Protein AF-0000000087107889 (afdb_homodimer)

Secondary structure (DSSP, 8-state):
-HHHHHHHHHHHHHHHHHHHHHHHHHHHHHHHHHHHHHHH-----HHHHTTTHHHHTTTTHHHHHHHHHHT-TTTTTTTTS---EEEEESSS--HHHHHHHHHHHHHSTTEEE---TT--HHHHHHHHHHHT--EEEEEEEETTEEEEEEEEETTT--EEEEEEEEEE-GGG-TTPPPSPPP-PPPEEEEES--SHHHHHHHHHHHTTSPPPPTTS----EEEEEEE-TTS-EEEEEEEEEEEETTEEEEEE-S-EEEEEEEEEEES-TT-S-SEEEEE--TT--SS------/-HHHHHHHHHHHHHHHHHHHHHHHHHHHHHHHHHHHHHHH-----HHHHTTTHHHHTTTTHHHHHHHHHHT-TTTTTTTTS---EEEEESSS--HHHHHHHHHHHHHSTTEEE---TT--HHHHHHHHHHHT--EEEEEEEETTEEEEEEEEETTT--EEEEEEEEEE-GGG-TTPPPSPPP-PPPEEEEES--SHHHHHHHHHHHTTSPPPPTTS----EEEEEEE-TTS-EEEEEEEEEEEETTEEEEEE-S-EEEEEEEEEEES-TT-SSSEEEEE--TT--SS------

Radius of gyration: 27.64 Å; Cα contacts (8 Å, |Δi|>4): 1043; chains: 2; bounding box: 68×90×68 Å

Nearest PDB structures (foldseek):
  5o9e-assembly1_A  TM=9.671E-01  e=3.730E-30  Thermochaetoides thermophila DSM 1495
  6rxt-assembly1_CK  TM=7.604E-01  e=1.252E-35  Thermochaetoides thermophila
  7mqa-assembly1_SM  TM=7.914E-01  e=1.351E-30  Homo sapiens
  7mq9-assembly1_SM  TM=7.353E-01  e=1.308E-29  Homo sapiens
  8fkv-assembly1_NS  TM=7.075E-01  e=6.669E-24  Homo sapiens

Solvent-accessible surface area (backbone atoms only — not comparable to full-atom values): 31562 Å² total; per-residue (Å²): 111,70,67,32,53,52,47,49,49,50,39,50,52,48,34,50,52,49,42,51,50,46,54,48,46,52,49,45,48,50,46,48,52,50,48,48,22,67,72,67,66,47,80,64,59,63,77,71,64,62,42,65,64,55,56,66,63,46,54,71,70,39,37,53,55,46,45,57,48,36,62,35,80,57,58,77,43,59,89,74,50,69,38,33,34,39,35,35,49,44,69,87,63,41,73,55,40,51,50,42,50,52,33,50,33,58,65,25,60,57,39,34,69,47,82,41,71,81,52,48,57,59,52,50,53,51,50,33,54,59,66,66,38,37,32,40,37,40,36,33,62,56,95,64,36,61,37,32,42,35,41,18,31,50,86,47,26,47,21,37,34,26,43,44,41,77,76,32,40,42,89,68,40,90,75,31,69,79,78,90,72,80,58,61,67,49,48,77,43,78,42,67,54,76,35,73,56,16,42,52,52,48,53,59,58,53,55,60,41,53,81,81,53,88,81,49,71,87,59,48,32,38,37,37,41,34,49,46,94,86,52,30,33,39,35,42,26,33,38,50,44,77,77,48,98,89,36,72,46,77,40,44,39,36,36,35,33,34,35,31,77,44,36,31,27,52,18,32,79,63,49,86,68,34,51,74,75,43,67,63,70,81,78,72,72,84,69,76,86,72,82,63,53,109,70,66,35,51,51,48,51,49,50,39,51,52,48,34,49,50,48,42,50,50,46,54,47,46,51,50,45,49,51,46,48,51,50,49,47,22,66,71,67,68,48,80,66,59,61,78,70,65,62,44,64,64,58,56,64,64,45,53,70,69,37,37,54,55,46,46,56,48,34,62,35,80,59,58,75,43,58,87,73,50,70,38,33,33,40,35,36,50,45,68,87,62,41,73,56,42,52,51,41,52,51,32,50,32,59,64,24,59,56,40,35,69,49,83,41,72,82,52,46,58,58,53,49,54,52,52,33,55,58,68,65,38,38,33,41,38,42,37,33,60,57,94,64,35,61,37,32,41,34,42,19,31,51,86,47,25,47,23,38,35,26,41,43,40,76,76,32,40,42,87,67,41,90,75,30,68,79,78,90,71,80,59,62,68,48,48,76,43,77,42,66,52,76,34,72,57,16,42,53,52,46,52,61,59,54,56,61,41,53,81,81,54,91,82,49,72,87,60,50,32,37,36,36,41,33,51,45,94,86,52,28,32,38,35,42,27,32,38,49,44,76,77,46,98,89,37,74,46,76,38,48,40,36,37,34,34,34,35,30,76,43,35,30,27,52,17,34,79,64,48,86,67,34,51,73,77,43,66,62,69,81,77,68,70,88,65,75,86,71,80,63,53

Foldseek 3Di:
DVVQVVLVVVLVVVLQVLLVVVVVVVVVVLVVLVVVCVVVVPDRPPVNVPCPVVVPVCPPPVCVVVVVVSSPLQNSCAPPHAAEEEEEEPPPAAPLQVLLSVQVCLVALRYDYDYCPPDDLVNVLVVCVVVVHQKYWYWYDDPNHTFKIWIFGDDFGKIWIKTKDPWAGLVNDPQADDDDDDSDFAAEAEEDQDDPVSVVVVSRVVRSGHDDDPPDDDAQKYWYWYQDPLRKTWIWIWGWDDPDPPDIDIHTHDDTIIIHIAFIFRGGPNDPPHHTPGGHDPPPPDDDSDNPD/DVVQVVLVVVLQVVLQVLLVVVVVVVVVVLVVLVVVCVVVVPDRPPVNVPCPVVVPVCPDPVCVVVVVVSSDLQNSCAPPHAAEEEEEEPAPAAPLQVLLSVQVCLVALRYDYDYCPPDDLVNVLVVCVVVVHQKYWYWYDDPNHTFKIWIFGDDFGKIWIKTKDPWAGLVNDPQADDDDDDSDFAAEAEEDQDDPVSVVVVSRVVRSGHDDDPPDDDAQKYWYWYQDPLRKTWIWIWGWDDPDPPDIDIHTHDDTIIIDIAFIFRGGPNDPPHHTPGGHDPPPPDDDSDNPD

Organism: NCBI:txid702518

pLDDT: mean 81.32, std 19.95, range [33.06, 98.88]

InterPro domains:
  IPR007109 Brix domain [PF04427] (90-260)
  IPR007109 Brix domain [PS50833] (83-270)
  IPR007109 Brix domain [SM00879] (86-264)
  IPR044281 U3 snoRNP protein/Ribosome production factor 1 [PTHR22734] (3-291)

Structure (mmCIF, N/CA/C/O backbone):
data_AF-0000000087107889-model_v1
#
loop_
_entity.id
_entity.type
_entity.pdbx_description
1 polymer 'U3 small nucleolar ribonucleoprotein protein IMP4'
#
loop_
_atom_site.group_PDB
_atom_site.id
_atom_site.type_symbol
_atom_site.label_atom_id
_atom_site.label_alt_id
_atom_site.label_comp_id
_atom_site.label_asym_id
_atom_site.label_entity_id
_atom_site.label_seq_id
_atom_site.pdbx_PDB_ins_code
_atom_site.Cartn_x
_atom_site.Cartn_y
_atom_site.Cartn_z
_atom_site.occupancy
_atom_site.B_iso_or_equiv
_atom_site.auth_seq_id
_atom_site.auth_comp_id
_atom_site.auth_asym_id
_atom_site.auth_atom_id
_atom_site.pdbx_PDB_model_num
ATOM 1 N N . MET A 1 1 ? -4.512 22.203 -20.953 1 56.12 1 MET A N 1
ATOM 2 C CA . MET A 1 1 ? -5.941 22.469 -20.828 1 56.12 1 MET A CA 1
ATOM 3 C C . MET A 1 1 ? -6.75 21.188 -20.938 1 56.12 1 MET A C 1
ATOM 5 O O . MET A 1 1 ? -7.625 20.922 -20.125 1 56.12 1 MET A O 1
ATOM 9 N N . LEU A 1 2 ? -6.359 20.344 -21.953 1 59.75 2 LEU A N 1
ATOM 10 C CA . LEU A 1 2 ? -7.078 19.094 -22.188 1 59.75 2 LEU A CA 1
ATOM 11 C C . LEU A 1 2 ? -6.875 18.125 -21.047 1 59.75 2 LEU A C 1
ATOM 13 O O . LEU A 1 2 ? -7.82 17.453 -20.625 1 59.75 2 LEU A O 1
ATOM 17 N N . GLN A 1 3 ? -5.699 18.141 -20.453 1 63.72 3 GLN A N 1
ATOM 18 C CA . GLN A 1 3 ? -5.391 17.219 -19.375 1 63.72 3 GLN A CA 1
ATOM 19 C C . GLN A 1 3 ? -6.133 17.594 -18.094 1 63.72 3 GLN A C 1
ATOM 21 O O . GLN A 1 3 ? -6.66 16.734 -17.391 1 63.72 3 GLN A O 1
ATOM 26 N N . ALA A 1 4 ? -6.367 18.891 -17.906 1 65.31 4 ALA A N 1
ATOM 27 C CA . ALA A 1 4 ? -7.059 19.406 -16.734 1 65.31 4 ALA A CA 1
ATOM 28 C C . ALA A 1 4 ? -8.547 19.062 -16.781 1 65.31 4 ALA A C 1
ATOM 30 O O . ALA A 1 4 ? -9.141 18.719 -15.758 1 65.31 4 ALA A O 1
ATOM 31 N N . ARG A 1 5 ? -9.07 19.141 -17.984 1 63.25 5 ARG A N 1
ATOM 32 C CA . ARG A 1 5 ? -10.484 18.812 -18.141 1 63.25 5 ARG A CA 1
ATOM 33 C C . ARG A 1 5 ? -10.742 17.328 -17.906 1 63.25 5 ARG A C 1
ATOM 35 O O . ARG A 1 5 ? -11.75 16.953 -17.297 1 63.25 5 ARG A O 1
ATOM 42 N N . LYS A 1 6 ? -9.812 16.562 -18.359 1 65.44 6 LYS A N 1
ATOM 43 C CA . LYS A 1 6 ? -9.945 15.117 -18.156 1 65.44 6 LYS A CA 1
ATOM 44 C C . LYS A 1 6 ? -9.867 14.758 -16.672 1 65.44 6 LYS A C 1
ATOM 46 O O . LYS A 1 6 ? -10.68 13.977 -16.172 1 65.44 6 LYS A O 1
ATOM 51 N N . GLN A 1 7 ? -9.023 15.43 -16 1 67.5 7 GLN A N 1
ATOM 52 C CA . GLN A 1 7 ? -8.836 15.18 -14.578 1 67.5 7 GLN A CA 1
ATOM 53 C C . GLN A 1 7 ? -10.062 15.625 -13.781 1 67.5 7 GLN A C 1
ATOM 55 O O . GLN A 1 7 ? -10.484 14.93 -12.852 1 67.5 7 GLN A O 1
ATOM 60 N N . SER A 1 8 ? -10.586 16.734 -14.195 1 71.44 8 SER A N 1
ATOM 61 C CA . SER A 1 8 ? -11.781 17.25 -13.539 1 71.44 8 SER A CA 1
ATOM 62 C C . SER A 1 8 ? -12.961 16.297 -13.727 1 71.44 8 SER A C 1
ATOM 64 O O . SER A 1 8 ? -13.75 16.094 -12.805 1 71.44 8 SER A O 1
ATOM 66 N N . ARG A 1 9 ? -13.016 15.812 -14.953 1 66.62 9 ARG A N 1
ATOM 67 C CA . ARG A 1 9 ? -14.094 14.867 -15.234 1 66.62 9 ARG A CA 1
ATOM 68 C C . ARG A 1 9 ? -13.906 13.578 -14.445 1 66.62 9 ARG A C 1
ATOM 70 O O . ARG A 1 9 ? -14.859 13.055 -13.867 1 66.62 9 ARG A O 1
ATOM 77 N N . GLN A 1 10 ? -12.711 13.125 -14.367 1 71.5 10 GLN A N 1
ATOM 78 C CA . GLN A 1 10 ? -12.422 11.898 -13.633 1 71.5 10 GLN A CA 1
ATOM 79 C C . GLN A 1 10 ? -12.695 12.07 -12.141 1 71.5 10 GLN A C 1
ATOM 81 O O . GLN A 1 10 ? -13.25 11.18 -11.5 1 71.5 10 GLN A O 1
ATOM 86 N N . ARG A 1 11 ? -12.352 13.18 -11.75 1 72.69 11 ARG A N 1
ATOM 87 C CA . ARG A 1 11 ? -12.594 13.477 -10.344 1 72.69 11 ARG A CA 1
ATOM 88 C C . ARG A 1 11 ? -14.086 13.539 -10.047 1 72.69 11 ARG A C 1
ATOM 90 O O . ARG A 1 11 ? -14.555 12.961 -9.062 1 72.69 11 ARG A O 1
ATOM 97 N N . ARG A 1 12 ? -14.828 14.148 -10.867 1 69.44 12 ARG A N 1
ATOM 98 C CA . ARG A 1 12 ? -16.266 14.273 -10.672 1 69.44 12 ARG A CA 1
ATOM 99 C C . ARG A 1 12 ? -16.953 12.914 -10.75 1 69.44 12 ARG A C 1
ATOM 101 O O . ARG A 1 12 ? -17.828 12.609 -9.93 1 69.44 12 ARG A O 1
ATOM 108 N N . ASP A 1 13 ? -16.5 12.188 -11.766 1 69.94 13 ASP A N 1
ATOM 109 C CA . ASP A 1 13 ? -17.047 10.844 -11.922 1 69.94 13 ASP A CA 1
ATOM 110 C C . ASP A 1 13 ? -16.734 9.977 -10.703 1 69.94 13 ASP A C 1
ATOM 112 O O . ASP A 1 13 ? -17.594 9.234 -10.234 1 69.94 13 ASP A O 1
ATOM 116 N N . TYR A 1 14 ? -15.609 10.078 -10.289 1 73.25 14 TYR A N 1
ATOM 117 C CA . TYR A 1 14 ? -15.203 9.305 -9.117 1 73.25 14 TYR A CA 1
ATOM 118 C C . TYR A 1 14 ? -16.016 9.711 -7.891 1 73.25 14 TYR A C 1
ATOM 120 O O . TYR A 1 14 ? -16.516 8.852 -7.164 1 73.25 14 TYR A O 1
ATOM 128 N N . LEU A 1 15 ? -16.125 10.969 -7.668 1 69 15 LEU A N 1
ATOM 129 C CA . LEU A 1 15 ? -16.859 11.477 -6.512 1 69 15 LEU A CA 1
ATOM 130 C C . LEU A 1 15 ? -18.328 11.062 -6.574 1 69 15 LEU A C 1
ATOM 132 O O . LEU A 1 15 ? -18.922 10.703 -5.555 1 69 15 LEU A O 1
ATOM 136 N N . HIS A 1 16 ? -18.797 11.086 -7.773 1 64.38 16 HIS A N 1
ATOM 137 C CA . HIS A 1 16 ? -20.188 10.68 -7.973 1 64.38 16 HIS A CA 1
ATOM 138 C C . HIS A 1 16 ? -20.375 9.195 -7.672 1 64.38 16 HIS A C 1
ATOM 140 O O . HIS A 1 16 ? -21.312 8.812 -6.969 1 64.38 16 HIS A O 1
ATOM 146 N N . ARG A 1 17 ? -19.5 8.414 -8.203 1 66.44 17 ARG A N 1
ATOM 147 C CA . ARG A 1 17 ? -19.562 6.973 -7.977 1 66.44 17 ARG A CA 1
ATOM 148 C C . ARG A 1 17 ? -19.406 6.648 -6.496 1 66.44 17 ARG A C 1
ATOM 150 O O . ARG A 1 17 ? -20.125 5.789 -5.969 1 66.44 17 ARG A O 1
ATOM 157 N N . ARG A 1 18 ? -18.578 7.281 -5.977 1 63.97 18 ARG A N 1
ATOM 158 C CA . ARG A 1 18 ? -18.328 7.055 -4.559 1 63.97 18 ARG A CA 1
ATOM 159 C C . ARG A 1 18 ? -19.531 7.477 -3.715 1 63.97 18 ARG A C 1
ATOM 161 O O . ARG A 1 18 ? -19.875 6.797 -2.746 1 63.97 18 ARG A O 1
ATOM 168 N N . ALA A 1 19 ? -20.109 8.555 -4.078 1 62.03 19 ALA A N 1
ATOM 169 C CA . ALA A 1 19 ? -21.312 9.016 -3.402 1 62.03 19 ALA A CA 1
ATOM 170 C C . ALA A 1 19 ? -22.422 7.984 -3.506 1 62.03 19 ALA A C 1
ATOM 172 O O . ALA A 1 19 ? -23.125 7.719 -2.529 1 62.03 19 ALA A O 1
ATOM 173 N N . LEU A 1 20 ? -22.484 7.398 -4.574 1 59.91 20 LEU A N 1
ATOM 174 C CA . LEU A 1 20 ? -23.5 6.379 -4.812 1 59.91 20 LEU A CA 1
ATOM 175 C C . LEU A 1 20 ? -23.234 5.137 -3.969 1 59.91 20 LEU A C 1
ATOM 177 O O . LEU A 1 20 ? -24.156 4.555 -3.398 1 59.91 20 LEU A O 1
ATOM 181 N N . THR A 1 21 ? -22.062 4.785 -3.896 1 60.62 21 THR A N 1
ATOM 182 C CA . THR A 1 21 ? -21.672 3.617 -3.119 1 60.62 21 THR A CA 1
ATOM 183 C C . THR A 1 21 ? -21.953 3.832 -1.636 1 60.62 21 THR A C 1
ATOM 185 O O . THR A 1 21 ? -22.422 2.922 -0.948 1 60.62 21 THR A O 1
ATOM 188 N N . LEU A 1 22 ? -21.703 4.961 -1.187 1 57.56 22 LEU A N 1
ATOM 189 C CA . LEU A 1 22 ? -21.953 5.309 0.208 1 57.56 22 LEU A CA 1
ATOM 190 C C . LEU A 1 22 ? -23.438 5.309 0.51 1 57.56 22 LEU A C 1
ATOM 192 O O . LEU A 1 22 ? -23.859 4.863 1.58 1 57.56 22 LEU A O 1
ATOM 196 N N . GLN A 1 23 ? -24.078 5.867 -0.401 1 54.66 23 GLN A N 1
ATOM 197 C CA . GLN A 1 23 ? -25.531 5.824 -0.256 1 54.66 23 GLN A CA 1
ATOM 198 C C . GLN A 1 23 ? -26.031 4.383 -0.169 1 54.66 23 GLN A C 1
ATOM 200 O O . GLN A 1 23 ? -26.891 4.07 0.661 1 54.66 23 GLN A O 1
ATOM 205 N N . GLU A 1 24 ? -25.359 3.625 -0.882 1 56.09 24 GLU A N 1
ATOM 206 C CA . GLU A 1 24 ? -25.734 2.211 -0.869 1 56.09 24 GLU A CA 1
ATOM 207 C C . GLU A 1 24 ? -25.281 1.539 0.427 1 56.09 24 GLU A C 1
ATOM 209 O O . GLU A 1 24 ? -26.031 0.74 1.004 1 56.09 24 GLU A O 1
ATOM 214 N N . SER A 1 25 ? -24.141 1.87 0.823 1 58.12 25 SER A N 1
ATOM 215 C CA . SER A 1 25 ? -23.609 1.316 2.068 1 58.12 25 SER A CA 1
ATOM 216 C C . SER A 1 25 ? -24.422 1.806 3.27 1 58.12 25 SER A C 1
ATOM 218 O O . SER A 1 25 ? -24.688 1.04 4.195 1 58.12 25 SER A O 1
ATOM 220 N N . ALA A 1 26 ? -24.703 3.084 3.297 1 54.88 26 ALA A N 1
ATOM 221 C CA . ALA A 1 26 ? -25.547 3.633 4.352 1 54.88 26 ALA A CA 1
ATOM 222 C C . ALA A 1 26 ? -26.922 2.947 4.371 1 54.88 26 ALA A C 1
ATOM 224 O O . ALA A 1 26 ? -27.453 2.641 5.441 1 54.88 26 ALA A O 1
ATOM 225 N N . VAL A 1 27 ? -27.375 2.697 3.293 1 51.19 27 VAL A N 1
ATOM 226 C CA . VAL A 1 27 ? -28.641 1.964 3.176 1 51.19 27 VAL A CA 1
ATOM 227 C C . VAL A 1 27 ? -28.438 0.524 3.646 1 51.19 27 VAL A C 1
ATOM 229 O O . VAL A 1 27 ? -29.266 -0.015 4.379 1 51.19 27 VAL A O 1
ATOM 232 N N . ALA A 1 28 ? -27.328 0.058 3.262 1 53 28 ALA A N 1
ATOM 233 C CA . ALA A 1 28 ? -27.031 -1.307 3.682 1 53 28 ALA A CA 1
ATOM 234 C C . ALA A 1 28 ? -26.797 -1.379 5.191 1 53 28 ALA A C 1
ATOM 236 O O . ALA A 1 28 ? -27.266 -2.307 5.852 1 53 28 ALA A O 1
ATOM 237 N N . ASP A 1 29 ? -26.062 -0.523 5.711 1 55.09 29 ASP A N 1
ATOM 238 C CA . ASP A 1 29 ? -25.844 -0.441 7.152 1 55.09 29 ASP A CA 1
ATOM 239 C C . ASP A 1 29 ? -27.172 -0.215 7.891 1 55.09 29 ASP A C 1
ATOM 241 O O . ASP A 1 29 ? -27.406 -0.82 8.938 1 55.09 29 ASP A O 1
ATOM 245 N N . ARG A 1 30 ? -27.906 0.684 7.391 1 50.16 30 ARG A N 1
ATOM 246 C CA . ARG A 1 30 ? -29.234 0.89 7.953 1 50.16 30 ARG A CA 1
ATOM 247 C C . ARG A 1 30 ? -30.062 -0.39 7.887 1 50.16 30 ARG A C 1
ATOM 249 O O . ARG A 1 30 ? -30.75 -0.736 8.844 1 50.16 30 ARG A O 1
ATOM 256 N N . ARG A 1 31 ? -29.875 -0.956 6.809 1 48.09 31 ARG A N 1
ATOM 257 C CA . ARG A 1 31 ? -30.562 -2.23 6.66 1 48.09 31 ARG A CA 1
ATOM 258 C C . ARG A 1 31 ? -30.031 -3.268 7.637 1 48.09 31 ARG A C 1
ATOM 260 O O . ARG A 1 31 ? -30.797 -4.02 8.242 1 48.09 31 ARG A O 1
ATOM 267 N N . ALA A 1 32 ? -28.797 -3.297 7.766 1 54.5 32 ALA A N 1
ATOM 268 C CA . ALA A 1 32 ? -28.156 -4.223 8.695 1 54.5 32 ALA A CA 1
ATOM 269 C C . ALA A 1 32 ? -28.531 -3.904 10.141 1 54.5 32 ALA A C 1
ATOM 271 O O . ALA A 1 32 ? -28.828 -4.809 10.922 1 54.5 32 ALA A O 1
ATOM 272 N N . ARG A 1 33 ? -28.547 -2.658 10.414 1 55.5 33 ARG A N 1
ATOM 273 C CA . ARG A 1 33 ? -28.953 -2.256 11.758 1 55.5 33 ARG A CA 1
ATOM 274 C C . ARG A 1 33 ? -30.438 -2.555 11.992 1 55.5 33 ARG A C 1
ATOM 276 O O . ARG A 1 33 ? -30.812 -2.979 13.086 1 55.5 33 ARG A O 1
ATOM 283 N N . LEU A 1 34 ? -31.188 -2.379 10.977 1 49.78 34 LEU A N 1
ATOM 284 C CA . LEU A 1 34 ? -32.594 -2.727 11.039 1 49.78 34 LEU A CA 1
ATOM 285 C C . LEU A 1 34 ? -32.781 -4.227 11.234 1 49.78 34 LEU A C 1
ATOM 287 O O . LEU A 1 34 ? -33.625 -4.656 12.047 1 49.78 34 LEU A O 1
ATOM 291 N N . ARG A 1 35 ? -32.062 -4.934 10.562 1 51.81 35 ARG A N 1
ATOM 292 C CA . ARG A 1 35 ? -32.094 -6.387 10.703 1 51.81 35 ARG A CA 1
ATOM 293 C C . ARG A 1 35 ? -31.641 -6.816 12.094 1 51.81 35 ARG A C 1
ATOM 295 O O . ARG A 1 35 ? -32.25 -7.691 12.711 1 51.81 35 ARG A O 1
ATOM 302 N N . GLU A 1 36 ? -30.609 -6.266 12.484 1 55.06 36 GLU A N 1
ATOM 303 C CA . GLU A 1 36 ? -30.109 -6.562 13.82 1 55.06 36 GLU A CA 1
ATOM 304 C C . GLU A 1 36 ? -31.141 -6.219 14.891 1 55.06 36 GLU A C 1
ATOM 306 O O . GLU A 1 36 ? -31.328 -6.977 15.844 1 55.06 36 GLU A O 1
ATOM 311 N N . SER A 1 37 ? -31.797 -5.121 14.703 1 51.56 37 SER A N 1
ATOM 312 C CA . SER A 1 37 ? -32.844 -4.734 15.625 1 51.56 37 SER A CA 1
ATOM 313 C C . SER A 1 37 ? -34 -5.73 15.578 1 51.56 37 SER A C 1
ATOM 315 O O . SER A 1 37 ? -34.562 -6.102 16.625 1 51.56 37 SER A O 1
ATOM 317 N N . LEU A 1 38 ? -34.344 -6.148 14.469 1 51.47 38 LEU A N 1
ATOM 318 C CA . LEU A 1 38 ? -35.438 -7.113 14.297 1 51.47 38 LEU A CA 1
ATOM 319 C C . LEU A 1 38 ? -35.062 -8.461 14.898 1 51.47 38 LEU A C 1
ATOM 321 O O . LEU A 1 38 ? -35.906 -9.133 15.5 1 51.47 38 LEU A O 1
ATOM 325 N N . ALA A 1 39 ? -33.812 -8.703 14.781 1 52.22 39 ALA A N 1
ATOM 326 C CA . ALA A 1 39 ? -33.344 -9.992 15.281 1 52.22 39 ALA A CA 1
ATOM 327 C C . ALA A 1 39 ? -33.156 -9.961 16.797 1 52.22 39 ALA A C 1
ATOM 329 O O . ALA A 1 39 ? -33.406 -10.961 17.484 1 52.22 39 ALA A O 1
ATOM 330 N N . THR A 1 40 ? -32.781 -8.852 17.266 1 55.78 40 THR A N 1
ATOM 331 C CA . THR A 1 40 ? -32.5 -8.75 18.703 1 55.78 40 THR A CA 1
ATOM 332 C C . THR A 1 40 ? -33.719 -8.25 19.453 1 55.78 40 THR A C 1
ATOM 334 O O . THR A 1 40 ? -33.781 -8.367 20.688 1 55.78 40 THR A O 1
ATOM 337 N N . GLY A 1 41 ? -34.75 -7.832 18.781 1 52.59 41 GLY A N 1
ATOM 338 C CA . GLY A 1 41 ? -35.969 -7.312 19.391 1 52.59 41 GLY A CA 1
ATOM 339 C C . GLY A 1 41 ? -35.781 -5.945 20.016 1 52.59 41 GLY A C 1
ATOM 340 O O . GLY A 1 41 ? -36.688 -5.461 20.719 1 52.59 41 GLY A O 1
ATOM 341 N N . LYS A 1 42 ? -34.625 -5.438 20.062 1 55.34 42 LYS A N 1
ATOM 342 C CA . LYS A 1 42 ? -34.375 -4.129 20.656 1 55.34 42 LYS A CA 1
ATOM 343 C C . LYS A 1 42 ? -34.875 -3.008 19.75 1 55.34 42 LYS A C 1
ATOM 345 O O . LYS A 1 42 ? -34.812 -3.143 18.516 1 55.34 42 LYS A O 1
ATOM 350 N N . PRO A 1 43 ? -35.625 -2.055 20.281 1 52.06 43 PRO A N 1
ATOM 351 C CA . PRO A 1 43 ? -36.156 -0.962 19.469 1 52.06 43 PRO A CA 1
ATOM 352 C C . PRO A 1 43 ? -35.062 -0.248 18.656 1 52.06 43 PRO A C 1
ATOM 354 O O . PRO A 1 43 ? -33.906 -0.227 19.062 1 52.06 43 PRO A O 1
ATOM 357 N N . LEU A 1 44 ? -35.25 -0.01 17.406 1 51.91 44 LEU A N 1
ATOM 358 C CA . LEU A 1 44 ? -34.375 0.802 16.562 1 51.91 44 LEU A CA 1
ATOM 359 C C . LEU A 1 44 ? -33.969 2.086 17.281 1 51.91 44 LEU A C 1
ATOM 361 O O . LEU A 1 44 ? -34.812 2.713 17.953 1 51.91 44 LEU A O 1
ATOM 365 N N . PRO A 1 45 ? -32.781 2.43 17.406 1 51.97 45 PRO A N 1
ATOM 366 C CA . PRO A 1 45 ? -32.5 3.736 18 1 51.97 45 PRO A CA 1
ATOM 367 C C . PRO A 1 45 ? -33.375 4.848 17.453 1 51.97 45 PRO A C 1
ATOM 369 O O . PRO A 1 45 ? -33.812 4.785 16.312 1 51.97 45 PRO A O 1
ATOM 372 N N . VAL A 1 46 ? -33.844 5.777 18.203 1 50.22 46 VAL A N 1
ATOM 373 C CA . VAL A 1 46 ? -34.812 6.844 17.984 1 50.22 46 VAL A CA 1
ATOM 374 C C . VAL A 1 46 ? -34.469 7.598 16.703 1 50.22 46 VAL A C 1
ATOM 376 O O . VAL A 1 46 ? -35.344 8.008 15.953 1 50.22 46 VAL A O 1
ATOM 379 N N . ASP A 1 47 ? -33.188 7.773 16.469 1 48.44 47 ASP A N 1
ATOM 380 C CA . ASP A 1 47 ? -32.812 8.547 15.297 1 48.44 47 ASP A CA 1
ATOM 381 C C . ASP A 1 47 ? -33.25 7.852 14.016 1 48.44 47 ASP A C 1
ATOM 383 O O . ASP A 1 47 ? -33.531 8.508 13.008 1 48.44 47 ASP A O 1
ATOM 387 N N . ILE A 1 48 ? -33.25 6.578 14.016 1 46.88 48 ILE A N 1
ATOM 388 C CA . ILE A 1 48 ? -33.719 5.848 12.836 1 46.88 48 ILE A CA 1
ATOM 389 C C . ILE A 1 48 ? -35.25 5.766 12.836 1 46.88 48 ILE A C 1
ATOM 391 O O . ILE A 1 48 ? -35.875 5.754 11.773 1 46.88 48 ILE A O 1
ATOM 395 N N . ALA A 1 49 ? -35.906 5.762 13.93 1 43.22 49 ALA A N 1
ATOM 396 C CA . ALA A 1 49 ? -37.344 5.617 14.062 1 43.22 49 ALA A CA 1
ATOM 397 C C . ALA A 1 49 ? -38.062 6.895 13.633 1 43.22 49 ALA A C 1
ATOM 399 O O . ALA A 1 49 ? -39.125 6.84 13.016 1 43.22 49 ALA A O 1
ATOM 400 N N . ASN A 1 50 ? -37.625 8.055 14.078 1 39.59 50 ASN A N 1
ATOM 401 C CA . ASN A 1 50 ? -38.281 9.328 13.773 1 39.59 50 ASN A CA 1
ATOM 402 C C . ASN A 1 50 ? -37.969 9.797 12.359 1 39.59 50 ASN A C 1
ATOM 404 O O . ASN A 1 50 ? -38.344 10.898 11.961 1 39.59 50 ASN A O 1
ATOM 408 N N . ASN A 1 51 ? -37.281 9.086 11.562 1 38.91 51 ASN A N 1
ATOM 409 C CA . ASN A 1 51 ? -36.906 9.57 10.242 1 38.91 51 ASN A CA 1
ATOM 410 C C . ASN A 1 51 ? -38.125 9.609 9.305 1 38.91 51 ASN A C 1
ATOM 412 O O . ASN A 1 51 ? -37.969 9.375 8.102 1 38.91 51 ASN A O 1
ATOM 416 N N . ALA A 1 52 ? -39.25 9.523 9.664 1 36.19 52 ALA A N 1
ATOM 417 C CA . ALA A 1 52 ? -40.344 9.859 8.758 1 36.19 52 ALA A CA 1
ATOM 418 C C . ALA A 1 52 ? -40.188 11.273 8.219 1 36.19 52 ALA A C 1
ATOM 420 O O . ALA A 1 52 ? -40.469 11.531 7.039 1 36.19 52 ALA A O 1
ATOM 421 N N . ARG A 1 53 ? -40.031 12.328 9.047 1 34.16 53 ARG A N 1
ATOM 422 C CA . ARG A 1 53 ? -39.844 13.719 8.625 1 34.16 53 ARG A CA 1
ATOM 423 C C . ARG A 1 53 ? -38.5 13.898 7.934 1 34.16 53 ARG A C 1
ATOM 425 O O . ARG A 1 53 ? -38.281 14.906 7.266 1 34.16 53 ARG A O 1
ATOM 432 N N . LEU A 1 54 ? -37.469 13.133 8.188 1 34.09 54 LEU A N 1
ATOM 433 C CA . LEU A 1 54 ? -36.25 13.211 7.402 1 34.09 54 LEU A CA 1
ATOM 434 C C . LEU A 1 54 ? -36.469 12.766 5.965 1 34.09 54 LEU A C 1
ATOM 436 O O . LEU A 1 54 ? -35.656 13.047 5.078 1 34.09 54 LEU A O 1
ATOM 440 N N . ARG A 1 55 ? -37.562 12.141 5.633 1 33.09 55 ARG A N 1
ATOM 441 C CA . ARG A 1 55 ? -37.906 11.805 4.254 1 33.09 55 ARG A CA 1
ATOM 442 C C . ARG A 1 55 ? -38.312 13.055 3.486 1 33.09 55 ARG A C 1
ATOM 444 O O . ARG A 1 55 ? -38.031 13.18 2.293 1 33.09 55 ARG A O 1
ATOM 451 N N . LYS A 1 56 ? -39.219 13.906 3.994 1 36 56 LYS A N 1
ATOM 452 C CA . LYS A 1 56 ? -39.719 15.055 3.234 1 36 56 LYS A CA 1
ATOM 453 C C . LYS A 1 56 ? -38.625 16.078 3.012 1 36 56 LYS A C 1
ATOM 455 O O . LYS A 1 56 ? -38.5 16.672 1.934 1 36 56 LYS A O 1
ATOM 460 N N . ASP A 1 57 ? -38.031 16.719 4.043 1 33.72 57 ASP A N 1
ATOM 461 C CA . ASP A 1 57 ? -37.062 17.781 3.92 1 33.72 57 ASP A CA 1
ATOM 462 C C . ASP A 1 57 ? -35.75 17.266 3.35 1 33.72 57 ASP A C 1
ATOM 464 O O . ASP A 1 57 ? -34.781 18.031 3.145 1 33.72 57 ASP A O 1
ATOM 468 N N . PHE A 1 58 ? -35.406 16.109 3.377 1 33.72 58 PHE A N 1
ATOM 469 C CA . PHE A 1 58 ? -34.219 15.578 2.705 1 33.72 58 PHE A CA 1
ATOM 470 C C . PHE A 1 58 ? -34.375 15.664 1.191 1 33.72 58 PHE A C 1
ATOM 472 O O . PHE A 1 58 ? -33.406 15.391 0.449 1 33.72 58 PHE A O 1
ATOM 479 N N . SER A 1 59 ? -35.594 15.867 0.709 1 35.91 59 SER A N 1
ATOM 480 C CA . SER A 1 59 ? -35.719 15.797 -0.741 1 35.91 59 SER A CA 1
ATOM 481 C C . SER A 1 59 ? -35 16.953 -1.423 1 35.91 59 SER A C 1
ATOM 483 O O . SER A 1 59 ? -34.344 16.766 -2.455 1 35.91 59 SER A O 1
ATOM 485 N N . TYR A 1 60 ? -35.562 18.266 -1.35 1 34.53 60 TYR A N 1
ATOM 486 C CA . TYR A 1 60 ? -35.156 19.375 -2.209 1 34.53 60 TYR A CA 1
ATOM 487 C C . TYR A 1 60 ? -33.844 19.969 -1.756 1 34.53 60 TYR A C 1
ATOM 489 O O . TYR A 1 60 ? -32.969 20.266 -2.58 1 34.53 60 TYR A O 1
ATOM 497 N N . ASP A 1 61 ? -33.688 20.703 -0.601 1 35.41 61 ASP A N 1
ATOM 498 C CA . ASP A 1 61 ? -32.531 21.453 -0.081 1 35.41 61 ASP A CA 1
ATOM 499 C C . ASP A 1 61 ? -31.422 20.516 0.357 1 35.41 61 ASP A C 1
ATOM 501 O O . ASP A 1 61 ? -30.25 20.906 0.364 1 35.41 61 ASP A O 1
ATOM 505 N N . GLU A 1 62 ? -31.625 19.375 0.906 1 38.53 62 GLU A N 1
ATOM 506 C CA . GLU A 1 62 ? -30.656 18.328 1.247 1 38.53 62 GLU A CA 1
ATOM 507 C C . GLU A 1 62 ? -30 17.766 -0.005 1 38.53 62 GLU A C 1
ATOM 509 O O . GLU A 1 62 ? -28.906 17.188 0.069 1 38.53 62 GLU A O 1
ATOM 514 N N . SER A 1 63 ? -30.609 17.938 -1.028 1 40.59 63 SER A N 1
ATOM 515 C CA . SER A 1 63 ? -30.031 17.5 -2.295 1 40.59 63 SER A CA 1
ATOM 516 C C . SER A 1 63 ? -28.797 18.328 -2.66 1 40.59 63 SER A C 1
ATOM 518 O O . SER A 1 63 ? -27.797 17.797 -3.115 1 40.59 63 SER A O 1
ATOM 520 N N . ALA A 1 64 ? -29.047 19.672 -2.66 1 39.88 64 ALA A N 1
ATOM 521 C CA . ALA A 1 64 ? -27.906 20.5 -3.031 1 39.88 64 ALA A CA 1
ATOM 522 C C . ALA A 1 64 ? -26.766 20.359 -2.016 1 39.88 64 ALA A C 1
ATOM 524 O O . ALA A 1 64 ? -25.594 20.25 -2.391 1 39.88 64 ALA A O 1
ATOM 525 N N . GLU A 1 65 ? -27.094 20.578 -0.704 1 39.91 65 GLU A N 1
ATOM 526 C CA . GLU A 1 65 ? -26.078 20.359 0.314 1 39.91 65 GLU A CA 1
ATOM 527 C C . GLU A 1 65 ? -25.578 18.922 0.296 1 39.91 65 GLU A C 1
ATOM 529 O O . GLU A 1 65 ? -24.391 18.672 0.517 1 39.91 65 GLU A O 1
ATOM 534 N N . ALA A 1 66 ? -26.484 18.031 0.102 1 44.22 66 ALA A N 1
ATOM 535 C CA . ALA A 1 66 ? -26.109 16.641 -0.067 1 44.22 66 ALA A CA 1
ATOM 536 C C . ALA A 1 66 ? -25.281 16.438 -1.335 1 44.22 66 ALA A C 1
ATOM 538 O O . ALA A 1 66 ? -24.312 15.672 -1.336 1 44.22 66 ALA A O 1
ATOM 539 N N . LEU A 1 67 ? -25.734 17.188 -2.344 1 42.94 67 LEU A N 1
ATOM 540 C CA . LEU A 1 67 ? -24.938 17.156 -3.566 1 42.94 67 LEU A CA 1
ATOM 541 C C . LEU A 1 67 ? -23.594 17.844 -3.361 1 42.94 67 LEU A C 1
ATOM 543 O O . LEU A 1 67 ? -22.578 17.406 -3.912 1 42.94 67 LEU A O 1
ATOM 547 N N . GLN A 1 68 ? -23.641 19.125 -2.777 1 46.69 68 GLN A N 1
ATOM 548 C CA . GLN A 1 68 ? -22.359 19.766 -2.494 1 46.69 68 GLN A CA 1
ATOM 549 C C . GLN A 1 68 ? -21.469 18.875 -1.627 1 46.69 68 GLN A C 1
ATOM 551 O O . GLN A 1 68 ? -20.25 18.844 -1.81 1 46.69 68 GLN A O 1
ATOM 556 N N . SER A 1 69 ? -22.109 18.281 -0.639 1 49.94 69 SER A N 1
ATOM 557 C CA . SER A 1 69 ? -21.406 17.312 0.218 1 49.94 69 SER A CA 1
ATOM 558 C C . SER A 1 69 ? -20.953 16.094 -0.575 1 49.94 69 SER A C 1
ATOM 560 O O . SER A 1 69 ? -19.891 15.539 -0.3 1 49.94 69 SER A O 1
ATOM 562 N N . LEU A 1 70 ? -21.734 15.844 -1.57 1 49.22 70 LEU A N 1
ATOM 563 C CA . LEU A 1 70 ? -21.391 14.711 -2.428 1 49.22 70 LEU A CA 1
ATOM 564 C C . LEU A 1 70 ? -20.078 14.961 -3.152 1 49.22 70 LEU A C 1
ATOM 566 O O . LEU A 1 70 ? -19.344 14.016 -3.475 1 49.22 70 LEU A O 1
ATOM 570 N N . ASP A 1 71 ? -19.766 16.266 -3.178 1 54.5 71 ASP A N 1
ATOM 571 C CA . ASP A 1 71 ? -18.531 16.578 -3.906 1 54.5 71 ASP A CA 1
ATOM 572 C C . ASP A 1 71 ? -17.328 16.609 -2.965 1 54.5 71 ASP A C 1
ATOM 574 O O . ASP A 1 71 ? -16.219 16.906 -3.387 1 54.5 71 ASP A O 1
ATOM 578 N N . ASP A 1 72 ? -17.719 16.25 -1.785 1 70.69 72 ASP A N 1
ATOM 579 C CA . ASP A 1 72 ? -16.625 16.328 -0.826 1 70.69 72 ASP A CA 1
ATOM 580 C C . ASP A 1 72 ? -15.766 15.07 -0.87 1 70.69 72 ASP A C 1
ATOM 582 O O . ASP A 1 72 ? -16.219 13.984 -0.496 1 70.69 72 ASP A O 1
ATOM 586 N N . GLU A 1 73 ? -14.531 15.188 -1.377 1 82.88 73 GLU A N 1
ATOM 587 C CA . GLU A 1 73 ? -13.562 14.102 -1.53 1 82.88 73 GLU A CA 1
ATOM 588 C C . GLU A 1 73 ? -13.266 13.438 -0.191 1 82.88 73 GLU A C 1
ATOM 590 O O . GLU A 1 73 ? -12.75 12.312 -0.151 1 82.88 73 GLU A O 1
ATOM 595 N N . TYR A 1 74 ? -13.68 14.07 0.929 1 85.06 74 TYR A N 1
ATOM 596 C CA . TYR A 1 74 ? -13.312 13.539 2.236 1 85.06 74 TYR A CA 1
ATOM 597 C C . TYR A 1 74 ? -14.508 12.875 2.912 1 85.06 74 TYR A C 1
ATOM 599 O O . TYR A 1 74 ? -14.352 12.117 3.871 1 85.06 74 TYR A O 1
ATOM 607 N N . GLU A 1 75 ? -15.703 13.125 2.516 1 71 75 GLU A N 1
ATOM 608 C CA . GLU A 1 75 ? -16.922 12.602 3.137 1 71 75 GLU A CA 1
ATOM 609 C C . GLU A 1 75 ? -17 11.086 3.002 1 71 75 GLU A C 1
ATOM 611 O O . GLU A 1 75 ? -17.469 10.398 3.914 1 71 75 GLU A O 1
ATOM 616 N N . THR A 1 76 ? -16.484 10.609 1.914 1 60.66 76 THR A N 1
ATOM 617 C CA . THR A 1 76 ? -16.594 9.18 1.651 1 60.66 76 THR A CA 1
ATOM 618 C C . THR A 1 76 ? -15.742 8.383 2.631 1 60.66 76 THR A C 1
ATOM 620 O O . THR A 1 76 ? -16.047 7.223 2.924 1 60.66 76 THR A O 1
ATOM 623 N N . LEU A 1 77 ? -14.758 8.922 3.137 1 62.84 77 LEU A N 1
ATOM 624 C CA . LEU A 1 77 ? -13.812 8.195 3.979 1 62.84 77 LEU A CA 1
ATOM 625 C C . LEU A 1 77 ? -14.125 8.414 5.457 1 62.84 77 LEU A C 1
ATOM 627 O O . LEU A 1 77 ? -13.703 7.621 6.305 1 62.84 77 LEU A O 1
ATOM 631 N N . SER A 1 78 ? -14.984 9.375 5.625 1 60.31 78 SER A N 1
ATOM 632 C CA . SER A 1 78 ? -15.148 9.789 7.016 1 60.31 78 SER A CA 1
ATOM 633 C C . SER A 1 78 ? -15.984 8.781 7.797 1 60.31 78 SER A C 1
ATOM 635 O O . SER A 1 78 ? -17.094 8.438 7.391 1 60.31 78 SER A O 1
ATOM 637 N N . GLY A 1 79 ? -15.328 8.25 8.789 1 62.88 79 GLY A N 1
ATOM 638 C CA . GLY A 1 79 ? -15.992 7.355 9.719 1 62.88 79 GLY A CA 1
ATOM 639 C C . GLY A 1 79 ? -16.016 5.914 9.25 1 62.88 79 GLY A C 1
ATOM 640 O O . GLY A 1 79 ? -16.344 5.008 10.023 1 62.88 79 GLY A O 1
ATOM 641 N N . LEU A 1 80 ? -15.758 5.645 7.957 1 67.38 80 LEU A N 1
ATOM 642 C CA . LEU A 1 80 ? -15.844 4.289 7.43 1 67.38 80 LEU A CA 1
ATOM 643 C C . LEU A 1 80 ? -14.492 3.582 7.52 1 67.38 80 LEU A C 1
ATOM 645 O O . LEU A 1 80 ? -14.43 2.389 7.816 1 67.38 80 LEU A O 1
ATOM 649 N N . GLN A 1 81 ? -13.484 4.324 7.25 1 80.31 81 GLN A N 1
ATOM 650 C CA . GLN A 1 81 ? -12.133 3.766 7.289 1 80.31 81 GLN A CA 1
ATOM 651 C C . GLN A 1 81 ? -11.125 4.801 7.773 1 80.31 81 GLN A C 1
ATOM 653 O O . GLN A 1 81 ? -11.258 5.988 7.477 1 80.31 81 GLN A O 1
ATOM 658 N N . ASP A 1 82 ? -10.211 4.297 8.539 1 90.75 82 ASP A N 1
ATOM 659 C CA . ASP A 1 82 ? -9.125 5.172 8.969 1 90.75 82 ASP A CA 1
ATOM 660 C C . ASP A 1 82 ? -8.289 5.633 7.777 1 90.75 82 ASP A C 1
ATOM 662 O O . ASP A 1 82 ? -8.094 4.879 6.82 1 90.75 82 ASP A O 1
ATOM 666 N N . PRO A 1 83 ? -7.883 6.883 7.848 1 95.19 83 PRO A N 1
ATOM 667 C CA . PRO A 1 83 ? -6.98 7.332 6.785 1 95.19 83 PRO A CA 1
ATOM 668 C C . PRO A 1 83 ? -5.672 6.543 6.746 1 95.19 83 PRO A C 1
ATOM 670 O O . PRO A 1 83 ? -5.141 6.168 7.793 1 95.19 83 PRO A O 1
ATOM 673 N N . ARG A 1 84 ? -5.25 6.207 5.617 1 96.25 84 ARG A N 1
ATOM 674 C CA . ARG A 1 84 ? -3.945 5.602 5.379 1 96.25 84 ARG A CA 1
ATOM 675 C C . ARG A 1 84 ? -3 6.586 4.699 1 96.25 84 ARG A C 1
ATOM 677 O O . ARG A 1 84 ? -3.094 6.816 3.49 1 96.25 84 ARG A O 1
ATOM 684 N N . VAL A 1 85 ? -2.09 7.062 5.527 1 97.94 85 VAL A N 1
ATOM 685 C CA . VAL A 1 85 ? -1.274 8.188 5.086 1 97.94 85 VAL A CA 1
ATOM 686 C C . VAL A 1 85 ? 0.166 7.73 4.867 1 97.94 85 VAL A C 1
ATOM 688 O O . VAL A 1 85 ? 0.738 7.035 5.711 1 97.94 85 VAL A O 1
ATOM 691 N N . LEU A 1 86 ? 0.688 8.055 3.727 1 98.56 86 LEU A N 1
ATOM 692 C CA . LEU A 1 86 ? 2.1 7.828 3.441 1 98.56 86 LEU A CA 1
ATOM 693 C C . LEU A 1 86 ? 2.898 9.117 3.564 1 98.56 86 LEU A C 1
ATOM 695 O O . LEU A 1 86 ? 2.559 10.125 2.936 1 98.56 86 LEU A O 1
ATOM 699 N N . ILE A 1 87 ? 3.92 9.094 4.344 1 98.81 87 ILE A N 1
ATOM 700 C CA . ILE A 1 87 ? 4.816 10.234 4.492 1 98.81 87 ILE A CA 1
ATOM 701 C C . ILE A 1 87 ? 6.148 9.938 3.814 1 98.81 87 ILE A C 1
ATOM 703 O O . ILE A 1 87 ? 6.734 8.875 4.02 1 98.81 87 ILE A O 1
ATOM 707 N N . THR A 1 88 ? 6.602 10.852 2.984 1 98.44 88 THR A N 1
ATOM 708 C CA . THR A 1 88 ? 7.914 10.719 2.363 1 98.44 88 THR A CA 1
ATOM 709 C C . THR A 1 88 ? 8.586 12.078 2.205 1 98.44 88 THR A C 1
ATOM 711 O O . THR A 1 88 ? 8.031 13.102 2.619 1 98.44 88 THR A O 1
ATOM 714 N N . THR A 1 89 ? 9.82 12.117 1.713 1 98.56 89 THR A N 1
ATOM 715 C CA . THR A 1 89 ? 10.633 13.328 1.627 1 98.56 89 THR A CA 1
ATOM 716 C C . THR A 1 89 ? 11.062 13.594 0.187 1 98.56 89 THR A C 1
ATOM 718 O O . THR A 1 89 ? 10.781 12.789 -0.707 1 98.56 89 THR A O 1
ATOM 721 N N . SER A 1 90 ? 11.648 14.773 0.021 1 97.12 90 SER A N 1
ATOM 722 C CA . SER A 1 90 ? 12.438 14.977 -1.188 1 97.12 90 SER A CA 1
ATOM 723 C C . SER A 1 90 ? 13.586 13.977 -1.275 1 97.12 90 SER A C 1
ATOM 725 O O . SER A 1 90 ? 13.898 13.289 -0.298 1 97.12 90 SER A O 1
ATOM 727 N N . ARG A 1 91 ? 14.094 13.82 -2.457 1 95.06 91 ARG A N 1
ATOM 728 C CA . ARG A 1 91 ? 15.203 12.891 -2.633 1 95.06 91 ARG A CA 1
ATOM 729 C C . ARG A 1 91 ? 16.438 13.352 -1.862 1 95.06 91 ARG A C 1
ATOM 731 O O . ARG A 1 91 ? 16.656 14.555 -1.683 1 95.06 91 ARG A O 1
ATOM 738 N N . SER A 1 92 ? 17.25 12.406 -1.412 1 96 92 SER A N 1
ATOM 739 C CA . SER A 1 92 ? 18.484 12.648 -0.681 1 96 92 SER A CA 1
ATOM 740 C C . SER A 1 92 ? 18.25 13.578 0.507 1 96 92 SER A C 1
ATOM 742 O O . SER A 1 92 ? 18.906 14.617 0.624 1 96 92 SER A O 1
ATOM 744 N N . PRO A 1 93 ? 17.422 13.234 1.366 1 97.88 93 PRO A N 1
ATOM 745 C CA . PRO A 1 93 ? 17.078 14.102 2.496 1 97.88 93 PRO A CA 1
ATOM 746 C C . PRO A 1 93 ? 18.219 14.25 3.492 1 97.88 93 PRO A C 1
ATOM 748 O O . PRO A 1 93 ? 18.984 13.312 3.701 1 97.88 93 PRO A O 1
ATOM 751 N N . SER A 1 94 ? 18.312 15.422 4.09 1 97.88 94 SER A N 1
ATOM 752 C CA . SER A 1 94 ? 19.188 15.609 5.238 1 97.88 94 SER A CA 1
ATOM 753 C C . SER A 1 94 ? 18.703 14.812 6.445 1 97.88 94 SER A C 1
ATOM 755 O O . SER A 1 94 ? 17.562 14.328 6.457 1 97.88 94 SER A O 1
ATOM 757 N N . SER A 1 95 ? 19.578 14.656 7.434 1 97.19 95 SER A N 1
ATOM 758 C CA . SER A 1 95 ? 19.188 14.016 8.688 1 97.19 95 SER A CA 1
ATOM 759 C C . SER A 1 95 ? 18.031 14.75 9.352 1 97.19 95 SER A C 1
ATOM 761 O O . SER A 1 95 ? 17.156 14.125 9.945 1 97.19 95 SER A O 1
ATOM 763 N N . ARG A 1 96 ? 18.016 15.992 9.18 1 97.31 96 ARG A N 1
ATOM 764 C CA . ARG A 1 96 ? 16.984 16.797 9.797 1 97.31 96 ARG A CA 1
ATOM 765 C C . ARG A 1 96 ? 15.625 16.562 9.133 1 97.31 96 ARG A C 1
ATOM 767 O O . ARG A 1 96 ? 14.617 16.422 9.82 1 97.31 96 ARG A O 1
ATOM 774 N N . LEU A 1 97 ? 15.664 16.5 7.859 1 98.44 97 LEU A N 1
ATOM 775 C CA . LEU A 1 97 ? 14.422 16.219 7.148 1 98.44 97 LEU A CA 1
ATOM 776 C C . LEU A 1 97 ? 13.898 14.828 7.477 1 98.44 97 LEU A C 1
ATOM 778 O O . LEU A 1 97 ? 12.695 14.633 7.641 1 98.44 97 LEU A O 1
ATOM 782 N N . GLN A 1 98 ? 14.797 13.883 7.578 1 97.81 98 GLN A N 1
ATOM 783 C CA . GLN A 1 98 ? 14.414 12.531 7.965 1 97.81 98 GLN A CA 1
ATOM 784 C C . GLN A 1 98 ? 13.805 12.508 9.359 1 97.81 98 GLN A C 1
ATOM 786 O O . GLN A 1 98 ? 12.773 11.867 9.586 1 97.81 98 GLN A O 1
ATOM 791 N N . GLY A 1 99 ? 14.445 13.203 10.266 1 96.88 99 GLY A N 1
ATOM 792 C CA . GLY A 1 99 ? 13.914 13.312 11.617 1 96.88 99 GLY A CA 1
ATOM 793 C C . GLY A 1 99 ? 12.539 13.945 11.664 1 96.88 99 GLY A C 1
ATOM 794 O O . GLY A 1 99 ? 11.656 13.461 12.383 1 96.88 99 GLY A O 1
ATOM 795 N N . PHE A 1 100 ? 12.398 14.977 10.906 1 98.25 100 PHE A N 1
ATOM 796 C CA . PHE A 1 100 ? 11.117 15.664 10.852 1 98.25 100 PHE A CA 1
ATOM 797 C C . PHE A 1 100 ? 10.023 14.742 10.312 1 98.25 100 PHE A C 1
ATOM 799 O O . PHE A 1 100 ? 8.906 14.727 10.828 1 98.25 100 PHE A O 1
ATOM 806 N N . SER A 1 101 ? 10.297 13.961 9.266 1 98.38 101 SER A N 1
ATOM 807 C CA . SER A 1 101 ? 9.328 13.016 8.719 1 98.38 101 SER A CA 1
ATOM 808 C C . SER A 1 101 ? 8.914 11.977 9.758 1 98.38 101 SER A C 1
ATOM 810 O O . SER A 1 101 ? 7.746 11.594 9.828 1 98.38 101 SER A O 1
ATOM 812 N N . LYS A 1 102 ? 9.797 11.562 10.57 1 96.31 102 LYS A N 1
ATOM 813 C CA . LYS A 1 102 ? 9.492 10.609 11.641 1 96.31 102 LYS A CA 1
ATOM 814 C C . LYS A 1 102 ? 8.609 11.25 12.703 1 96.31 102 LYS A C 1
ATOM 816 O O . LYS A 1 102 ? 7.719 10.602 13.258 1 96.31 102 LYS A O 1
ATOM 821 N N . ASP A 1 103 ? 8.875 12.484 13.008 1 96.75 103 ASP A N 1
ATOM 822 C CA . ASP A 1 103 ? 8.039 13.211 13.961 1 96.75 103 ASP A CA 1
ATOM 823 C C . ASP A 1 103 ? 6.617 13.375 13.438 1 96.75 103 ASP A C 1
ATOM 825 O O . ASP A 1 103 ? 5.652 13.297 14.203 1 96.75 103 ASP A O 1
ATOM 829 N N . LEU A 1 104 ? 6.523 13.602 12.156 1 98.19 104 LEU A N 1
ATOM 830 C CA . LEU A 1 104 ? 5.203 13.711 11.547 1 98.19 104 LEU A CA 1
ATOM 831 C C . LEU A 1 104 ? 4.445 12.391 11.664 1 98.19 104 LEU A C 1
ATOM 833 O O . LEU A 1 104 ? 3.229 12.383 11.883 1 98.19 104 LEU A O 1
ATOM 837 N N . ARG A 1 105 ? 5.16 11.336 11.484 1 97.5 105 ARG A N 1
ATOM 838 C CA . ARG A 1 105 ? 4.543 10.023 11.648 1 97.5 105 ARG A CA 1
ATOM 839 C C . ARG A 1 105 ? 4.02 9.836 13.07 1 97.5 105 ARG A C 1
ATOM 841 O O . ARG A 1 105 ? 2.961 9.234 13.266 1 97.5 105 ARG A O 1
ATOM 848 N N . LEU A 1 106 ? 4.742 10.32 14.062 1 95.06 106 LEU A N 1
ATOM 849 C CA . LEU A 1 106 ? 4.285 10.234 15.445 1 95.06 106 LEU A CA 1
ATOM 850 C C . LEU A 1 106 ? 3.029 11.078 15.656 1 95.06 106 LEU A C 1
ATOM 852 O O . LEU A 1 106 ? 2.152 10.711 16.438 1 95.06 106 LEU A O 1
ATOM 856 N N . LEU A 1 107 ? 3.031 12.102 14.93 1 96.56 107 LEU A N 1
ATOM 857 C CA . LEU A 1 107 ? 1.89 13.008 14.992 1 96.56 107 LEU A CA 1
ATOM 858 C C . LEU A 1 107 ? 0.635 12.344 14.43 1 96.56 107 LEU A C 1
ATOM 860 O O . LEU A 1 107 ? -0.45 12.484 15 1 96.56 107 LEU A O 1
ATOM 864 N N . MET A 1 108 ? 0.747 11.609 13.367 1 97.25 108 MET A N 1
ATOM 865 C CA . MET A 1 108 ? -0.347 10.938 12.664 1 97.25 108 MET A CA 1
ATOM 866 C C . MET A 1 108 ? -0.34 9.445 12.945 1 97.25 108 MET A C 1
ATOM 868 O O . MET A 1 108 ? 0.384 8.688 12.289 1 97.25 108 MET A O 1
ATOM 872 N N . PRO A 1 109 ? -1.253 8.992 13.727 1 94.81 109 PRO A N 1
ATOM 873 C CA . PRO A 1 109 ? -1.135 7.637 14.258 1 94.81 109 PRO A CA 1
ATOM 874 C C . PRO A 1 109 ? -1.308 6.562 13.188 1 94.81 109 PRO A C 1
ATOM 876 O O . PRO A 1 109 ? -0.874 5.426 13.375 1 94.81 109 PRO A O 1
ATOM 879 N N . THR A 1 110 ? -1.902 6.852 12.047 1 95.62 110 THR A N 1
ATOM 880 C CA . THR A 1 110 ? -2.166 5.832 11.039 1 95.62 110 THR A CA 1
ATOM 881 C C . THR A 1 110 ? -1.237 6.004 9.844 1 95.62 110 THR A C 1
ATOM 883 O O . THR A 1 110 ? -1.441 5.383 8.797 1 95.62 110 THR A O 1
ATOM 886 N N . ALA A 1 111 ? -0.223 6.828 10.023 1 97.88 111 ALA A N 1
ATOM 887 C CA . ALA A 1 111 ? 0.692 7.113 8.922 1 97.88 111 ALA A CA 1
ATOM 888 C C . ALA A 1 111 ? 1.869 6.141 8.922 1 97.88 111 ALA A C 1
ATOM 890 O O . ALA A 1 111 ? 2.154 5.5 9.938 1 97.88 111 ALA A O 1
ATOM 891 N N . THR A 1 112 ? 2.412 6.012 7.781 1 97.25 112 THR A N 1
ATOM 892 C CA . THR A 1 112 ? 3.674 5.301 7.613 1 97.25 112 THR A CA 1
ATOM 893 C C . THR A 1 112 ? 4.684 6.16 6.859 1 97.25 112 THR A C 1
ATOM 895 O O . THR A 1 112 ? 4.312 6.934 5.973 1 97.25 112 THR A O 1
ATOM 898 N N . VAL A 1 113 ? 5.949 6 7.273 1 97.69 113 VAL A N 1
ATOM 899 C CA . VAL A 1 113 ? 7.02 6.738 6.613 1 97.69 113 VAL A CA 1
ATOM 900 C C . VAL A 1 113 ? 7.781 5.812 5.668 1 97.69 113 VAL A C 1
ATOM 902 O O . VAL A 1 113 ? 8.062 4.66 6.012 1 97.69 113 VAL A O 1
ATOM 905 N N . ILE A 1 114 ? 8.023 6.285 4.504 1 97.25 114 ILE A N 1
ATOM 906 C CA . ILE A 1 114 ? 8.891 5.523 3.605 1 97.25 114 ILE A CA 1
ATOM 907 C C . ILE A 1 114 ? 10.039 6.402 3.131 1 97.25 114 ILE A C 1
ATOM 909 O O . ILE A 1 114 ? 9.867 7.609 2.926 1 97.25 114 ILE A O 1
ATOM 913 N N . ASN A 1 115 ? 11.172 5.75 3.051 1 95.88 115 ASN A N 1
ATOM 914 C CA . ASN A 1 115 ? 12.273 6.43 2.369 1 95.88 115 ASN A CA 1
ATOM 915 C C . ASN A 1 115 ? 11.977 6.613 0.882 1 95.88 115 ASN A C 1
ATOM 917 O O . ASN A 1 115 ? 11.555 5.672 0.207 1 95.88 115 ASN A O 1
ATOM 921 N N . ARG A 1 116 ? 12.266 7.707 0.413 1 96.31 116 ARG A N 1
ATOM 922 C CA . ARG A 1 116 ? 11.945 8.062 -0.967 1 96.31 116 ARG A CA 1
ATOM 923 C C . ARG A 1 116 ? 12.742 7.211 -1.948 1 96.31 116 ARG A C 1
ATOM 925 O O . ARG A 1 116 ? 12.227 6.801 -2.99 1 96.31 116 ARG A O 1
ATOM 932 N N . GLY A 1 117 ? 13.914 7.016 -1.71 1 94.44 117 GLY A N 1
ATOM 933 C CA . GLY A 1 117 ? 14.758 6.266 -2.629 1 94.44 117 GLY A CA 1
ATOM 934 C C . GLY A 1 117 ? 14.789 6.855 -4.027 1 94.44 117 GLY A C 1
ATOM 935 O O . GLY A 1 117 ? 15.023 8.055 -4.195 1 94.44 117 GLY A O 1
ATOM 936 N N . THR A 1 118 ? 14.602 5.996 -5.035 1 96 118 THR A N 1
ATOM 937 C CA . THR A 1 118 ? 14.68 6.441 -6.422 1 96 118 THR A CA 1
ATOM 938 C C . THR A 1 118 ? 13.289 6.688 -6.988 1 96 118 THR A C 1
ATOM 940 O O . THR A 1 118 ? 13.133 6.969 -8.18 1 96 118 THR A O 1
ATOM 943 N N . MET A 1 119 ? 12.312 6.598 -6.184 1 97 119 MET A N 1
ATOM 944 C CA . MET A 1 119 ? 10.938 6.699 -6.664 1 97 119 MET A CA 1
ATOM 945 C C . MET A 1 119 ? 10.609 8.125 -7.078 1 97 119 MET A C 1
ATOM 947 O O . MET A 1 119 ? 10.93 9.078 -6.363 1 97 119 MET A O 1
ATOM 951 N N . THR A 1 120 ? 9.992 8.281 -8.234 1 97.44 120 THR A N 1
ATOM 952 C CA . THR A 1 120 ? 9.43 9.562 -8.656 1 97.44 120 THR A CA 1
ATOM 953 C C . THR A 1 120 ? 8.094 9.812 -7.965 1 97.44 120 THR A C 1
ATOM 955 O O . THR A 1 120 ? 7.523 8.914 -7.352 1 97.44 120 THR A O 1
ATOM 958 N N . LEU A 1 121 ? 7.605 11.039 -8.039 1 97.06 121 LEU A N 1
ATOM 959 C CA . LEU A 1 121 ? 6.277 11.336 -7.512 1 97.06 121 LEU A CA 1
ATOM 960 C C . LEU A 1 121 ? 5.211 10.531 -8.25 1 97.06 121 LEU A C 1
ATOM 962 O O . LEU A 1 121 ? 4.203 10.133 -7.656 1 97.06 121 LEU A O 1
ATOM 966 N N . GLN A 1 122 ? 5.434 10.297 -9.523 1 96.94 122 GLN A N 1
ATOM 967 C CA . GLN A 1 122 ? 4.527 9.461 -10.312 1 96.94 122 GLN A CA 1
ATOM 968 C C . GLN A 1 122 ? 4.477 8.039 -9.758 1 96.94 122 GLN A C 1
ATOM 970 O O . GLN A 1 122 ? 3.398 7.453 -9.633 1 96.94 122 GLN A O 1
ATOM 975 N N . ASP A 1 123 ? 5.656 7.492 -9.438 1 96.69 123 ASP A N 1
ATOM 976 C CA . ASP A 1 123 ? 5.738 6.164 -8.836 1 96.69 123 ASP A CA 1
ATOM 977 C C . ASP A 1 123 ? 4.973 6.105 -7.52 1 96.69 123 ASP A C 1
ATOM 979 O O . ASP A 1 123 ? 4.199 5.176 -7.281 1 96.69 123 ASP A O 1
ATOM 983 N N . LEU A 1 124 ? 5.152 7.121 -6.715 1 97.25 124 LEU A N 1
ATOM 984 C CA . LEU A 1 124 ? 4.547 7.168 -5.391 1 97.25 124 LEU A CA 1
ATOM 985 C C . LEU A 1 124 ? 3.023 7.199 -5.492 1 97.25 124 LEU A C 1
ATOM 987 O O . LEU A 1 124 ? 2.336 6.465 -4.777 1 97.25 124 LEU A O 1
ATOM 991 N N . VAL A 1 125 ? 2.504 8.023 -6.387 1 97.56 125 VAL A N 1
ATOM 992 C CA . VAL A 1 125 ? 1.059 8.148 -6.543 1 97.56 125 VAL A CA 1
ATOM 993 C C . VAL A 1 125 ? 0.491 6.848 -7.109 1 97.56 125 VAL A C 1
ATOM 995 O O . VAL A 1 125 ? -0.566 6.383 -6.676 1 97.56 125 VAL A O 1
ATOM 998 N N . ARG A 1 126 ? 1.196 6.25 -7.992 1 95.81 126 ARG A N 1
ATOM 999 C CA . ARG A 1 126 ? 0.773 4.984 -8.586 1 95.81 126 ARG A CA 1
ATOM 1000 C C . ARG A 1 126 ? 0.668 3.891 -7.531 1 95.81 126 ARG A C 1
ATOM 1002 O O . ARG A 1 126 ? -0.346 3.195 -7.453 1 95.81 126 ARG A O 1
ATOM 1009 N N . VAL A 1 127 ? 1.697 3.766 -6.75 1 96.38 127 VAL A N 1
ATOM 1010 C CA . VAL A 1 127 ? 1.722 2.725 -5.727 1 96.38 127 VAL A CA 1
ATOM 1011 C C . VAL A 1 127 ? 0.67 3.021 -4.66 1 96.38 127 VAL A C 1
ATOM 1013 O O . VAL A 1 127 ? -0.005 2.109 -4.176 1 96.38 127 VAL A O 1
ATOM 1016 N N . ALA A 1 128 ? 0.549 4.273 -4.309 1 97.44 128 ALA A N 1
ATOM 1017 C CA . ALA A 1 128 ? -0.433 4.668 -3.301 1 97.44 128 ALA A CA 1
ATOM 1018 C C . ALA A 1 128 ? -1.847 4.297 -3.738 1 97.44 128 ALA A C 1
ATOM 1020 O O . ALA A 1 128 ? -2.615 3.729 -2.961 1 97.44 128 ALA A O 1
ATOM 1021 N N . ASN A 1 129 ? -2.172 4.59 -4.98 1 95.62 129 ASN A N 1
ATOM 1022 C CA . ASN A 1 129 ? -3.488 4.242 -5.512 1 95.62 129 ASN A CA 1
ATOM 1023 C C . ASN A 1 129 ? -3.701 2.732 -5.539 1 95.62 129 ASN A C 1
ATOM 1025 O O . ASN A 1 129 ? -4.762 2.244 -5.148 1 95.62 129 ASN A O 1
ATOM 1029 N N . ALA A 1 130 ? -2.689 2.049 -5.887 1 94.38 130 ALA A N 1
ATOM 1030 C CA . ALA A 1 130 ? -2.803 0.601 -6.031 1 94.38 130 ALA A CA 1
ATOM 1031 C C . ALA A 1 130 ? -2.961 -0.074 -4.672 1 94.38 130 ALA A C 1
ATOM 1033 O O . ALA A 1 130 ? -3.566 -1.143 -4.566 1 94.38 130 ALA A O 1
ATOM 1034 N N . THR A 1 131 ? -2.432 0.542 -3.666 1 94.19 131 THR A N 1
ATOM 1035 C CA . THR A 1 131 ? -2.414 -0.109 -2.359 1 94.19 131 THR A CA 1
ATOM 1036 C C . THR A 1 131 ? -3.469 0.5 -1.439 1 94.19 131 THR A C 1
ATOM 1038 O O . THR A 1 131 ? -3.518 0.183 -0.249 1 94.19 131 THR A O 1
ATOM 1041 N N . GLY A 1 132 ? -4.215 1.412 -1.894 1 92.69 132 GLY A N 1
ATOM 1042 C CA . GLY A 1 132 ? -5.375 1.911 -1.167 1 92.69 132 GLY A CA 1
ATOM 1043 C C . GLY A 1 132 ? -5.023 2.986 -0.154 1 92.69 132 GLY A C 1
ATOM 1044 O O . GLY A 1 132 ? -5.727 3.158 0.844 1 92.69 132 GLY A O 1
ATOM 1045 N N . LEU A 1 133 ? -3.955 3.697 -0.344 1 96.25 133 LEU A N 1
ATOM 1046 C CA . LEU A 1 133 ? -3.631 4.844 0.501 1 96.25 133 LEU A CA 1
ATOM 1047 C C . LEU A 1 133 ? -4.578 6.004 0.226 1 96.25 133 LEU A C 1
ATOM 1049 O O . LEU A 1 133 ? -5.043 6.18 -0.903 1 96.25 133 LEU A O 1
ATOM 1053 N N . THR A 1 134 ? -4.844 6.777 1.285 1 96 134 THR A N 1
ATOM 1054 C CA . THR A 1 134 ? -5.801 7.871 1.139 1 96 134 THR A CA 1
ATOM 1055 C C . THR A 1 134 ? -5.074 9.188 0.887 1 96 134 THR A C 1
ATOM 1057 O O . THR A 1 134 ? -5.617 10.094 0.243 1 96 134 THR A O 1
ATOM 1060 N N . ASP A 1 135 ? -3.846 9.25 1.443 1 97.88 135 ASP A N 1
ATOM 1061 C CA . ASP A 1 135 ? -3.121 10.516 1.338 1 97.88 135 ASP A CA 1
ATOM 1062 C C . ASP A 1 135 ? -1.615 10.281 1.239 1 97.88 135 ASP A C 1
ATOM 1064 O O . ASP A 1 135 ? -1.1 9.297 1.774 1 97.88 135 ASP A O 1
ATOM 1068 N N . ILE A 1 136 ? -0.947 11.195 0.545 1 98.56 136 ILE A N 1
ATOM 1069 C CA . ILE A 1 136 ? 0.508 11.297 0.573 1 98.56 136 ILE A CA 1
ATOM 1070 C C . ILE A 1 136 ? 0.915 12.641 1.179 1 98.56 136 ILE A C 1
ATOM 1072 O O . ILE A 1 136 ? 0.393 13.688 0.79 1 98.56 136 ILE A O 1
ATOM 1076 N N . VAL A 1 137 ? 1.757 12.594 2.172 1 98.88 137 VAL A N 1
ATOM 1077 C CA . VAL A 1 137 ? 2.395 13.781 2.734 1 98.88 137 VAL A CA 1
ATOM 1078 C C . VAL A 1 137 ? 3.859 13.836 2.305 1 98.88 137 VAL A C 1
ATOM 1080 O O . VAL A 1 137 ? 4.648 12.953 2.65 1 98.88 137 VAL A O 1
ATOM 1083 N N . HIS A 1 138 ? 4.172 14.852 1.555 1 98.69 138 HIS A N 1
ATOM 1084 C CA . HIS A 1 138 ? 5.508 15.047 0.998 1 98.69 138 HIS A CA 1
ATOM 1085 C C . HIS A 1 138 ? 6.203 16.234 1.639 1 98.69 138 HIS A C 1
ATOM 1087 O O . HIS A 1 138 ? 5.707 17.359 1.571 1 98.69 138 HIS A O 1
ATOM 1093 N N . VAL A 1 139 ? 7.367 16 2.283 1 98.75 139 VAL A N 1
ATOM 1094 C CA . VAL A 1 139 ? 8.102 17.078 2.922 1 98.75 139 VAL A CA 1
ATOM 1095 C C . VAL A 1 139 ? 9.391 17.359 2.154 1 98.75 139 VAL A C 1
ATOM 1097 O O . VAL A 1 139 ? 10.07 16.422 1.711 1 98.75 139 VAL A O 1
ATOM 1100 N N . HIS A 1 140 ? 9.648 18.594 2.025 1 98.12 140 HIS A N 1
ATOM 1101 C CA . HIS A 1 140 ? 10.789 19.078 1.261 1 98.12 140 HIS A CA 1
ATOM 1102 C C . HIS A 1 140 ? 11.672 19.984 2.113 1 98.12 140 HIS A C 1
ATOM 1104 O O . HIS A 1 140 ? 11.211 20.562 3.102 1 98.12 140 HIS A O 1
ATOM 1110 N N . GLU A 1 141 ? 12.984 20.031 1.714 1 98.31 141 GLU A N 1
ATOM 1111 C CA . GLU A 1 141 ? 13.906 20.906 2.426 1 98.31 141 GLU A CA 1
ATOM 1112 C C . GLU A 1 141 ? 14.664 21.828 1.461 1 98.31 141 GLU A C 1
ATOM 1114 O O . GLU A 1 141 ? 14.703 21.562 0.258 1 98.31 141 GLU A O 1
ATOM 1119 N N . HIS A 1 142 ? 15.039 22.859 1.972 1 97.31 142 HIS A N 1
ATOM 1120 C CA . HIS A 1 142 ? 15.984 23.766 1.321 1 97.31 142 HIS A CA 1
ATOM 1121 C C . HIS A 1 142 ? 17.234 23.969 2.178 1 97.31 142 HIS A C 1
ATOM 1123 O O . HIS A 1 142 ? 17.141 24.469 3.301 1 97.31 142 HIS A O 1
ATOM 1129 N N . ARG A 1 143 ? 18.375 23.547 1.681 1 95.69 143 ARG A N 1
ATOM 1130 C CA . ARG A 1 143 ? 19.656 23.688 2.367 1 95.69 143 ARG A CA 1
ATOM 1131 C C . ARG A 1 143 ? 19.594 23.062 3.754 1 95.69 143 ARG A C 1
ATOM 1133 O O . ARG A 1 143 ? 20.016 23.672 4.738 1 95.69 143 ARG A O 1
ATOM 1140 N N . GLY A 1 144 ? 18.984 21.922 3.826 1 95.38 144 GLY A N 1
ATOM 1141 C CA . GLY A 1 144 ? 19 21.141 5.047 1 95.38 144 GLY A CA 1
ATOM 1142 C C . GLY A 1 144 ? 17.891 21.516 6.012 1 95.38 144 GLY A C 1
ATOM 1143 O O . GLY A 1 144 ? 17.797 20.953 7.109 1 95.38 144 GLY A O 1
ATOM 1144 N N . THR A 1 145 ? 17.047 22.484 5.641 1 96.31 145 THR A N 1
ATOM 1145 C CA . THR A 1 145 ? 15.953 22.922 6.496 1 96.31 145 THR A CA 1
ATOM 1146 C C . THR A 1 145 ? 14.609 22.578 5.859 1 96.31 145 THR A C 1
ATOM 1148 O O . THR A 1 145 ? 14.344 22.938 4.715 1 96.31 145 THR A O 1
ATOM 1151 N N . PRO A 1 146 ? 13.836 21.797 6.629 1 98.38 146 PRO A N 1
ATOM 1152 C CA . PRO A 1 146 ? 12.492 21.578 6.078 1 98.38 146 PRO A CA 1
ATOM 1153 C C . PRO A 1 146 ? 11.789 22.891 5.703 1 98.38 146 PRO A C 1
ATOM 1155 O O . PRO A 1 146 ? 11.695 23.797 6.527 1 98.38 146 PRO A O 1
ATOM 1158 N N . SER A 1 147 ? 11.289 22.984 4.449 1 98.5 147 SER A N 1
ATOM 1159 C CA . SER A 1 147 ? 10.836 24.281 3.957 1 98.5 147 SER A CA 1
ATOM 1160 C C . SER A 1 147 ? 9.422 24.203 3.396 1 98.5 147 SER A C 1
ATOM 1162 O O . SER A 1 147 ? 8.742 25.219 3.244 1 98.5 147 SER A O 1
ATOM 1164 N N . ALA A 1 148 ? 8.961 23 3.064 1 98.69 148 ALA A N 1
ATOM 1165 C CA . ALA A 1 148 ? 7.629 22.891 2.486 1 98.69 148 ALA A CA 1
ATOM 1166 C C . ALA A 1 148 ? 7 21.531 2.816 1 98.69 148 ALA A C 1
ATOM 1168 O O . ALA A 1 148 ? 7.711 20.547 3.041 1 98.69 148 ALA A O 1
ATOM 1169 N N . LEU A 1 149 ? 5.703 21.5 2.916 1 98.81 149 LEU A N 1
ATOM 1170 C CA . LEU A 1 149 ? 4.875 20.312 3.119 1 98.81 149 LEU A CA 1
ATOM 1171 C C . LEU A 1 149 ? 3.707 20.297 2.141 1 98.81 149 LEU A C 1
ATOM 1173 O O . LEU A 1 149 ? 2.98 21.281 2.016 1 98.81 149 LEU A O 1
ATOM 1177 N N . THR A 1 150 ? 3.602 19.25 1.401 1 98.69 150 THR A N 1
ATOM 1178 C CA . THR A 1 150 ? 2.514 19.094 0.443 1 98.69 150 THR A CA 1
ATOM 1179 C C . THR A 1 150 ? 1.668 17.859 0.788 1 98.69 150 THR A C 1
ATOM 1181 O O . THR A 1 150 ? 2.205 16.797 1.079 1 98.69 150 THR A O 1
ATOM 1184 N N . ILE A 1 151 ? 0.367 18.031 0.872 1 98.69 151 ILE A N 1
ATOM 1185 C CA . ILE A 1 151 ? -0.579 16.953 1.158 1 98.69 151 ILE A CA 1
ATOM 1186 C C . ILE A 1 151 ? -1.443 16.688 -0.072 1 98.69 151 ILE A C 1
ATOM 1188 O O . ILE A 1 151 ? -2.098 17.594 -0.589 1 98.69 151 ILE A O 1
ATOM 1192 N N . SER A 1 152 ? -1.46 15.477 -0.555 1 98.38 152 SER A N 1
ATOM 1193 C CA . SER A 1 152 ? -2.303 15.078 -1.679 1 98.38 152 SER A CA 1
ATOM 1194 C C . SER A 1 152 ? -3.316 14.016 -1.263 1 98.38 152 SER A C 1
ATOM 1196 O O . SER A 1 152 ? -2.939 12.953 -0.756 1 98.38 152 SER A O 1
ATOM 1198 N N . HIS A 1 153 ? -4.566 14.367 -1.428 1 96.69 153 HIS A N 1
ATOM 1199 C CA . HIS A 1 153 ? -5.625 13.383 -1.228 1 96.69 153 HIS A CA 1
ATOM 1200 C C . HIS A 1 153 ? -5.84 12.547 -2.482 1 96.69 153 HIS A C 1
ATOM 1202 O O . HIS A 1 153 ? -5.883 13.078 -3.592 1 96.69 153 HIS A O 1
ATOM 1208 N N . LEU A 1 154 ? -5.926 11.312 -2.307 1 94.94 154 LEU A N 1
ATOM 1209 C CA . LEU A 1 154 ? -6 10.391 -3.434 1 94.94 154 LEU A CA 1
ATOM 1210 C C . LEU A 1 154 ? -7.418 9.859 -3.615 1 94.94 154 LEU A C 1
ATOM 1212 O O . LEU A 1 154 ? -8.203 9.852 -2.666 1 94.94 154 LEU A O 1
ATOM 1216 N N . PRO A 1 155 ? -7.75 9.438 -4.816 1 93.5 155 PRO A N 1
ATOM 1217 C CA . PRO A 1 155 ? -6.898 9.273 -6 1 93.5 155 PRO A CA 1
ATOM 1218 C C . PRO A 1 155 ? -6.875 10.516 -6.887 1 93.5 155 PRO A C 1
ATOM 1220 O O . PRO A 1 155 ? -6.09 10.578 -7.836 1 93.5 155 PRO A O 1
ATOM 1223 N N . HIS A 1 156 ? -7.648 11.602 -6.645 1 89.94 156 HIS A N 1
ATOM 1224 C CA . HIS A 1 156 ? -7.785 12.656 -7.648 1 89.94 156 HIS A CA 1
ATOM 1225 C C . HIS A 1 156 ? -7.465 14.023 -7.059 1 89.94 156 HIS A C 1
ATOM 1227 O O . HIS A 1 156 ? -7.539 15.039 -7.758 1 89.94 156 HIS A O 1
ATOM 1233 N N . GLY A 1 157 ? -7.02 14.07 -5.918 1 93.31 157 GLY A N 1
ATOM 1234 C CA . GLY A 1 157 ? -6.82 15.328 -5.219 1 93.31 157 GLY A CA 1
ATOM 1235 C C . GLY A 1 157 ? -7.902 15.617 -4.195 1 93.31 157 GLY A C 1
ATOM 1236 O O . GLY A 1 157 ? -8.789 14.797 -3.969 1 93.31 157 GLY A O 1
ATOM 1237 N N . PRO A 1 158 ? -7.758 16.797 -3.545 1 95.12 158 PRO A N 1
ATOM 1238 C CA . PRO A 1 158 ? -6.883 17.906 -3.883 1 95.12 158 PRO A CA 1
ATOM 1239 C C . PRO A 1 158 ? -5.465 17.75 -3.34 1 95.12 158 PRO A C 1
ATOM 1241 O O . PRO A 1 158 ? -5.199 16.812 -2.574 1 95.12 158 PRO A O 1
ATOM 1244 N N . THR A 1 159 ? -4.559 18.609 -3.869 1 97.88 159 THR A N 1
ATOM 1245 C CA . THR A 1 159 ? -3.217 18.75 -3.318 1 97.88 159 THR A CA 1
ATOM 1246 C C . THR A 1 159 ? -3.021 20.156 -2.736 1 97.88 159 THR A C 1
ATOM 1248 O O . THR A 1 159 ? -3.238 21.156 -3.424 1 97.88 159 THR A O 1
ATOM 1251 N N . ILE A 1 160 ? -2.707 20.219 -1.485 1 98.06 160 ILE A N 1
ATOM 1252 C CA . ILE A 1 160 ? -2.455 21.5 -0.819 1 98.06 160 ILE A CA 1
ATOM 1253 C C . ILE A 1 160 ? -0.978 21.594 -0.446 1 98.06 160 ILE A C 1
ATOM 1255 O O . ILE A 1 160 ? -0.375 20.625 0.003 1 98.06 160 ILE A O 1
ATOM 1259 N N . SER A 1 161 ? -0.423 22.812 -0.604 1 98.25 161 SER A N 1
ATOM 1260 C CA . SER A 1 161 ? 0.987 23.047 -0.304 1 98.25 161 SER A CA 1
ATOM 1261 C C . SER A 1 161 ? 1.159 24.109 0.767 1 98.25 161 SER A C 1
ATOM 1263 O O . SER A 1 161 ? 0.457 25.125 0.758 1 98.25 161 SER A O 1
ATOM 1265 N N . PHE A 1 162 ? 2.084 23.875 1.657 1 98.38 162 PHE A N 1
ATOM 1266 C CA . PHE A 1 162 ? 2.42 24.766 2.754 1 98.38 162 PHE A CA 1
ATOM 1267 C C . PHE A 1 162 ? 3.906 25.109 2.736 1 98.38 162 PHE A C 1
ATOM 1269 O O . PHE A 1 162 ? 4.742 24.25 2.463 1 98.38 162 PHE A O 1
ATOM 1276 N N . SER A 1 163 ? 4.211 26.391 3.045 1 98.19 163 SER A N 1
ATOM 1277 C CA . SER A 1 163 ? 5.566 26.688 3.482 1 98.19 163 SER A CA 1
ATOM 1278 C C . SER A 1 163 ? 5.746 26.406 4.973 1 98.19 163 SER A C 1
ATOM 1280 O O . SER A 1 163 ? 4.812 26.594 5.758 1 98.19 163 SER A O 1
ATOM 1282 N N . LEU A 1 164 ? 6.922 25.922 5.332 1 98.62 164 LEU A N 1
ATOM 1283 C CA . LEU A 1 164 ? 7.219 25.609 6.723 1 98.62 164 LEU A CA 1
ATOM 1284 C C . LEU A 1 164 ? 8.188 26.625 7.316 1 98.62 164 LEU A C 1
ATOM 1286 O O . LEU A 1 164 ? 9.148 27.047 6.652 1 98.62 164 LEU A O 1
ATOM 1290 N N . HIS A 1 165 ? 7.855 27.016 8.523 1 97.62 165 HIS A N 1
ATOM 1291 C CA . HIS A 1 165 ? 8.68 27.938 9.281 1 97.62 165 HIS A CA 1
ATOM 1292 C C . HIS A 1 165 ? 8.82 27.5 10.734 1 97.62 165 HIS A C 1
ATOM 1294 O O . HIS A 1 165 ? 7.953 26.797 11.258 1 97.62 165 HIS A O 1
ATOM 1300 N N . ASN A 1 166 ? 9.906 27.797 11.344 1 97 166 ASN A N 1
ATOM 1301 C CA . ASN A 1 166 ? 10.125 27.531 12.766 1 97 166 ASN A CA 1
ATOM 1302 C C . ASN A 1 166 ? 9.938 26.062 13.102 1 97 166 ASN A C 1
ATOM 1304 O O . ASN A 1 166 ? 9.25 25.719 14.062 1 97 166 ASN A O 1
ATOM 1308 N N . VAL A 1 167 ? 10.539 25.219 12.273 1 98.19 167 VAL A N 1
ATOM 1309 C CA . VAL A 1 167 ? 10.383 23.781 12.453 1 98.19 167 VAL A CA 1
ATOM 1310 C C . VAL A 1 167 ? 11.234 23.312 13.633 1 98.19 167 VAL A C 1
ATOM 1312 O O . VAL A 1 167 ? 12.461 23.453 13.602 1 98.19 167 VAL A O 1
ATOM 1315 N N . LYS A 1 168 ? 10.57 22.859 14.641 1 96.94 168 LYS A N 1
ATOM 1316 C CA . LYS A 1 168 ? 11.234 22.234 15.773 1 96.94 168 LYS A CA 1
ATOM 1317 C C . LYS A 1 168 ? 10.836 20.75 15.891 1 96.94 168 LYS A C 1
ATOM 1319 O O . LYS A 1 168 ? 9.68 20.438 16.156 1 96.94 168 LYS A O 1
ATOM 1324 N N . THR A 1 169 ? 11.836 19.922 15.695 1 95.69 169 THR A N 1
ATOM 1325 C CA . THR A 1 169 ? 11.609 18.5 15.898 1 95.69 169 THR A CA 1
ATOM 1326 C C . THR A 1 169 ? 11.562 18.172 17.391 1 95.69 169 THR A C 1
ATOM 1328 O O . THR A 1 169 ? 11.852 19.016 18.234 1 95.69 169 THR A O 1
ATOM 1331 N N . ARG A 1 170 ? 11.203 17 17.688 1 93.94 170 ARG A N 1
ATOM 1332 C CA . ARG A 1 170 ? 11.164 16.547 19.078 1 93.94 170 ARG A CA 1
ATOM 1333 C C . ARG A 1 170 ? 12.516 16.719 19.75 1 93.94 170 ARG A C 1
ATOM 1335 O O . ARG A 1 170 ? 12.586 17.109 20.922 1 93.94 170 ARG A O 1
ATOM 1342 N N . GLN A 1 171 ? 13.539 16.547 18.984 1 90.94 171 GLN A N 1
ATOM 1343 C CA . GLN A 1 171 ? 14.891 16.656 19.531 1 90.94 171 GLN A CA 1
ATOM 1344 C C . GLN A 1 171 ? 15.258 18.109 19.828 1 90.94 171 GLN A C 1
ATOM 1346 O O . GLN A 1 171 ? 16.125 18.375 20.672 1 90.94 171 GLN A O 1
ATOM 1351 N N . ASP A 1 172 ? 14.586 19.031 19.203 1 93.25 172 ASP A N 1
ATOM 1352 C CA . ASP A 1 172 ? 14.883 20.453 19.359 1 93.25 172 ASP A CA 1
ATOM 1353 C C . ASP A 1 172 ? 14.164 21.031 20.578 1 93.25 172 ASP A C 1
ATOM 1355 O O . ASP A 1 172 ? 14.492 22.125 21.047 1 93.25 172 ASP A O 1
ATOM 1359 N N . LEU A 1 173 ? 13.156 20.219 21.047 1 92.75 173 LEU A N 1
ATOM 1360 C CA . LEU A 1 173 ? 12.312 20.766 22.094 1 92.75 173 LEU A CA 1
ATOM 1361 C C . LEU A 1 173 ? 12.914 20.469 23.469 1 92.75 173 LEU A C 1
ATOM 1363 O O . LEU A 1 173 ? 13.141 19.312 23.828 1 92.75 173 LEU A O 1
ATOM 1367 N N . PRO A 1 174 ? 13.344 21.469 24.234 1 85.38 174 PRO A N 1
ATOM 1368 C CA . PRO A 1 174 ? 14.031 21.281 25.5 1 85.38 174 PRO A CA 1
ATOM 1369 C C . PRO A 1 174 ? 13.242 20.438 26.484 1 85.38 174 PRO A C 1
ATOM 1371 O O . PRO A 1 174 ? 13.82 19.609 27.203 1 85.38 174 PRO A O 1
ATOM 1374 N N . ASN A 1 175 ? 11.914 20.5 26.625 1 79.88 175 ASN A N 1
ATOM 1375 C CA . ASN A 1 175 ? 11.117 19.797 27.625 1 79.88 175 ASN A CA 1
ATOM 1376 C C . ASN A 1 175 ? 10.211 18.75 26.984 1 79.88 175 ASN A C 1
ATOM 1378 O O . ASN A 1 175 ? 9.172 18.406 27.547 1 79.88 175 ASN A O 1
ATOM 1382 N N . ALA A 1 176 ? 10.75 18.281 25.875 1 77.44 176 ALA A N 1
ATOM 1383 C CA . ALA A 1 176 ? 9.898 17.297 25.219 1 77.44 176 ALA A CA 1
ATOM 1384 C C . ALA A 1 176 ? 9.977 15.938 25.922 1 77.44 176 ALA A C 1
ATOM 1386 O O . ALA A 1 176 ? 11.039 15.555 26.438 1 77.44 176 ALA A O 1
ATOM 1387 N N . LEU A 1 177 ? 8.852 15.344 26.141 1 74.56 177 LEU A N 1
ATOM 1388 C CA . LEU A 1 177 ? 8.797 13.992 26.688 1 74.56 177 LEU A CA 1
ATOM 1389 C C . LEU A 1 177 ? 9.695 13.047 25.906 1 74.56 177 LEU A C 1
ATOM 1391 O O . LEU A 1 177 ? 9.648 13.023 24.672 1 74.56 177 LEU A O 1
ATOM 1395 N N . ARG A 1 178 ? 10.586 12.562 26.75 1 72.69 178 ARG A N 1
ATOM 1396 C CA . ARG A 1 178 ? 11.484 11.586 26.141 1 72.69 178 ARG A CA 1
ATOM 1397 C C . ARG A 1 178 ? 10.969 10.164 26.359 1 72.69 178 ARG A C 1
ATOM 1399 O O . ARG A 1 178 ? 10.234 9.906 27.312 1 72.69 178 ARG A O 1
ATOM 1406 N N . GLY A 1 179 ? 11.141 9.273 25.406 1 73.38 179 GLY A N 1
ATOM 1407 C CA . GLY A 1 179 ? 10.719 7.891 25.516 1 73.38 179 GLY A CA 1
ATOM 1408 C C . GLY A 1 179 ? 9.617 7.523 24.531 1 73.38 179 GLY A C 1
ATOM 1409 O O . GLY A 1 179 ? 9.484 8.141 23.484 1 73.38 179 GLY A O 1
ATOM 1410 N N . ASN A 1 180 ? 8.773 6.508 25 1 79.75 180 ASN A N 1
ATOM 1411 C CA . ASN A 1 180 ? 7.727 5.984 24.125 1 79.75 180 ASN A CA 1
ATOM 1412 C C . ASN A 1 180 ? 6.492 6.879 24.125 1 79.75 180 ASN A C 1
ATOM 1414 O O . ASN A 1 180 ? 5.965 7.207 25.188 1 79.75 180 ASN A O 1
ATOM 1418 N N . ILE A 1 181 ? 6.176 7.402 23.078 1 85.06 181 ILE A N 1
ATOM 1419 C CA . ILE A 1 181 ? 5.023 8.281 22.922 1 85.06 181 ILE A CA 1
ATOM 1420 C C . ILE A 1 181 ? 3.814 7.477 22.469 1 85.06 181 ILE A C 1
ATOM 1422 O O . ILE A 1 181 ? 3.92 6.66 21.547 1 85.06 181 ILE A O 1
ATOM 1426 N N . SER A 1 182 ? 2.756 7.707 23.203 1 81.44 182 SER A N 1
ATOM 1427 C CA . SER A 1 182 ? 1.506 7.047 22.844 1 81.44 182 SER A CA 1
ATOM 1428 C C . SER A 1 182 ? 1.096 7.383 21.406 1 81.44 182 SER A C 1
ATOM 1430 O O . SER A 1 182 ? 1.225 8.531 20.984 1 81.44 182 SER A O 1
ATOM 1432 N N . GLU A 1 183 ? 0.613 6.383 20.703 1 88.06 183 GLU A N 1
ATOM 1433 C CA . GLU A 1 183 ? 0.117 6.613 19.344 1 88.06 183 GLU A CA 1
ATOM 1434 C C . GLU A 1 183 ? -1.405 6.52 19.297 1 88.06 183 GLU A C 1
ATOM 1436 O O . GLU A 1 183 ? -1.975 6.16 18.25 1 88.06 183 GLU A O 1
ATOM 1441 N N . SER A 1 184 ? -1.98 6.852 20.453 1 90.06 184 SER A N 1
ATOM 1442 C CA . SER A 1 184 ? -3.439 6.875 20.5 1 90.06 184 SER A CA 1
ATOM 1443 C C . SER A 1 184 ? -4 7.941 19.562 1 90.06 184 SER A C 1
ATOM 1445 O O . SER A 1 184 ? -3.316 8.914 19.234 1 90.06 184 SER A O 1
ATOM 1447 N N . TYR A 1 185 ? -5.191 7.699 19.156 1 93.88 185 TYR A N 1
ATOM 1448 C CA . TYR A 1 185 ? -5.84 8.703 18.328 1 93.88 185 TYR A CA 1
ATOM 1449 C C . TYR A 1 185 ? -5.969 10.031 19.062 1 93.88 185 TYR A C 1
ATOM 1451 O O . TYR A 1 185 ? -6.512 10.07 20.172 1 93.88 185 TYR A O 1
ATOM 1459 N N . PRO A 1 186 ? -5.5 11.109 18.516 1 95.5 186 PRO A N 1
ATOM 1460 C CA . PRO A 1 186 ? -5.484 12.383 19.25 1 95.5 186 PRO A CA 1
ATOM 1461 C C . PRO A 1 186 ? -6.809 13.141 19.141 1 95.5 186 PRO A C 1
ATOM 1463 O O . PRO A 1 186 ? -7.57 12.93 18.203 1 95.5 186 PRO A O 1
ATOM 1466 N N . HIS A 1 187 ? -6.992 13.992 20.188 1 94.62 187 HIS A N 1
ATOM 1467 C CA . HIS A 1 187 ? -7.977 15.062 20.047 1 94.62 187 HIS A CA 1
ATOM 1468 C C . HIS A 1 187 ? -7.453 16.188 19.172 1 94.62 187 HIS A C 1
ATOM 1470 O O . HIS A 1 187 ? -6.367 16.719 19.406 1 94.62 187 HIS A O 1
ATOM 1476 N N . LEU A 1 188 ? -8.242 16.516 18.156 1 96.62 188 LEU A N 1
ATOM 1477 C CA . LEU A 1 188 ? -7.836 17.594 17.266 1 96.62 188 LEU A CA 1
ATOM 1478 C C . LEU A 1 188 ? -8.461 18.922 17.688 1 96.62 188 LEU A C 1
ATOM 1480 O O . LEU A 1 188 ? -9.672 18.984 17.922 1 96.62 188 LEU A O 1
ATOM 1484 N N . ILE A 1 189 ? -7.641 19.875 17.828 1 97.25 189 ILE A N 1
ATOM 1485 C CA . ILE A 1 189 ? -8.109 21.219 18.141 1 97.25 189 ILE A CA 1
ATOM 1486 C C . ILE A 1 189 ? -7.793 22.172 16.984 1 97.25 189 ILE A C 1
ATOM 1488 O O . ILE A 1 189 ? -6.629 22.359 16.625 1 97.25 189 ILE A O 1
ATOM 1492 N N . PHE A 1 190 ? -8.789 22.672 16.422 1 98 190 PHE A N 1
ATOM 1493 C CA . PHE A 1 190 ? -8.648 23.703 15.383 1 98 190 PHE A CA 1
ATOM 1494 C C . PHE A 1 190 ? -9.133 25.047 15.898 1 98 190 PHE A C 1
ATOM 1496 O O . PHE A 1 190 ? -10.289 25.188 16.312 1 98 190 PHE A O 1
ATOM 1503 N N . ASP A 1 191 ? -8.258 26 15.875 1 97.88 191 ASP A N 1
ATOM 1504 C CA . ASP A 1 191 ? -8.578 27.328 16.406 1 97.88 191 ASP A CA 1
ATOM 1505 C C . ASP A 1 191 ? -8.367 28.406 15.359 1 97.88 191 ASP A C 1
ATOM 1507 O O . ASP A 1 191 ? -7.25 28.594 14.867 1 97.88 191 ASP A O 1
ATOM 1511 N N . GLY A 1 192 ? -9.43 29.141 14.977 1 96 192 GLY A N 1
ATOM 1512 C CA . GLY A 1 192 ? -9.281 30.312 14.141 1 96 192 GLY A CA 1
ATOM 1513 C C . GLY A 1 192 ? -9.547 30.047 12.672 1 96 192 GLY A C 1
ATOM 1514 O O . GLY A 1 192 ? -9.133 30.828 11.812 1 96 192 GLY A O 1
ATOM 1515 N N . PHE A 1 193 ? -10.188 28.984 12.367 1 96.56 193 PHE A N 1
ATOM 1516 C CA . PHE A 1 193 ? -10.492 28.641 10.984 1 96.56 193 PHE A CA 1
ATOM 1517 C C . PHE A 1 193 ? -11.938 28.984 10.648 1 96.56 193 PHE A C 1
ATOM 1519 O O . PHE A 1 193 ? -12.773 28.109 10.484 1 96.56 193 PHE A O 1
ATOM 1526 N N . SER A 1 194 ? -12.211 30.203 10.367 1 93.38 194 SER A N 1
ATOM 1527 C CA . SER A 1 194 ? -13.609 30.625 10.289 1 93.38 194 SER A CA 1
ATOM 1528 C C . SER A 1 194 ? -14 30.953 8.852 1 93.38 194 SER A C 1
ATOM 1530 O O . SER A 1 194 ? -15.188 30.953 8.516 1 93.38 194 SER A O 1
ATOM 1532 N N . THR A 1 195 ? -13.031 31.281 7.992 1 94.19 195 THR A N 1
ATOM 1533 C CA . THR A 1 195 ? -13.328 31.625 6.605 1 94.19 195 THR A CA 1
ATOM 1534 C C . THR A 1 195 ? -13.586 30.359 5.785 1 94.19 195 THR A C 1
ATOM 1536 O O . THR A 1 195 ? -13.383 29.25 6.27 1 94.19 195 THR A O 1
ATOM 1539 N N . GLU A 1 196 ? -14.062 30.516 4.57 1 93.19 196 GLU A N 1
ATOM 1540 C CA . GLU A 1 196 ? -14.258 29.391 3.676 1 93.19 196 GLU A CA 1
ATOM 1541 C C . GLU A 1 196 ? -12.945 28.656 3.41 1 93.19 196 GLU A C 1
ATOM 1543 O O . GLU A 1 196 ? -12.891 27.422 3.439 1 93.19 196 GLU A O 1
ATOM 1548 N N . LEU A 1 197 ? -11.93 29.422 3.135 1 94.12 197 LEU A N 1
ATOM 1549 C CA . LEU A 1 197 ? -10.617 28.812 2.926 1 94.12 197 LEU A CA 1
ATOM 1550 C C . LEU A 1 197 ? -10.133 28.109 4.191 1 94.12 197 LEU A C 1
ATOM 1552 O O . LEU A 1 197 ? -9.539 27.031 4.117 1 94.12 197 LEU A O 1
ATOM 1556 N N . GLY A 1 198 ? -10.383 28.797 5.316 1 96 198 GLY A N 1
ATOM 1557 C CA . GLY A 1 198 ? -10.008 28.188 6.586 1 96 198 GLY A CA 1
ATOM 1558 C C . GLY A 1 198 ? -10.648 26.828 6.812 1 96 198 GLY A C 1
ATOM 1559 O O . GLY A 1 198 ? -9.984 25.875 7.215 1 96 198 GLY A O 1
ATOM 1560 N N . LYS A 1 199 ? -11.867 26.781 6.5 1 95.88 199 LYS A N 1
ATOM 1561 C CA . LYS A 1 199 ? -12.609 25.531 6.656 1 95.88 199 LYS A CA 1
ATOM 1562 C C . LYS A 1 199 ? -12.109 24.469 5.676 1 95.88 199 LYS A C 1
ATOM 1564 O O . LYS A 1 199 ? -12.047 23.281 6.012 1 95.88 199 LYS A O 1
ATOM 1569 N N . ARG A 1 200 ? -11.781 24.891 4.477 1 95.94 200 ARG A N 1
ATOM 1570 C CA . ARG A 1 200 ? -11.242 23.984 3.463 1 95.94 200 ARG A CA 1
ATOM 1571 C C . ARG A 1 200 ? -9.922 23.375 3.92 1 95.94 200 ARG A C 1
ATOM 1573 O O . ARG A 1 200 ? -9.719 22.172 3.811 1 95.94 200 ARG A O 1
ATOM 1580 N N . VAL A 1 201 ? -9.086 24.188 4.473 1 97.5 201 VAL A N 1
ATOM 1581 C CA . VAL A 1 201 ? -7.781 23.75 4.969 1 97.5 201 VAL A CA 1
ATOM 1582 C C . VAL A 1 201 ? -7.977 22.828 6.172 1 97.5 201 VAL A C 1
ATOM 1584 O O . VAL A 1 201 ? -7.332 21.781 6.27 1 97.5 201 VAL A O 1
ATOM 1587 N N . GLN A 1 202 ? -8.875 23.25 7.043 1 97.38 202 GLN A N 1
ATOM 1588 C CA . GLN A 1 202 ? -9.188 22.422 8.203 1 97.38 202 GLN A CA 1
ATOM 1589 C C . GLN A 1 202 ? -9.664 21.031 7.777 1 97.38 202 GLN A C 1
ATOM 1591 O O . GLN A 1 202 ? -9.273 20.031 8.375 1 97.38 202 GLN A O 1
ATOM 1596 N N . ARG A 1 203 ? -10.453 20.984 6.773 1 94.56 203 ARG A N 1
ATOM 1597 C CA . ARG A 1 203 ? -10.984 19.719 6.281 1 94.56 203 ARG A CA 1
ATOM 1598 C C . ARG A 1 203 ? -9.859 18.797 5.816 1 94.56 203 ARG A C 1
ATOM 1600 O O . ARG A 1 203 ? -9.852 17.609 6.141 1 94.56 203 ARG A O 1
ATOM 1607 N N . VAL A 1 204 ? -8.922 19.328 5.098 1 96.75 204 VAL A N 1
ATOM 1608 C CA . VAL A 1 204 ? -7.789 18.562 4.586 1 96.75 204 VAL A CA 1
ATOM 1609 C C . VAL A 1 204 ? -6.961 18.016 5.754 1 96.75 204 VAL A C 1
ATOM 1611 O O . VAL A 1 204 ? -6.652 16.828 5.805 1 96.75 204 VAL A O 1
ATOM 1614 N N . LEU A 1 205 ? -6.707 18.859 6.688 1 97.88 205 LEU A N 1
ATOM 1615 C CA . LEU A 1 205 ? -5.836 18.5 7.797 1 97.88 205 LEU A CA 1
ATOM 1616 C C . LEU A 1 205 ? -6.52 17.5 8.719 1 97.88 205 LEU A C 1
ATOM 1618 O O . LEU A 1 205 ? -5.898 16.531 9.172 1 97.88 205 LEU A O 1
ATOM 1622 N N . GLN A 1 206 ? -7.758 17.719 8.953 1 95.88 206 GLN A N 1
ATOM 1623 C CA . GLN A 1 206 ? -8.531 16.875 9.859 1 95.88 206 GLN A CA 1
ATOM 1624 C C . GLN A 1 206 ? -8.586 15.43 9.359 1 95.88 206 GLN A C 1
ATOM 1626 O O . GLN A 1 206 ? -8.539 14.484 10.148 1 95.88 206 GLN A O 1
ATOM 1631 N N . HIS A 1 207 ? -8.586 15.242 8.133 1 94.94 207 HIS A N 1
ATOM 1632 C CA . HIS A 1 207 ? -8.82 13.914 7.559 1 94.94 207 HIS A CA 1
ATOM 1633 C C . HIS A 1 207 ? -7.508 13.148 7.406 1 94.94 207 HIS A C 1
ATOM 1635 O O . HIS A 1 207 ? -7.504 12.008 6.922 1 94.94 207 HIS A O 1
ATOM 1641 N N . LEU A 1 208 ? -6.445 13.742 7.863 1 97.19 208 LEU A N 1
ATOM 1642 C CA . LEU A 1 208 ? -5.199 12.992 7.996 1 97.19 208 LEU A CA 1
ATOM 1643 C C . LEU A 1 208 ? -5.215 12.141 9.258 1 97.19 208 LEU A C 1
ATOM 1645 O O . LEU A 1 208 ? -4.348 11.281 9.445 1 97.19 208 LEU A O 1
ATOM 1649 N N . PHE A 1 209 ? -6.219 12.367 10.086 1 95.94 209 PHE A N 1
ATOM 1650 C CA . PHE A 1 209 ? -6.332 11.695 11.375 1 95.94 209 PHE A CA 1
ATOM 1651 C C . PHE A 1 209 ? -7.617 10.883 11.453 1 95.94 209 PHE A C 1
ATOM 1653 O O . PHE A 1 209 ? -8.648 11.281 10.906 1 95.94 209 PHE A O 1
ATOM 1660 N N . PRO A 1 210 ? -7.473 9.758 12.125 1 92.69 210 PRO A N 1
ATOM 1661 C CA . PRO A 1 210 ? -8.711 8.992 12.32 1 92.69 210 PRO A CA 1
ATOM 1662 C C . PRO A 1 210 ? -9.695 9.695 13.25 1 92.69 210 PRO A C 1
ATOM 1664 O O . PRO A 1 210 ? -9.281 10.391 14.18 1 92.69 210 PRO A O 1
ATOM 1667 N N . PRO A 1 211 ? -10.953 9.43 12.914 1 87.69 211 PRO A N 1
ATOM 1668 C CA . PRO A 1 211 ? -11.938 10.008 13.828 1 87.69 211 PRO A CA 1
ATOM 1669 C C . PRO A 1 211 ? -11.969 9.305 15.188 1 87.69 211 PRO A C 1
ATOM 1671 O O . PRO A 1 211 ? -11.672 8.109 15.273 1 87.69 211 PRO A O 1
ATOM 1674 N N . ARG A 1 212 ? -12.195 10.062 16.188 1 85.06 212 ARG A N 1
ATOM 1675 C CA . ARG A 1 212 ? -12.375 9.469 17.5 1 85.06 212 ARG A CA 1
ATOM 1676 C C . ARG A 1 212 ? -13.844 9.125 17.75 1 85.06 212 ARG A C 1
ATOM 1678 O O . ARG A 1 212 ? -14.734 9.875 17.359 1 85.06 212 ARG A O 1
ATOM 1685 N N . ASP A 1 213 ? -13.906 7.883 18.188 1 73.06 213 ASP A N 1
ATOM 1686 C CA . ASP A 1 213 ? -15.258 7.465 18.547 1 73.06 213 ASP A CA 1
ATOM 1687 C C . ASP A 1 213 ? -15.531 7.699 20.031 1 73.06 213 ASP A C 1
ATOM 1689 O O . ASP A 1 213 ? -14.594 7.766 20.828 1 73.06 213 ASP A O 1
ATOM 1693 N N . SER A 1 214 ? -16.859 7.973 20.188 1 65.81 214 SER A N 1
ATOM 1694 C CA . SER A 1 214 ? -17.281 8.25 21.562 1 65.81 214 SER A CA 1
ATOM 1695 C C . SER A 1 214 ? -16.938 7.098 22.5 1 65.81 214 SER A C 1
ATOM 1697 O O . SER A 1 214 ? -16.812 7.293 23.703 1 65.81 214 SER A O 1
ATOM 1699 N N . SER A 1 215 ? -16.75 5.984 21.906 1 67.06 215 SER A N 1
ATOM 1700 C CA . SER A 1 215 ? -16.484 4.805 22.719 1 67.06 215 SER A CA 1
ATOM 1701 C C . SER A 1 215 ? -15.016 4.699 23.094 1 67.06 215 SER A C 1
ATOM 1703 O O . SER A 1 215 ? -14.648 3.945 24 1 67.06 215 SER A O 1
ATOM 1705 N N . MET A 1 216 ? -14.359 5.477 22.422 1 69.25 216 MET A N 1
ATOM 1706 C CA . MET A 1 216 ? -12.93 5.379 22.703 1 69.25 216 MET A CA 1
ATOM 1707 C C . MET A 1 216 ? -12.586 6 24.047 1 69.25 216 MET A C 1
ATOM 1709 O O . MET A 1 216 ? -13.195 6.988 24.453 1 69.25 216 MET A O 1
ATOM 1713 N N . ARG A 1 217 ? -11.711 5.168 24.781 1 65.06 217 ARG A N 1
ATOM 1714 C CA . ARG A 1 217 ? -11.203 5.723 26.016 1 65.06 217 ARG A CA 1
ATOM 1715 C C . ARG A 1 217 ? -10.664 7.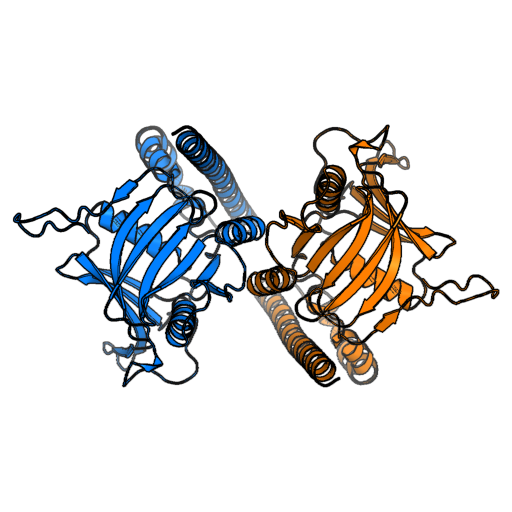137 25.812 1 65.06 217 ARG A C 1
ATOM 1717 O O . ARG A 1 217 ? -10.25 7.492 24.703 1 65.06 217 ARG A O 1
ATOM 1724 N N . ALA A 1 218 ? -10.898 7.863 26.891 1 65.81 218 ALA A N 1
ATOM 1725 C CA . ALA A 1 218 ? -10.406 9.234 26.828 1 65.81 218 ALA A CA 1
ATOM 1726 C C . ALA A 1 218 ? -8.922 9.273 26.453 1 65.81 218 ALA A C 1
ATOM 1728 O O . ALA A 1 218 ? -8.102 8.609 27.094 1 65.81 218 ALA A O 1
ATOM 1729 N N . GLY A 1 219 ? -8.57 9.625 25.188 1 76.62 219 GLY A N 1
ATOM 1730 C CA . GLY A 1 219 ? -7.184 9.828 24.812 1 76.62 219 GLY A CA 1
ATOM 1731 C C . GLY A 1 219 ? -6.547 11.016 25.5 1 76.62 219 GLY A C 1
ATOM 1732 O O . GLY A 1 219 ? -7.242 11.922 25.969 1 76.62 219 GLY A O 1
ATOM 1733 N N . ASN A 1 220 ? -5.258 10.945 25.797 1 88.88 220 ASN A N 1
ATOM 1734 C CA . ASN A 1 220 ? -4.516 12.008 26.469 1 88.88 220 ASN A CA 1
ATOM 1735 C C . ASN A 1 220 ? -3.598 12.742 25.5 1 88.88 220 ASN A C 1
ATOM 1737 O O . ASN A 1 220 ? -2.662 13.43 25.922 1 88.88 220 ASN A O 1
ATOM 1741 N N . ARG A 1 221 ? -3.895 12.508 24.266 1 94.06 221 ARG A N 1
ATOM 1742 C CA . ARG A 1 221 ? -3.074 13.086 23.203 1 94.06 221 ARG A CA 1
ATOM 1743 C C . ARG A 1 221 ? -3.848 14.156 22.438 1 94.06 221 ARG A C 1
ATOM 1745 O O . ARG A 1 221 ? -5.012 13.953 22.094 1 94.06 221 ARG A O 1
ATOM 1752 N N . THR A 1 222 ? -3.195 15.32 22.25 1 95.19 222 THR A N 1
ATOM 1753 C CA . THR A 1 222 ? -3.865 16.391 21.531 1 95.19 222 THR A CA 1
ATOM 1754 C C . THR A 1 222 ? -2.963 16.953 20.438 1 95.19 222 THR A C 1
ATOM 1756 O O . THR A 1 222 ? -1.759 17.125 20.641 1 95.19 222 THR A O 1
ATOM 1759 N N . VAL A 1 223 ? -3.506 17.234 19.281 1 97.62 223 VAL A N 1
ATOM 1760 C CA . VAL A 1 223 ? -2.873 17.984 18.203 1 97.62 223 VAL A CA 1
ATOM 1761 C C . VAL A 1 223 ? -3.637 19.281 17.953 1 97.62 223 VAL A C 1
ATOM 1763 O O . VAL A 1 223 ? -4.844 19.25 17.703 1 97.62 223 VAL A O 1
ATOM 1766 N N . THR A 1 224 ? -2.912 20.344 18.062 1 98.44 224 THR A N 1
ATOM 1767 C CA . THR A 1 224 ? -3.543 21.656 17.922 1 98.44 224 THR A CA 1
ATOM 1768 C C . THR A 1 224 ? -3.084 22.344 16.656 1 98.44 224 THR A C 1
ATOM 1770 O O . THR A 1 224 ? -1.884 22.422 16.375 1 98.44 224 THR A O 1
ATOM 1773 N N . PHE A 1 225 ? -3.998 22.766 15.883 1 98.75 225 PHE A N 1
ATOM 1774 C CA . PHE A 1 225 ? -3.805 23.672 14.758 1 98.75 225 PHE A CA 1
ATOM 1775 C C . PHE A 1 225 ? -4.375 25.047 15.062 1 98.75 225 PHE A C 1
ATOM 1777 O O . PHE A 1 225 ? -5.594 25.234 15.094 1 98.75 225 PHE A O 1
ATOM 1784 N N . LYS A 1 226 ? -3.527 25.984 15.289 1 98.56 226 LYS A N 1
ATOM 1785 C CA . LYS A 1 226 ? -3.977 27.328 15.672 1 98.56 226 LYS A CA 1
ATOM 1786 C C . LYS A 1 226 ? -3.6 28.359 14.609 1 98.56 226 LYS A C 1
ATOM 1788 O O . LYS A 1 226 ? -2.428 28.484 14.25 1 98.56 226 LYS A O 1
ATOM 1793 N N . ARG A 1 227 ? -4.523 29.047 14.148 1 97.44 227 ARG A N 1
ATOM 1794 C CA . ARG A 1 227 ? -4.25 30.156 13.234 1 97.44 227 ARG A CA 1
ATOM 1795 C C . ARG A 1 227 ? -3.59 31.312 13.969 1 97.44 227 ARG A C 1
ATOM 1797 O O . ARG A 1 227 ? -4.07 31.75 15.023 1 97.44 227 ARG A O 1
ATOM 1804 N N . LEU A 1 228 ? -2.545 31.797 13.414 1 96.19 228 LEU A N 1
ATOM 1805 C CA . LEU A 1 228 ? -1.855 32.938 13.961 1 96.19 228 LEU A CA 1
ATOM 1806 C C . LEU A 1 228 ? -2.305 34.219 13.266 1 96.19 228 LEU A C 1
ATOM 1808 O O . LEU A 1 228 ? -3.078 34.188 12.305 1 96.19 228 LEU A O 1
ATOM 1812 N N . GLU A 1 229 ? -1.831 35.344 13.695 1 91.88 229 GLU A N 1
ATOM 1813 C CA . GLU A 1 229 ? -2.248 36.656 13.203 1 91.88 229 GLU A CA 1
ATOM 1814 C C . GLU A 1 229 ? -1.867 36.844 11.734 1 91.88 229 GLU A C 1
ATOM 1816 O O . GLU A 1 229 ? -2.588 37.5 10.984 1 91.88 229 GLU A O 1
ATOM 1821 N N . ASP A 1 230 ? -0.827 36.219 11.336 1 90.12 230 ASP A N 1
ATOM 1822 C CA . ASP A 1 230 ? -0.354 36.406 9.969 1 90.12 230 ASP A CA 1
ATOM 1823 C C . ASP A 1 230 ? -0.95 35.344 9.039 1 90.12 230 ASP A C 1
ATOM 1825 O O . ASP A 1 230 ? -0.453 35.125 7.934 1 90.12 230 ASP A O 1
ATOM 1829 N N . ASP A 1 231 ? -1.903 34.594 9.516 1 92 231 ASP A N 1
ATOM 1830 C CA . ASP A 1 231 ? -2.668 33.594 8.773 1 92 231 ASP A CA 1
ATOM 1831 C C . ASP A 1 231 ? -1.853 32.312 8.57 1 92 231 ASP A C 1
ATOM 1833 O O . ASP A 1 231 ? -2.201 31.484 7.738 1 92 231 ASP A O 1
ATOM 1837 N N . SER A 1 232 ? -0.771 32.281 9.328 1 96.5 232 SER A N 1
ATOM 1838 C CA . SER A 1 232 ? -0.081 30.984 9.406 1 96.5 232 SER A CA 1
ATOM 1839 C C . SER A 1 232 ? -0.724 30.078 10.445 1 96.5 232 SER A C 1
ATOM 1841 O O . SER A 1 232 ? -1.586 30.516 11.211 1 96.5 232 SER A O 1
ATOM 1843 N N . ILE A 1 233 ? -0.406 28.797 10.359 1 98.56 233 ILE A N 1
ATOM 1844 C CA . ILE A 1 233 ? -0.955 27.797 11.266 1 98.56 233 ILE A CA 1
ATOM 1845 C C . ILE A 1 233 ? 0.155 27.25 12.156 1 98.56 233 ILE A C 1
ATOM 1847 O O . ILE A 1 233 ? 1.146 26.703 11.664 1 98.56 233 ILE A O 1
ATOM 1851 N N . GLU A 1 234 ? -0.025 27.438 13.422 1 98.69 234 GLU A N 1
ATOM 1852 C CA . GLU A 1 234 ? 0.881 26.797 14.367 1 98.69 234 GLU A CA 1
ATOM 1853 C C . GLU A 1 234 ? 0.397 25.391 14.727 1 98.69 234 GLU A C 1
ATOM 1855 O O . GLU A 1 234 ? -0.755 25.203 15.125 1 98.69 234 GLU A O 1
ATOM 1860 N N . VAL A 1 235 ? 1.275 24.406 14.57 1 98.69 235 VAL A N 1
ATOM 1861 C CA . VAL A 1 235 ? 0.959 23.016 14.875 1 98.69 235 VAL A CA 1
ATOM 1862 C C . VAL A 1 235 ? 1.746 22.562 16.109 1 98.69 235 VAL A C 1
ATOM 1864 O O . VAL A 1 235 ? 2.973 22.672 16.141 1 98.69 235 VAL A O 1
ATOM 1867 N N . ARG A 1 236 ? 1.056 22.078 17.094 1 97.5 236 ARG A N 1
ATOM 1868 C CA . ARG A 1 236 ? 1.675 21.562 18.312 1 97.5 236 ARG A CA 1
ATOM 1869 C C . ARG A 1 236 ? 1.084 20.219 18.703 1 97.5 236 ARG A C 1
ATOM 1871 O O . ARG A 1 236 ? -0.085 19.938 18.422 1 97.5 236 ARG A O 1
ATOM 1878 N N . HIS A 1 237 ? 1.829 19.484 19.328 1 96.88 237 HIS A N 1
ATOM 1879 C CA . HIS A 1 237 ? 1.507 18.125 19.766 1 96.88 237 HIS A CA 1
ATOM 1880 C C . HIS A 1 237 ? 1.787 17.938 21.25 1 96.88 237 HIS A C 1
ATOM 1882 O O . HIS A 1 237 ? 2.916 18.141 21.703 1 96.88 237 HIS A O 1
ATOM 1888 N N . HIS A 1 238 ? 0.689 17.562 22.016 1 95.25 238 HIS A N 1
ATOM 1889 C CA . HIS A 1 238 ? 0.835 17.469 23.469 1 95.25 238 HIS A CA 1
ATOM 1890 C C . HIS A 1 238 ? 0.231 16.172 24 1 95.25 238 HIS A C 1
ATOM 1892 O O . HIS A 1 238 ? -0.7 15.617 23.406 1 95.25 238 HIS A O 1
ATOM 1898 N N . LEU A 1 239 ? 0.831 15.766 25.047 1 93 239 LEU A N 1
ATOM 1899 C CA . LEU A 1 239 ? 0.178 14.844 25.984 1 93 239 LEU A CA 1
ATOM 1900 C C . LEU A 1 239 ? -0.317 15.578 27.219 1 93 239 LEU A C 1
ATOM 1902 O O . LEU A 1 239 ? 0.318 16.531 27.672 1 93 239 LEU A O 1
ATOM 1906 N N . TYR A 1 240 ? -1.464 15.195 27.656 1 90.19 240 TYR A N 1
ATOM 1907 C CA . TYR A 1 240 ? -1.936 15.852 28.875 1 90.19 240 TYR A CA 1
ATOM 1908 C C . TYR A 1 240 ? -2.252 14.82 29.953 1 90.19 240 TYR A C 1
ATOM 1910 O O . TYR A 1 240 ? -2.537 13.664 29.641 1 90.19 240 TYR A O 1
ATOM 1918 N N . VAL A 1 241 ? -2.01 15.172 31.172 1 87.5 241 VAL A N 1
ATOM 1919 C CA . VAL A 1 241 ? -2.346 14.375 32.344 1 87.5 241 VAL A CA 1
ATOM 1920 C C . VAL A 1 241 ? -3.217 15.195 33.281 1 87.5 241 VAL A C 1
ATOM 1922 O O . VAL A 1 241 ? -2.918 16.359 33.562 1 87.5 241 VAL A O 1
ATOM 1925 N N . ARG A 1 242 ? -4.254 14.484 33.656 1 86.88 242 ARG A N 1
ATOM 1926 C CA . ARG A 1 242 ? -5.109 15.141 34.656 1 86.88 242 ARG A CA 1
ATOM 1927 C C . ARG A 1 242 ? -4.539 15 36.062 1 86.88 242 ARG A C 1
ATOM 1929 O O . ARG A 1 242 ? -4.297 13.891 36.531 1 86.88 242 ARG A O 1
ATOM 1936 N N . THR A 1 243 ? -4.207 16.031 36.625 1 86.44 243 THR A N 1
ATOM 1937 C CA . THR A 1 243 ? -3.611 16.031 37.969 1 86.44 243 THR A CA 1
ATOM 1938 C C . THR A 1 243 ? -4.652 16.391 39.031 1 86.44 243 THR A C 1
ATOM 1940 O O . THR A 1 243 ? -4.438 16.156 40.219 1 86.44 243 THR A O 1
ATOM 1943 N N . GLY A 1 244 ? -5.688 17 38.688 1 83.44 244 GLY A N 1
ATOM 1944 C CA . GLY A 1 244 ? -6.777 17.375 39.594 1 83.44 244 GLY A CA 1
ATOM 1945 C C . GLY A 1 244 ? -8.117 17.484 38.875 1 83.44 244 GLY A C 1
ATOM 1946 O O . GLY A 1 244 ? -8.234 17.156 37.688 1 83.44 244 GLY A O 1
ATOM 1947 N N . TYR A 1 245 ? -9.094 17.75 39.688 1 81.31 245 TYR A N 1
ATOM 1948 C CA . TYR A 1 245 ? -10.445 17.844 39.156 1 81.31 245 TYR A CA 1
ATOM 1949 C C . TYR A 1 245 ? -10.508 18.828 38 1 81.31 245 TYR A C 1
ATOM 1951 O O . TYR A 1 245 ? -11.125 18.531 36.969 1 81.31 245 TYR A O 1
ATOM 1959 N N . ASP A 1 246 ? -9.734 19.922 38.125 1 83 246 ASP A N 1
ATOM 1960 C CA . ASP A 1 246 ? -9.773 20.922 37.062 1 83 246 ASP A CA 1
ATOM 1961 C C . ASP A 1 246 ? -8.367 21.312 36.625 1 83 246 ASP A C 1
ATOM 1963 O O . ASP A 1 246 ? -8.117 22.453 36.219 1 83 246 ASP A O 1
ATOM 1967 N N . GLN A 1 247 ? -7.457 20.391 36.875 1 87.31 247 GLN A N 1
ATOM 1968 C CA . GLN A 1 247 ? -6.078 20.719 36.531 1 87.31 247 GLN A CA 1
ATOM 1969 C C . GLN A 1 247 ? -5.504 19.688 35.562 1 87.31 247 GLN A C 1
ATOM 1971 O O . GLN A 1 247 ? -5.664 18.484 35.75 1 87.31 247 GLN A O 1
ATOM 1976 N N . LEU A 1 248 ? -5.074 20.328 34.438 1 88.56 248 LEU A N 1
ATOM 1977 C CA . LEU A 1 248 ? -4.422 19.516 33.438 1 88.56 248 LEU A CA 1
ATOM 1978 C C . LEU A 1 248 ? -2.99 19.969 33.188 1 88.56 248 LEU A C 1
ATOM 1980 O O . LEU A 1 248 ? -2.717 21.172 33.188 1 88.56 248 LEU A O 1
ATOM 1984 N N . GLU A 1 249 ? -2.07 19.016 33.188 1 88.88 249 GLU A N 1
ATOM 1985 C CA . GLU A 1 249 ? -0.69 19.297 32.812 1 88.88 249 GLU A CA 1
ATOM 1986 C C . GLU A 1 249 ? -0.406 18.859 31.391 1 88.88 249 GLU A C 1
ATOM 1988 O O . GLU A 1 249 ? -0.728 17.719 31.016 1 88.88 249 GLU A O 1
ATOM 1993 N N . LEU A 1 250 ? 0.086 19.812 30.641 1 90.88 250 LEU A N 1
ATOM 1994 C CA . LEU A 1 250 ? 0.416 19.516 29.25 1 90.88 250 LEU A CA 1
ATOM 1995 C C . LEU A 1 250 ? 1.917 19.312 29.078 1 90.88 250 LEU A C 1
ATOM 1997 O O . LEU A 1 250 ? 2.719 20.047 29.672 1 90.88 250 LEU A O 1
ATOM 2001 N N . SER A 1 251 ? 2.26 18.266 28.406 1 91.69 251 SER A N 1
ATOM 2002 C CA . SER A 1 251 ? 3.637 18.047 27.969 1 91.69 251 SER A CA 1
ATOM 2003 C C . SER A 1 251 ? 3.75 18.031 26.453 1 91.69 251 SER A C 1
ATOM 2005 O O . SER A 1 251 ? 3.094 17.219 25.781 1 91.69 251 SER A O 1
ATOM 2007 N N . GLU A 1 252 ? 4.578 18.906 26 1 94.5 252 GLU A N 1
ATOM 2008 C CA . GLU A 1 252 ? 4.738 18.953 24.547 1 94.5 252 GLU A CA 1
ATOM 2009 C C . GLU A 1 252 ? 5.594 17.797 24.047 1 94.5 252 GLU A C 1
ATOM 2011 O O . GLU A 1 252 ? 6.648 17.5 24.609 1 94.5 252 GLU A O 1
ATOM 2016 N N . VAL A 1 253 ? 5.152 17.156 23.094 1 94.06 253 VAL A N 1
ATOM 2017 C CA . VAL A 1 253 ? 5.848 16.016 22.484 1 94.06 253 VAL A CA 1
ATOM 2018 C C . VAL A 1 253 ? 6.602 16.469 21.25 1 94.06 253 VAL A C 1
ATOM 2020 O O . VAL A 1 253 ? 7.762 16.094 21.047 1 94.06 253 VAL A O 1
ATOM 2023 N N . GLY A 1 254 ? 5.984 17.297 20.469 1 94.44 254 GLY A N 1
ATOM 2024 C CA . GLY A 1 254 ? 6.492 17.672 19.156 1 94.44 254 GLY A CA 1
ATOM 2025 C C . GLY A 1 254 ? 5.906 16.859 18.031 1 94.44 254 GLY A C 1
ATOM 2026 O O . GLY A 1 254 ? 5.23 15.852 18.266 1 94.44 254 GLY A O 1
ATOM 2027 N N . PRO A 1 255 ? 6.094 17.359 16.766 1 96.62 255 PRO A N 1
ATOM 2028 C CA . PRO A 1 255 ? 6.875 18.531 16.391 1 96.62 255 PRO A CA 1
ATOM 2029 C C . PRO A 1 255 ? 6.102 19.844 16.578 1 96.62 255 PRO A C 1
ATOM 2031 O O . PRO A 1 255 ? 4.891 19.812 16.828 1 96.62 255 PRO A O 1
ATOM 2034 N N . ARG A 1 256 ? 6.859 20.906 16.672 1 97.5 256 ARG A N 1
ATOM 2035 C CA . ARG A 1 256 ? 6.309 22.25 16.609 1 97.5 256 ARG A CA 1
ATOM 2036 C C . ARG A 1 256 ? 6.652 22.922 15.281 1 97.5 256 ARG A C 1
ATOM 2038 O O . ARG A 1 256 ? 7.824 23.031 14.922 1 97.5 256 ARG A O 1
ATOM 2045 N N . VAL A 1 257 ? 5.641 23.344 14.555 1 98.31 257 VAL A N 1
ATOM 2046 C CA . VAL A 1 257 ? 5.906 23.922 13.242 1 98.31 257 VAL A CA 1
ATOM 2047 C C . VAL A 1 257 ? 4.875 25 12.938 1 98.31 257 VAL A C 1
ATOM 2049 O O . VAL A 1 257 ? 3.73 24.922 13.383 1 98.31 257 VAL A O 1
ATOM 2052 N N . THR A 1 258 ? 5.309 26.016 12.281 1 98.62 258 THR A N 1
ATOM 2053 C CA . THR A 1 258 ? 4.422 27 11.688 1 98.62 258 THR A CA 1
ATOM 2054 C C . THR A 1 258 ? 4.312 26.797 10.18 1 98.62 258 THR A C 1
ATOM 2056 O O . THR A 1 258 ? 5.328 26.75 9.477 1 98.62 258 THR A O 1
ATOM 2059 N N . MET A 1 259 ? 3.072 26.609 9.719 1 98.25 259 MET A N 1
ATOM 2060 C CA . MET A 1 259 ? 2.906 26.375 8.289 1 98.25 259 MET A CA 1
ATOM 2061 C C . MET A 1 259 ? 1.955 27.391 7.676 1 98.25 259 MET A C 1
ATOM 2063 O O . MET A 1 259 ? 1.053 27.891 8.352 1 98.25 259 MET A O 1
ATOM 2067 N N . ARG A 1 260 ? 2.217 27.734 6.441 1 97.12 260 ARG A N 1
ATOM 2068 C CA . ARG A 1 260 ? 1.386 28.672 5.695 1 97.12 260 ARG A CA 1
ATOM 2069 C C . ARG A 1 260 ? 0.962 28.078 4.352 1 97.12 260 ARG A C 1
ATOM 2071 O O . ARG A 1 260 ? 1.807 27.781 3.504 1 97.12 260 ARG A O 1
ATOM 2078 N N . ALA A 1 261 ? -0.37 27.938 4.246 1 97.56 261 ALA A N 1
ATOM 2079 C CA . ALA A 1 261 ? -0.876 27.438 2.967 1 97.56 261 ALA A CA 1
ATOM 2080 C C . ALA A 1 261 ? -0.61 28.453 1.851 1 97.56 261 ALA A C 1
ATOM 2082 O O . ALA A 1 261 ? -0.773 29.656 2.043 1 97.56 261 ALA A O 1
ATOM 2083 N N . PHE A 1 262 ? -0.178 27.938 0.594 1 96 262 PHE A N 1
ATOM 2084 C CA . PHE A 1 262 ? 0.025 28.906 -0.471 1 96 262 PHE A CA 1
ATOM 2085 C C . PHE A 1 262 ? -0.585 28.422 -1.778 1 96 262 PHE A C 1
ATOM 2087 O O . PHE A 1 262 ? -0.67 29.172 -2.752 1 96 262 PHE A O 1
ATOM 2094 N N . SER A 1 263 ? -1.063 27.156 -1.747 1 96.44 263 SER A N 1
ATOM 2095 C CA . SER A 1 263 ? -1.713 26.688 -2.967 1 96.44 263 SER A CA 1
ATOM 2096 C C . SER A 1 263 ? -2.607 25.484 -2.691 1 96.44 263 SER A C 1
ATOM 2098 O O . SER A 1 263 ? -2.266 24.625 -1.88 1 96.44 263 SER A O 1
ATOM 2100 N N . ILE A 1 264 ? -3.777 25.422 -3.305 1 96.62 264 ILE A N 1
ATOM 2101 C CA . ILE A 1 264 ? -4.645 24.266 -3.404 1 96.62 264 ILE A CA 1
ATOM 2102 C C . ILE A 1 264 ? -4.965 23.984 -4.871 1 96.62 264 ILE A C 1
ATOM 2104 O O . ILE A 1 264 ? -5.5 24.844 -5.57 1 96.62 264 ILE A O 1
ATOM 2108 N N . ARG A 1 265 ? -4.578 22.812 -5.289 1 95.88 265 ARG A N 1
ATOM 2109 C CA . ARG A 1 265 ? -4.84 22.406 -6.664 1 95.88 265 ARG A CA 1
ATOM 2110 C C . ARG A 1 265 ? -5.699 21.141 -6.711 1 95.88 265 ARG A C 1
ATOM 2112 O O . ARG A 1 265 ? -5.52 20.234 -5.895 1 95.88 265 ARG A O 1
ATOM 2119 N N . ASN A 1 266 ? -6.582 21.078 -7.723 1 91.56 266 ASN A N 1
ATOM 2120 C CA . ASN A 1 266 ? -7.449 19.922 -7.895 1 91.56 266 ASN A CA 1
ATOM 2121 C C . ASN A 1 266 ? -6.785 18.844 -8.758 1 91.56 266 ASN A C 1
ATOM 2123 O O . ASN A 1 266 ? -7.258 18.547 -9.859 1 91.56 266 ASN A O 1
ATOM 2127 N N . CYS A 1 267 ? -5.742 18.344 -8.258 1 93.44 267 CYS A N 1
ATOM 2128 C CA . CYS A 1 267 ? -4.961 17.266 -8.844 1 93.44 267 CYS A CA 1
ATOM 2129 C C . CYS A 1 267 ? -4.113 16.562 -7.793 1 93.44 267 CYS A C 1
ATOM 2131 O O . CYS A 1 267 ? -4.145 16.938 -6.617 1 93.44 267 CYS A O 1
ATOM 2133 N N . THR A 1 268 ? -3.482 15.539 -8.227 1 96.19 268 THR A N 1
ATOM 2134 C CA . THR A 1 268 ? -2.617 14.82 -7.301 1 96.19 268 THR A CA 1
ATOM 2135 C C . THR A 1 268 ? -1.185 15.336 -7.387 1 96.19 268 THR A C 1
ATOM 2137 O O . THR A 1 268 ? -0.866 16.156 -8.242 1 96.19 268 THR A O 1
ATOM 2140 N N . LEU A 1 269 ? -0.386 14.914 -6.523 1 95.94 269 LEU A N 1
ATOM 2141 C CA . LEU A 1 269 ? 0.952 15.398 -6.199 1 95.94 269 LEU A CA 1
ATOM 2142 C C . LEU A 1 269 ? 1.836 15.422 -7.441 1 95.94 269 LEU A C 1
ATOM 2144 O O . LEU A 1 269 ? 2.643 16.344 -7.617 1 95.94 269 LEU A O 1
ATOM 2148 N N . GLU A 1 270 ? 1.69 14.406 -8.336 1 94.25 270 GLU A N 1
ATOM 2149 C CA . GLU A 1 270 ? 2.596 14.258 -9.469 1 94.25 270 GLU A CA 1
ATOM 2150 C C . GLU A 1 270 ? 2.145 15.109 -10.656 1 94.25 270 GLU A C 1
ATOM 2152 O O . GLU A 1 270 ? 2.896 15.305 -11.609 1 94.25 270 GLU A O 1
ATOM 2157 N N . GLU A 1 271 ? 0.933 15.664 -10.492 1 87.88 271 GLU A N 1
ATOM 2158 C CA . GLU A 1 271 ? 0.363 16.453 -11.586 1 87.88 271 GLU A CA 1
ATOM 2159 C C . GLU A 1 271 ? 0.552 17.938 -11.344 1 87.88 271 GLU A C 1
ATOM 2161 O O . GLU A 1 271 ? 0.141 18.469 -10.305 1 87.88 271 GLU A O 1
ATOM 2166 N N . ARG A 1 272 ? 1.167 18.672 -12.234 1 77.44 272 ARG A N 1
ATOM 2167 C CA . ARG A 1 272 ? 1.432 20.094 -12.062 1 77.44 272 ARG A CA 1
ATOM 2168 C C . ARG A 1 272 ? 0.351 20.938 -12.727 1 77.44 272 ARG A C 1
ATOM 2170 O O . ARG A 1 272 ? 0.215 22.125 -12.438 1 77.44 272 ARG A O 1
ATOM 2177 N N . GLU A 1 273 ? -0.473 20.312 -13.508 1 79.56 273 GLU A N 1
ATOM 2178 C CA . GLU A 1 273 ? -1.354 21.094 -14.367 1 79.56 273 GLU A CA 1
ATOM 2179 C C . GLU A 1 273 ? -2.801 21.016 -13.891 1 79.56 273 GLU A C 1
ATOM 2181 O O . GLU A 1 273 ? -3.723 21.375 -14.633 1 79.56 273 GLU A O 1
ATOM 2186 N N . GLY A 1 274 ? -3.006 20.672 -12.734 1 82.38 274 GLY A N 1
ATOM 2187 C CA . GLY A 1 274 ? -4.375 20.625 -12.242 1 82.38 274 GLY A CA 1
ATOM 2188 C C . GLY A 1 274 ? -4.98 22 -12.031 1 82.38 274 GLY A C 1
ATOM 2189 O O . GLY A 1 274 ? -4.258 22.984 -11.875 1 82.38 274 GLY A O 1
ATOM 2190 N N . ASP A 1 275 ? -6.242 22.078 -12.016 1 88.5 275 ASP A N 1
ATOM 2191 C CA . ASP A 1 275 ? -6.949 23.344 -11.773 1 88.5 275 ASP A CA 1
ATOM 2192 C C . ASP A 1 275 ? -6.582 23.922 -10.414 1 88.5 275 ASP A C 1
ATOM 2194 O O . ASP A 1 275 ? -6.574 23.219 -9.406 1 88.5 275 ASP A O 1
ATOM 2198 N N . VAL A 1 276 ? -6.297 25.219 -10.477 1 91.81 276 VAL A N 1
ATOM 2199 C CA . VAL A 1 276 ? -5.969 25.922 -9.234 1 91.81 276 VAL A CA 1
ATOM 2200 C C . VAL A 1 276 ? -7.254 26.281 -8.484 1 91.81 276 VAL A C 1
ATOM 2202 O O . VAL A 1 276 ? -8.102 27.016 -9.008 1 91.81 276 VAL A O 1
ATOM 2205 N N . GLU A 1 277 ? -7.449 25.672 -7.352 1 93.44 277 GLU A N 1
ATOM 2206 C CA . GLU A 1 277 ? -8.562 26.031 -6.477 1 93.44 277 GLU A CA 1
ATOM 2207 C C . GLU A 1 277 ? -8.273 27.312 -5.715 1 93.44 277 GLU A C 1
ATOM 2209 O O . GLU A 1 277 ? -9.148 28.188 -5.594 1 93.44 277 GLU A O 1
ATOM 2214 N N . TRP A 1 278 ? -7.035 27.469 -5.223 1 94.94 278 TRP A N 1
ATOM 2215 C CA . TRP A 1 278 ? -6.598 28.656 -4.484 1 94.94 278 TRP A CA 1
ATOM 2216 C C . TRP A 1 278 ? -5.086 28.828 -4.578 1 94.94 278 TRP A C 1
ATOM 2218 O O . TRP A 1 278 ? -4.344 27.844 -4.555 1 94.94 278 TRP A O 1
ATOM 2228 N N . GLN A 1 279 ? -4.605 30.047 -4.742 1 94.44 279 GLN A N 1
ATOM 2229 C CA . GLN A 1 279 ? -3.189 30.391 -4.762 1 94.44 279 GLN A CA 1
ATOM 2230 C C . GLN A 1 279 ? -2.93 31.688 -4.008 1 94.44 279 GLN A C 1
ATOM 2232 O O . GLN A 1 279 ? -3.658 32.656 -4.18 1 94.44 279 GLN A O 1
ATOM 2237 N N . MET A 1 280 ? -1.973 31.578 -3.205 1 91.19 280 MET A N 1
ATOM 2238 C CA . MET A 1 280 ? -1.586 32.781 -2.484 1 91.19 280 MET A CA 1
ATOM 2239 C C . MET A 1 280 ? -1.003 33.812 -3.439 1 91.19 280 MET A C 1
ATOM 2241 O O . MET A 1 280 ? -0.194 33.5 -4.305 1 91.19 280 MET A O 1
ATOM 2245 N N . ASN A 1 281 ? -1.455 35 -3.447 1 80.88 281 ASN A N 1
ATOM 2246 C CA . ASN A 1 281 ? -0.931 36.094 -4.273 1 80.88 281 ASN A CA 1
ATOM 2247 C C . ASN A 1 281 ? 0.127 36.906 -3.533 1 80.88 281 ASN A C 1
ATOM 2249 O O . ASN A 1 281 ? -0.089 37.312 -2.395 1 80.88 281 ASN A O 1
ATOM 2253 N N . HIS A 1 282 ? 1.401 36.812 -3.852 1 67.94 282 HIS A N 1
ATOM 2254 C CA 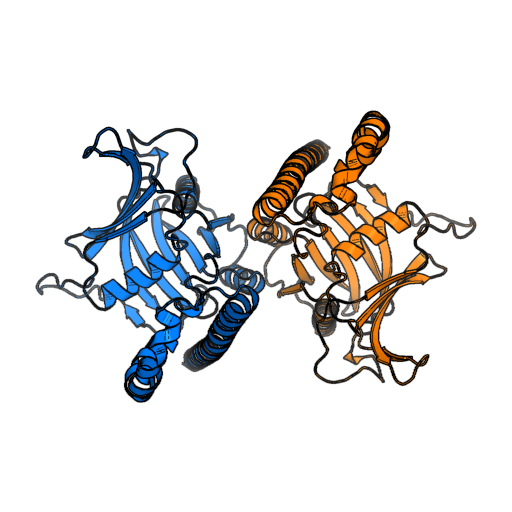. HIS A 1 282 ? 2.504 37.531 -3.213 1 67.94 282 HIS A CA 1
ATOM 2255 C C . HIS A 1 282 ? 2.305 39.031 -3.287 1 67.94 282 HIS A C 1
ATOM 2257 O O . HIS A 1 282 ? 2.795 39.781 -2.43 1 67.94 282 HIS A O 1
ATOM 2263 N N . TYR A 1 283 ? 1.854 39.469 -4.504 1 54.41 283 TYR A N 1
ATOM 2264 C CA . TYR A 1 283 ? 1.887 40.906 -4.758 1 54.41 283 TYR A CA 1
ATOM 2265 C C . TYR A 1 283 ? 0.879 41.625 -3.879 1 54.41 283 TYR A C 1
ATOM 2267 O O . TYR A 1 283 ? 0.588 42.812 -4.109 1 54.41 283 TYR A O 1
ATOM 2275 N N . THR A 1 284 ? 0.3 40.906 -3.004 1 50.31 284 THR A N 1
ATOM 2276 C CA . THR A 1 284 ? -0.624 41.781 -2.281 1 50.31 284 THR A CA 1
ATOM 2277 C C . THR A 1 284 ? 0.137 42.75 -1.392 1 50.31 284 THR A C 1
ATOM 2279 O O . THR A 1 284 ? 0.74 42.344 -0.394 1 50.31 284 THR A O 1
ATOM 2282 N N . ARG A 1 285 ? 0.761 43.875 -1.932 1 48.5 285 ARG A N 1
ATOM 2283 C CA . ARG A 1 285 ? 1.39 45.031 -1.308 1 48.5 285 ARG A CA 1
ATOM 2284 C C . ARG A 1 285 ? 0.672 45.406 -0.019 1 48.5 285 ARG A C 1
ATOM 2286 O O . ARG A 1 285 ? 1.284 45.469 1.051 1 48.5 285 ARG A O 1
ATOM 2293 N N . THR A 1 286 ? 0.199 46.75 -0.063 1 47.25 286 THR A N 1
ATOM 2294 C CA . THR A 1 286 ? -0.128 47.812 0.877 1 47.25 286 THR A CA 1
ATOM 2295 C C . THR A 1 286 ? -1.375 47.469 1.684 1 47.25 286 THR A C 1
ATOM 2297 O O . THR A 1 286 ? -1.769 48.219 2.584 1 47.25 286 THR A O 1
ATOM 2300 N N . ALA A 1 287 ? -2.381 46.656 1.091 1 45.81 287 ALA A N 1
ATOM 2301 C CA . ALA A 1 287 ? -3.643 46.812 1.812 1 45.81 287 ALA A CA 1
ATOM 2302 C C . ALA A 1 287 ? -3.611 46.031 3.135 1 45.81 287 ALA A C 1
ATOM 2304 O O . ALA A 1 287 ? -2.791 45.156 3.32 1 45.81 287 ALA A O 1
ATOM 2305 N N . ARG A 1 288 ? -4.465 46.375 4.027 1 50.78 288 ARG A N 1
ATOM 2306 C CA . ARG A 1 288 ? -4.758 45.812 5.348 1 50.78 288 ARG A CA 1
ATOM 2307 C C . ARG A 1 288 ? -4.715 44.281 5.324 1 50.78 288 ARG A C 1
ATOM 2309 O O . ARG A 1 288 ? -5.16 43.656 4.359 1 50.78 288 ARG A O 1
ATOM 2316 N N . LYS A 1 289 ? -3.779 43.719 6.016 1 57.69 289 LYS A N 1
ATOM 2317 C CA . LYS A 1 289 ? -3.52 42.281 6.191 1 57.69 289 LYS A CA 1
ATOM 2318 C C . LYS A 1 289 ? -4.816 41.469 6.168 1 57.69 289 LYS A C 1
ATOM 2320 O O . LYS A 1 289 ? -5.625 41.562 7.094 1 57.69 289 LYS A O 1
ATOM 2325 N N . LYS A 1 290 ? -5.43 41.25 5.027 1 62.47 290 LYS A N 1
ATOM 2326 C CA . LYS A 1 290 ? -6.668 40.469 4.898 1 62.47 290 LYS A CA 1
ATOM 2327 C C . LYS A 1 290 ? -6.492 39.062 5.43 1 62.47 290 LYS A C 1
ATOM 2329 O O . LYS A 1 290 ? -5.465 38.406 5.184 1 62.47 290 LYS A O 1
ATOM 2334 N N . THR A 1 291 ? -7.352 38.781 6.52 1 74 291 THR A N 1
ATOM 2335 C CA . THR A 1 291 ? -7.469 37.438 7.062 1 74 291 THR A CA 1
ATOM 2336 C C . THR A 1 291 ? -7.867 36.438 5.969 1 74 291 THR A C 1
ATOM 2338 O O . THR A 1 291 ? -8.945 36.562 5.383 1 74 291 THR A O 1
ATOM 2341 N N . VAL A 1 292 ? -6.988 35.5 5.605 1 81.5 292 VAL A N 1
ATOM 2342 C CA . VAL A 1 292 ? -7.246 34.562 4.523 1 81.5 292 VAL A CA 1
ATOM 2343 C C . VAL A 1 292 ? -7.859 33.281 5.094 1 81.5 292 VAL A C 1
ATOM 2345 O O . VAL A 1 292 ? -8.758 32.688 4.488 1 81.5 292 VAL A O 1
ATOM 2348 N N . LEU A 1 293 ? -7.43 32.906 6.219 1 87.25 293 LEU A N 1
ATOM 2349 C CA . LEU A 1 293 ? -7.969 31.703 6.836 1 87.25 293 LEU A CA 1
ATOM 2350 C C . LEU A 1 293 ? -9.109 32.031 7.785 1 87.25 293 LEU A C 1
ATOM 2352 O O . LEU A 1 293 ? -9.117 33.094 8.414 1 87.25 293 LEU A O 1
ATOM 2356 N N . MET B 1 1 ? 28.047 -13.117 3.375 1 55.81 1 MET B N 1
ATOM 2357 C CA . MET B 1 1 ? 27.828 -14.039 4.484 1 55.81 1 MET B CA 1
ATOM 2358 C C . MET B 1 1 ? 27.203 -13.32 5.68 1 55.81 1 MET B C 1
ATOM 2360 O O . MET B 1 1 ? 26.234 -13.797 6.254 1 55.81 1 MET B O 1
ATOM 2364 N N . LEU B 1 2 ? 27.781 -12.133 5.977 1 59.47 2 LEU B N 1
ATOM 2365 C CA . LEU B 1 2 ? 27.312 -11.367 7.125 1 59.47 2 LEU B CA 1
ATOM 2366 C C . LEU B 1 2 ? 25.891 -10.867 6.902 1 59.47 2 LEU B C 1
ATOM 2368 O O . LEU B 1 2 ? 25.062 -10.906 7.816 1 59.47 2 LEU B O 1
ATOM 2372 N N . GLN B 1 3 ? 25.562 -10.531 5.672 1 62.53 3 GLN B N 1
ATOM 2373 C CA . GLN B 1 3 ? 24.234 -10.008 5.363 1 62.53 3 GLN B CA 1
ATOM 2374 C C . GLN B 1 3 ? 23.172 -11.109 5.441 1 62.53 3 GLN B C 1
ATOM 2376 O O . GLN B 1 3 ? 22.078 -10.891 5.973 1 62.53 3 GLN B O 1
ATOM 2381 N N . ALA B 1 4 ? 23.578 -12.328 5.109 1 64.06 4 ALA B N 1
ATOM 2382 C CA . ALA B 1 4 ? 22.672 -13.469 5.141 1 64.06 4 ALA B CA 1
ATOM 2383 C C . ALA B 1 4 ? 22.328 -13.867 6.574 1 64.06 4 ALA B C 1
ATOM 2385 O O . ALA B 1 4 ? 21.188 -14.211 6.883 1 64.06 4 ALA B O 1
ATOM 2386 N N . ARG B 1 5 ? 23.328 -13.711 7.438 1 63.44 5 ARG B N 1
ATOM 2387 C CA . ARG B 1 5 ? 23.109 -14.047 8.836 1 63.44 5 ARG B CA 1
ATOM 2388 C C . ARG B 1 5 ? 22.172 -13.047 9.508 1 63.44 5 ARG B C 1
ATOM 2390 O O . ARG B 1 5 ? 21.312 -13.422 10.305 1 63.44 5 ARG B O 1
ATOM 2397 N N . LYS B 1 6 ? 22.375 -11.844 9.125 1 65.38 6 LYS B N 1
ATOM 2398 C CA . LYS B 1 6 ? 21.5 -10.805 9.68 1 65.38 6 LYS B CA 1
ATOM 2399 C C . LYS B 1 6 ? 20.062 -10.992 9.234 1 65.38 6 LYS B C 1
ATOM 2401 O O . LYS B 1 6 ? 19.141 -10.906 10.047 1 65.38 6 LYS B O 1
ATOM 2406 N N . GLN B 1 7 ? 19.906 -11.398 8.031 1 67.06 7 GLN B N 1
ATOM 2407 C CA . GLN B 1 7 ? 18.578 -11.602 7.473 1 67.06 7 GLN B CA 1
ATOM 2408 C C . GLN B 1 7 ? 17.891 -12.805 8.109 1 67.06 7 GLN B C 1
ATOM 2410 O O . GLN B 1 7 ? 16.703 -12.758 8.406 1 67.06 7 GLN B O 1
ATOM 2415 N N . SER B 1 8 ? 18.688 -13.812 8.305 1 71.5 8 SER B N 1
ATOM 2416 C CA . SER B 1 8 ? 18.156 -15.016 8.945 1 71.5 8 SER B CA 1
ATOM 2417 C C . SER B 1 8 ? 17.719 -14.727 10.375 1 71.5 8 SER B C 1
ATOM 2419 O O . SER B 1 8 ? 16.672 -15.234 10.812 1 71.5 8 SER B O 1
ATOM 2421 N N . ARG B 1 9 ? 18.547 -13.914 11.016 1 66.5 9 ARG B N 1
ATOM 2422 C CA . ARG B 1 9 ? 18.203 -13.539 12.383 1 66.5 9 ARG B CA 1
ATOM 2423 C C . ARG B 1 9 ? 16.938 -12.68 12.398 1 66.5 9 ARG B C 1
ATOM 2425 O O . ARG B 1 9 ? 16.047 -12.898 13.219 1 66.5 9 ARG B O 1
ATOM 2432 N N . GLN B 1 10 ? 16.859 -11.797 11.5 1 71.62 10 GLN B N 1
ATOM 2433 C CA . GLN B 1 10 ? 15.695 -10.922 11.422 1 71.62 10 GLN B CA 1
ATOM 2434 C C . GLN B 1 10 ? 14.422 -11.703 11.102 1 71.62 10 GLN B C 1
ATOM 2436 O O . GLN B 1 10 ? 13.367 -11.461 11.68 1 71.62 10 GLN B O 1
ATOM 2441 N N . ARG B 1 11 ? 14.641 -12.578 10.266 1 72.25 11 ARG B N 1
ATOM 2442 C CA . ARG B 1 11 ? 13.516 -13.414 9.891 1 72.25 11 ARG B CA 1
ATOM 2443 C C . ARG B 1 11 ? 13.055 -14.266 11.078 1 72.25 11 ARG B C 1
ATOM 2445 O O . ARG B 1 11 ? 11.852 -14.352 11.352 1 72.25 11 ARG B O 1
ATOM 2452 N N . ARG B 1 12 ? 13.93 -14.828 11.789 1 69.62 12 ARG B N 1
ATOM 2453 C CA . ARG B 1 12 ? 13.602 -15.664 12.938 1 69.62 12 ARG B CA 1
ATOM 2454 C C . ARG B 1 12 ? 12.938 -14.852 14.039 1 69.62 12 ARG B C 1
ATOM 2456 O O . ARG B 1 12 ? 11.953 -15.281 14.641 1 69.62 12 ARG B O 1
ATOM 2463 N N . ASP B 1 13 ? 13.57 -13.688 14.25 1 69.88 13 ASP B N 1
ATOM 2464 C CA . ASP B 1 13 ? 13.008 -12.789 15.258 1 69.88 13 ASP B CA 1
ATOM 2465 C C . ASP B 1 13 ? 11.586 -12.367 14.883 1 69.88 13 ASP B C 1
ATOM 2467 O O . ASP B 1 13 ? 10.703 -12.328 15.742 1 69.88 13 ASP B O 1
ATOM 2471 N N . TYR B 1 14 ? 11.422 -12.07 13.719 1 73.38 14 TYR B N 1
ATOM 2472 C CA . TYR B 1 14 ? 10.109 -11.656 13.234 1 73.38 14 TYR B CA 1
ATOM 2473 C C . TYR B 1 14 ? 9.094 -12.789 13.391 1 73.38 14 TYR B C 1
ATOM 2475 O O . TYR B 1 14 ? 7.988 -12.57 13.883 1 73.38 14 TYR B O 1
ATOM 2483 N N . LEU B 1 15 ? 9.477 -13.953 12.984 1 68.5 15 LEU B N 1
ATOM 2484 C CA . LEU B 1 15 ? 8.586 -15.102 13.055 1 68.5 15 LEU B CA 1
ATOM 2485 C C . LEU B 1 15 ? 8.234 -15.43 14.508 1 68.5 15 LEU B C 1
ATOM 2487 O O . LEU B 1 15 ? 7.09 -15.766 14.812 1 68.5 15 LEU B O 1
ATOM 2491 N N . HIS B 1 16 ? 9.219 -15.25 15.305 1 64.62 16 HIS B N 1
ATOM 2492 C CA . HIS B 1 16 ? 9 -15.492 16.734 1 64.62 16 HIS B CA 1
ATOM 2493 C C . HIS B 1 16 ? 8.023 -14.469 17.312 1 64.62 16 HIS B C 1
ATOM 2495 O O . HIS B 1 16 ? 7.098 -14.836 18.047 1 64.62 16 HIS B O 1
ATOM 2501 N N . ARG B 1 17 ? 8.258 -13.242 17.016 1 66.44 17 ARG B N 1
ATOM 2502 C CA . ARG B 1 17 ? 7.391 -12.172 17.5 1 66.44 17 ARG B CA 1
ATOM 2503 C C . ARG B 1 17 ? 5.965 -12.352 16.984 1 66.44 17 ARG B C 1
ATOM 2505 O O . ARG B 1 17 ? 5.004 -12.164 17.734 1 66.44 17 ARG B O 1
ATOM 2512 N N . ARG B 1 18 ? 5.926 -12.664 15.867 1 63.53 18 ARG B N 1
ATOM 2513 C CA . ARG B 1 18 ? 4.617 -12.844 15.258 1 63.53 18 ARG B CA 1
ATOM 2514 C C . ARG B 1 18 ? 3.887 -14.031 15.867 1 63.53 18 ARG B C 1
ATOM 2516 O O . ARG B 1 18 ? 2.676 -13.977 16.094 1 63.53 18 ARG B O 1
ATOM 2523 N N . ALA B 1 19 ? 4.613 -15.062 16.109 1 61.53 19 ALA B N 1
ATOM 2524 C CA . ALA B 1 19 ? 4.047 -16.234 16.781 1 61.53 19 ALA B CA 1
ATOM 2525 C C . ALA B 1 19 ? 3.5 -15.867 18.156 1 61.53 19 ALA B C 1
ATOM 2527 O O . ALA B 1 19 ? 2.414 -16.312 18.531 1 61.53 19 ALA B O 1
ATOM 2528 N N . LEU B 1 20 ? 4.164 -15.047 18.766 1 60.03 20 LEU B N 1
ATOM 2529 C CA . LEU B 1 20 ? 3.754 -14.602 20.094 1 60.03 20 LEU B CA 1
ATOM 2530 C C . LEU B 1 20 ? 2.49 -13.75 20.016 1 60.03 20 LEU B C 1
ATOM 2532 O O . LEU B 1 20 ? 1.583 -13.898 20.844 1 60.03 20 LEU B O 1
ATOM 2536 N N . THR B 1 21 ? 2.443 -12.945 19.109 1 60.44 21 THR B N 1
ATOM 2537 C CA . THR B 1 21 ? 1.291 -12.07 18.922 1 60.44 21 THR B CA 1
ATOM 2538 C C . THR B 1 21 ? 0.043 -12.891 18.594 1 60.44 21 THR B C 1
ATOM 2540 O O . THR B 1 21 ? -1.045 -12.594 19.094 1 60.44 21 THR B O 1
ATOM 2543 N N . LEU B 1 22 ? 0.2 -13.852 17.812 1 57.16 22 LEU B N 1
ATOM 2544 C CA . LEU B 1 22 ? -0.906 -14.727 17.438 1 57.16 22 LEU B CA 1
ATOM 2545 C C . LEU B 1 22 ? -1.399 -15.523 18.641 1 57.16 22 LEU B C 1
ATOM 2547 O O . LEU B 1 22 ? -2.605 -15.727 18.812 1 57.16 22 LEU B O 1
ATOM 2551 N N . GLN B 1 23 ? -0.446 -15.969 19.297 1 54.72 23 GLN B N 1
ATOM 2552 C CA . GLN B 1 23 ? -0.813 -16.656 20.531 1 54.72 23 GLN B CA 1
ATOM 2553 C C . GLN B 1 23 ? -1.615 -15.75 21.453 1 54.72 23 GLN B C 1
ATOM 2555 O O . GLN B 1 23 ? -2.617 -16.172 22.031 1 54.72 23 GLN B O 1
ATOM 2560 N N . GLU B 1 24 ? -1.213 -14.57 21.391 1 55.88 24 GLU B N 1
ATOM 2561 C CA . GLU B 1 24 ? -1.918 -13.594 22.219 1 55.88 24 GLU B CA 1
ATOM 2562 C C . GLU B 1 24 ? -3.293 -13.273 21.641 1 55.88 24 GLU B C 1
ATOM 2564 O O . GLU B 1 24 ? -4.273 -13.164 22.375 1 55.88 24 GLU B O 1
ATOM 2569 N N . SER B 1 25 ? -3.314 -13.141 20.391 1 57.91 25 SER B N 1
ATOM 2570 C CA . SER B 1 25 ? -4.582 -12.875 19.719 1 57.91 25 SER B CA 1
ATOM 2571 C C . SER B 1 25 ? -5.539 -14.055 19.844 1 57.91 25 SER B C 1
ATOM 2573 O O . SER B 1 25 ? -6.742 -13.867 20.047 1 57.91 25 SER B O 1
ATOM 2575 N N . ALA B 1 26 ? -5.047 -15.242 19.625 1 54.62 26 ALA B N 1
ATOM 2576 C CA . ALA B 1 26 ? -5.852 -16.453 19.812 1 54.62 26 ALA B CA 1
ATOM 2577 C C . ALA B 1 26 ? -6.387 -16.531 21.25 1 54.62 26 ALA B C 1
ATOM 2579 O O . ALA B 1 26 ? -7.543 -16.891 21.453 1 54.62 26 ALA B O 1
ATOM 2580 N N . VAL B 1 27 ? -5.613 -16.188 22.094 1 51.06 27 VAL B N 1
ATOM 2581 C CA . VAL B 1 27 ? -6.031 -16.125 23.484 1 51.06 27 VAL B CA 1
ATOM 2582 C C . VAL B 1 27 ? -7.066 -15.023 23.688 1 51.06 27 VAL B C 1
ATOM 2584 O O . VAL B 1 27 ? -8.078 -15.227 24.359 1 51.06 27 VAL B O 1
ATOM 2587 N N . ALA B 1 28 ? -6.754 -13.992 23.016 1 52.84 28 ALA B N 1
ATOM 2588 C CA . ALA B 1 28 ? -7.691 -12.875 23.094 1 52.84 28 ALA B CA 1
ATOM 2589 C C . ALA B 1 28 ? -9.016 -13.219 22.422 1 52.84 28 ALA B C 1
ATOM 2591 O O . ALA B 1 28 ? -10.086 -12.906 22.938 1 52.84 28 ALA B O 1
ATOM 2592 N N . ASP B 1 29 ? -8.984 -13.75 21.312 1 55.38 29 ASP B N 1
ATOM 2593 C CA . ASP B 1 29 ? -10.18 -14.211 20.609 1 55.38 29 ASP B CA 1
ATOM 2594 C C . ASP B 1 29 ? -10.93 -15.266 21.438 1 55.38 29 ASP B C 1
ATOM 2596 O O . ASP B 1 29 ? -12.156 -15.242 21.5 1 55.38 29 ASP B O 1
ATOM 2600 N N . ARG B 1 30 ? -10.195 -16.219 21.891 1 50.25 30 ARG B N 1
ATOM 2601 C CA . ARG B 1 30 ? -10.797 -17.203 22.797 1 50.25 30 ARG B CA 1
ATOM 2602 C C . ARG B 1 30 ? -11.438 -16.516 24 1 50.25 30 ARG B C 1
ATOM 2604 O O . ARG B 1 30 ? -12.539 -16.891 24.406 1 50.25 30 ARG B O 1
ATOM 2611 N N . ARG B 1 31 ? -10.734 -15.57 24.391 1 47.41 31 ARG B N 1
ATOM 2612 C CA . ARG B 1 31 ? -11.273 -14.812 25.516 1 47.41 31 ARG B CA 1
ATOM 2613 C C . ARG B 1 31 ? -12.516 -14.023 25.094 1 47.41 31 ARG B C 1
ATOM 2615 O O . ARG B 1 31 ? -13.5 -13.969 25.828 1 47.41 31 ARG B O 1
ATOM 2622 N N . ALA B 1 32 ? -12.445 -13.477 24 1 53.75 32 ALA B N 1
ATOM 2623 C CA . ALA B 1 32 ? -13.578 -12.719 23.469 1 53.75 32 ALA B CA 1
ATOM 2624 C C . ALA B 1 32 ? -14.766 -13.633 23.203 1 53.75 32 ALA B C 1
ATOM 2626 O O . ALA B 1 32 ? -15.906 -13.289 23.516 1 53.75 32 ALA B O 1
ATOM 2627 N N . ARG B 1 33 ? -14.469 -14.734 22.656 1 55.19 33 ARG B N 1
ATOM 2628 C CA . ARG B 1 33 ? -15.539 -15.695 22.422 1 55.19 33 ARG B CA 1
ATOM 2629 C C . ARG B 1 33 ? -16.109 -16.219 23.75 1 55.19 33 ARG B C 1
ATOM 2631 O O . ARG B 1 33 ? -17.312 -16.406 23.875 1 55.19 33 ARG B O 1
ATOM 2638 N N . LEU B 1 34 ? -15.25 -16.391 24.672 1 49.34 34 LEU B N 1
ATOM 2639 C CA . LEU B 1 34 ? -15.68 -16.797 26 1 49.34 34 LEU B CA 1
ATOM 2640 C C . LEU B 1 34 ? -16.531 -15.711 26.641 1 49.34 34 LEU B C 1
ATOM 2642 O O . LEU B 1 34 ? -17.562 -16.016 27.25 1 49.34 34 LEU B O 1
ATOM 2646 N N . ARG B 1 35 ? -16.125 -14.555 26.5 1 51.53 35 ARG B N 1
ATOM 2647 C CA . ARG B 1 35 ? -16.906 -13.438 27.031 1 51.53 35 ARG B CA 1
ATOM 2648 C C . ARG B 1 35 ? -18.25 -13.328 26.328 1 51.53 35 ARG B C 1
ATOM 2650 O O . ARG B 1 35 ? -19.281 -13.094 26.969 1 51.53 35 ARG B O 1
ATOM 2657 N N . GLU B 1 36 ? -18.203 -13.438 25.094 1 54.66 36 GLU B N 1
ATOM 2658 C CA . GLU B 1 36 ? -19.438 -13.398 24.328 1 54.66 36 GLU B CA 1
ATOM 2659 C C . GLU B 1 36 ? -20.391 -14.516 24.75 1 54.66 36 GLU B C 1
ATOM 2661 O O . GLU B 1 36 ? -21.594 -14.305 24.875 1 54.66 36 GLU B O 1
ATOM 2666 N N . SER B 1 37 ? -19.844 -15.664 24.969 1 51.16 37 SER B N 1
ATOM 2667 C CA . SER B 1 37 ? -20.656 -16.781 25.453 1 51.16 37 SER B CA 1
ATOM 2668 C C . SER B 1 37 ? -21.219 -16.484 26.828 1 51.16 37 SER B C 1
ATOM 2670 O O . SER B 1 37 ? -22.391 -16.781 27.109 1 51.16 37 SER B O 1
ATOM 2672 N N . LEU B 1 38 ? -20.484 -15.953 27.641 1 50.59 38 LEU B N 1
ATOM 2673 C CA . LEU B 1 38 ? -20.906 -15.609 29 1 50.59 38 LEU B CA 1
ATOM 2674 C C . LEU B 1 38 ? -21.984 -14.523 28.969 1 50.59 38 LEU B C 1
ATOM 2676 O O . LEU B 1 38 ? -22.938 -14.562 29.734 1 50.59 38 LEU B O 1
ATOM 2680 N N . ALA B 1 39 ? -21.797 -13.711 28.016 1 51.5 39 ALA B N 1
ATOM 2681 C CA . ALA B 1 39 ? -22.734 -12.594 27.906 1 51.5 39 ALA B CA 1
ATOM 2682 C C . ALA B 1 39 ? -24.031 -13.031 27.234 1 51.5 39 ALA B C 1
ATOM 2684 O O . ALA B 1 39 ? -25.109 -12.539 27.578 1 51.5 39 ALA B O 1
ATOM 2685 N N . THR B 1 40 ? -23.906 -13.922 26.328 1 55.34 40 THR B N 1
ATOM 2686 C CA . THR B 1 40 ? -25.078 -14.344 25.578 1 55.34 40 THR B CA 1
ATOM 2687 C C . THR B 1 40 ? -25.719 -15.578 26.203 1 55.34 40 THR B C 1
ATOM 2689 O O . THR B 1 40 ? -26.859 -15.922 25.906 1 55.34 40 THR B O 1
ATOM 2692 N N . GLY B 1 41 ? -25.094 -16.172 27.188 1 52.25 41 GLY B N 1
ATOM 2693 C CA . GLY B 1 41 ? -25.578 -17.359 27.859 1 52.25 41 GLY B CA 1
ATOM 2694 C C . GLY B 1 41 ? -25.5 -18.609 27 1 52.25 41 GLY B C 1
ATOM 2695 O O . GLY B 1 41 ? -26.031 -19.656 27.375 1 52.25 41 GLY B O 1
ATOM 2696 N N . LYS B 1 42 ? -25.141 -18.516 25.797 1 54.66 42 LYS B N 1
ATOM 2697 C CA . LYS B 1 42 ? -25.062 -19.672 24.906 1 54.66 42 LYS B CA 1
ATOM 2698 C C . LYS B 1 42 ? -23.828 -20.516 25.219 1 54.66 42 LYS B C 1
ATOM 2700 O O . LYS B 1 42 ? -22.797 -19.984 25.641 1 54.66 42 LYS B O 1
ATOM 2705 N N . PRO B 1 43 ? -23.984 -21.828 25.344 1 51.5 43 PRO B N 1
ATOM 2706 C CA . PRO B 1 43 ? -22.859 -22.703 25.672 1 51.5 43 PRO B CA 1
ATOM 2707 C C . PRO B 1 43 ? -21.672 -22.516 24.734 1 51.5 43 PRO B C 1
ATOM 2709 O O . PRO B 1 43 ? -21.844 -22.109 23.578 1 51.5 43 PRO B O 1
ATOM 2712 N N . LEU B 1 44 ? -20.484 -22.375 25.234 1 51.56 44 LEU B N 1
ATOM 2713 C CA . LEU B 1 44 ? -19.25 -22.359 24.453 1 51.56 44 LEU B CA 1
ATOM 2714 C C . LEU B 1 44 ? -19.25 -23.469 23.406 1 51.56 44 LEU B C 1
ATOM 2716 O O . LEU B 1 44 ? -19.688 -24.578 23.672 1 51.56 44 LEU B O 1
ATOM 2720 N N . PRO B 1 45 ? -19.016 -23.219 22.188 1 51.62 45 PRO B N 1
ATOM 2721 C CA . PRO B 1 45 ? -18.922 -24.359 21.266 1 51.62 45 PRO B CA 1
ATOM 2722 C C . PRO B 1 45 ? -18.078 -25.516 21.828 1 51.62 45 PRO B C 1
ATOM 2724 O O . PRO B 1 45 ? -17.156 -25.281 22.609 1 51.62 45 PRO B O 1
ATOM 2727 N N . VAL B 1 46 ? -18.406 -26.734 21.656 1 49.75 46 VAL B N 1
ATOM 2728 C CA . VAL B 1 46 ? -17.875 -28 22.188 1 49.75 46 VAL B CA 1
ATOM 2729 C C . VAL B 1 46 ? -16.359 -28.031 22.031 1 49.75 46 VAL B C 1
ATOM 2731 O O . VAL B 1 46 ? -15.648 -28.547 22.906 1 49.75 46 VAL B O 1
ATOM 2734 N N . ASP B 1 47 ? -15.898 -27.5 20.922 1 48.47 47 ASP B N 1
ATOM 2735 C CA . ASP B 1 47 ? -14.461 -27.578 20.688 1 48.47 47 ASP B CA 1
ATOM 2736 C C . ASP B 1 47 ? -13.688 -26.797 21.75 1 48.47 47 ASP B C 1
ATOM 2738 O O . ASP B 1 47 ? -12.547 -27.141 22.078 1 48.47 47 ASP B O 1
ATOM 2742 N N . ILE B 1 48 ? -14.234 -25.75 22.234 1 46.97 48 ILE B N 1
ATOM 2743 C CA . ILE B 1 48 ? -13.57 -24.969 23.266 1 46.97 48 ILE B CA 1
ATOM 2744 C C . ILE B 1 48 ? -13.836 -25.609 24.641 1 46.97 48 ILE B C 1
ATOM 2746 O O . ILE B 1 48 ? -12.992 -25.562 25.531 1 46.97 48 ILE B O 1
ATOM 2750 N N . ALA B 1 49 ? -14.914 -26.266 24.859 1 43.19 49 ALA B N 1
ATOM 2751 C CA . ALA B 1 49 ? -15.305 -26.859 26.141 1 43.19 49 ALA B CA 1
ATOM 2752 C C . ALA B 1 49 ? -14.477 -28.109 26.422 1 43.19 49 ALA B C 1
ATOM 2754 O O . ALA B 1 49 ? -14.109 -28.375 27.578 1 43.19 49 ALA B O 1
ATOM 2755 N N . ASN B 1 50 ? -14.305 -29.016 25.469 1 39.41 50 ASN B N 1
ATOM 2756 C CA . ASN B 1 50 ? -13.586 -30.266 25.656 1 39.41 50 ASN B CA 1
ATOM 2757 C C . ASN B 1 50 ? -12.078 -30.062 25.656 1 39.41 50 ASN B C 1
ATOM 2759 O O . ASN B 1 50 ? -11.312 -31.016 25.656 1 39.41 50 ASN B O 1
ATOM 2763 N N . ASN B 1 51 ? -11.578 -28.891 25.578 1 38.72 51 ASN B N 1
ATOM 2764 C CA . ASN B 1 51 ? -10.133 -28.703 25.484 1 38.72 51 ASN B CA 1
ATOM 2765 C C . ASN B 1 51 ? -9.445 -29 26.812 1 38.72 51 ASN B C 1
ATOM 2767 O O . ASN B 1 51 ? -8.617 -28.219 27.281 1 38.72 51 ASN B O 1
ATOM 2771 N N . ALA B 1 52 ? -9.961 -29.578 27.734 1 36.09 52 ALA B N 1
ATOM 2772 C CA . ALA B 1 52 ? -9.156 -30.062 28.844 1 36.09 52 ALA B CA 1
ATOM 2773 C C . ALA B 1 52 ? -8.031 -30.969 28.359 1 36.09 52 ALA B C 1
ATOM 2775 O O . ALA B 1 52 ? -6.914 -30.922 28.875 1 36.09 52 ALA B O 1
ATOM 2776 N N . ARG B 1 53 ? -8.281 -32.031 27.578 1 34.03 53 ARG B N 1
ATOM 2777 C CA . ARG B 1 53 ? -7.289 -32.969 27.047 1 34.03 53 ARG B CA 1
ATOM 2778 C C . ARG B 1 53 ? -6.402 -32.281 26.016 1 34.03 53 ARG B C 1
ATOM 2780 O O . ARG B 1 53 ? -5.324 -32.781 25.672 1 34.03 53 ARG B O 1
ATOM 2787 N N . LEU B 1 54 ? -6.805 -31.266 25.281 1 34.09 54 LEU B N 1
ATOM 2788 C CA . LEU B 1 54 ? -5.891 -30.516 24.422 1 34.09 54 LEU B CA 1
ATOM 2789 C C . LEU B 1 54 ? -4.844 -29.781 25.266 1 34.09 54 LEU B C 1
ATOM 2791 O O . LEU B 1 54 ? -3.809 -29.359 24.734 1 34.09 54 LEU B O 1
ATOM 2795 N N . ARG B 1 55 ? -4.996 -29.641 26.531 1 33.06 55 ARG B N 1
ATOM 2796 C CA . ARG B 1 55 ? -3.967 -29.078 27.391 1 33.06 55 ARG B CA 1
ATOM 2797 C C . ARG B 1 55 ? -2.809 -30.047 27.578 1 33.06 55 ARG B C 1
ATOM 2799 O O . ARG B 1 55 ? -1.651 -29.641 27.688 1 33.06 55 ARG B O 1
ATOM 2806 N N . LYS B 1 56 ? -3.029 -31.328 27.906 1 36.09 56 LYS B N 1
ATOM 2807 C CA . LYS B 1 56 ? -1.928 -32.25 28.188 1 36.09 56 LYS B CA 1
ATOM 2808 C C . LYS B 1 56 ? -1.108 -32.5 26.922 1 36.09 56 LYS B C 1
ATOM 2810 O O . LYS B 1 56 ? 0.121 -32.594 26.969 1 36.09 56 LYS B O 1
ATOM 2815 N N . ASP B 1 57 ? -1.637 -33.062 25.844 1 33.97 57 ASP B N 1
ATOM 2816 C CA . ASP B 1 57 ? -0.903 -33.438 24.641 1 33.97 57 ASP B CA 1
ATOM 2817 C C . ASP B 1 57 ? -0.404 -32.219 23.891 1 33.97 57 ASP B C 1
ATOM 2819 O O . ASP B 1 57 ? 0.283 -32.312 22.875 1 33.97 57 ASP B O 1
ATOM 2823 N N . PHE B 1 58 ? -0.887 -31.094 24.016 1 33.59 58 PHE B N 1
ATOM 2824 C CA . PHE B 1 58 ? -0.333 -29.875 23.438 1 33.59 58 PHE B CA 1
ATOM 2825 C C . PHE B 1 58 ? 1.005 -29.531 24.078 1 33.59 58 PHE B C 1
ATOM 2827 O O . PHE B 1 58 ? 1.696 -28.609 23.641 1 33.59 58 PHE B O 1
ATOM 2834 N N . SER B 1 59 ? 1.318 -30.141 25.219 1 35.91 59 SER B N 1
ATOM 2835 C CA . SER B 1 59 ? 2.527 -29.672 25.875 1 35.91 59 SER B CA 1
ATOM 2836 C C . SER B 1 59 ? 3.773 -30.016 25.062 1 35.91 59 SER B C 1
ATOM 2838 O O . SER B 1 59 ? 4.68 -29.188 24.938 1 35.91 59 SER B O 1
ATOM 2840 N N . TYR B 1 60 ? 4.246 -31.359 25.047 1 34.62 60 TYR B N 1
ATOM 2841 C CA . TYR B 1 60 ? 5.578 -31.766 24.609 1 34.62 60 TYR B CA 1
ATOM 2842 C C . TYR B 1 60 ? 5.676 -31.75 23.094 1 34.62 60 TYR B C 1
ATOM 2844 O O . TYR B 1 60 ? 6.664 -31.281 22.531 1 34.62 60 TYR B O 1
ATOM 2852 N N . ASP B 1 61 ? 5.043 -32.656 22.297 1 35.44 61 ASP B N 1
ATOM 2853 C CA . ASP B 1 61 ? 5.125 -32.906 20.859 1 35.44 61 ASP B CA 1
ATOM 2854 C C . ASP B 1 61 ? 4.477 -31.766 20.078 1 35.44 61 ASP B C 1
ATOM 2856 O O . ASP B 1 61 ? 4.809 -31.531 18.906 1 35.44 61 ASP B O 1
ATOM 2860 N N . GLU B 1 62 ? 3.439 -31.125 20.5 1 38.41 62 GLU B N 1
ATOM 2861 C CA . GLU B 1 62 ? 2.803 -29.953 19.922 1 38.41 62 GLU B CA 1
ATOM 2862 C C . GLU B 1 62 ? 3.727 -28.734 19.984 1 38.41 62 GLU B C 1
ATOM 2864 O O . GLU B 1 62 ? 3.568 -27.781 19.219 1 38.41 62 GLU B O 1
ATOM 2869 N N . SER B 1 63 ? 4.605 -28.797 20.812 1 40.44 63 SER B N 1
ATOM 2870 C CA . SER B 1 63 ? 5.582 -27.719 20.906 1 40.44 63 SER B CA 1
ATOM 2871 C C . SER B 1 63 ? 6.48 -27.672 19.672 1 40.44 63 SER B C 1
ATOM 2873 O O . SER B 1 63 ? 6.766 -26.594 19.156 1 40.44 63 SER B O 1
ATOM 2875 N N . ALA B 1 64 ? 7.078 -28.859 19.406 1 40.06 64 ALA B N 1
ATOM 2876 C CA . ALA B 1 64 ? 7.965 -28.844 18.25 1 40.06 64 ALA B CA 1
ATOM 2877 C C . ALA B 1 64 ? 7.188 -28.547 16.969 1 40.06 64 ALA B C 1
ATOM 2879 O O . ALA B 1 64 ? 7.648 -27.766 16.125 1 40.06 64 ALA B O 1
ATOM 2880 N N . GLU B 1 65 ? 6.09 -29.328 16.703 1 40.25 65 GLU B N 1
ATOM 2881 C CA . GLU B 1 65 ? 5.258 -29.016 15.547 1 40.25 65 GLU B CA 1
ATOM 2882 C C . GLU B 1 65 ? 4.672 -27.609 15.656 1 40.25 65 GLU B C 1
ATOM 2884 O O . GLU B 1 65 ? 4.531 -26.906 14.648 1 40.25 65 GLU B O 1
ATOM 2889 N N . ALA B 1 66 ? 4.32 -27.281 16.828 1 44.25 66 ALA B N 1
ATOM 2890 C CA . ALA B 1 66 ? 3.852 -25.906 17.094 1 44.25 66 ALA B CA 1
ATOM 2891 C C . ALA B 1 66 ? 4.973 -24.906 16.891 1 44.25 66 ALA B C 1
ATOM 2893 O O . ALA B 1 66 ? 4.754 -23.828 16.328 1 44.25 66 ALA B O 1
ATOM 2894 N N . LEU B 1 67 ? 6.137 -25.359 17.328 1 43.25 67 LEU B N 1
ATOM 2895 C CA . LEU B 1 67 ? 7.297 -24.516 17.078 1 43.25 67 LEU B CA 1
ATOM 2896 C C . LEU B 1 67 ? 7.641 -24.484 15.594 1 43.25 67 LEU B C 1
ATOM 2898 O O . LEU B 1 67 ? 8.055 -23.438 15.07 1 43.25 67 LEU B O 1
ATOM 2902 N N . GLN B 1 68 ? 7.715 -25.75 14.977 1 46.97 68 GLN B N 1
ATOM 2903 C CA . GLN B 1 68 ? 7.961 -25.75 13.539 1 46.97 68 GLN B CA 1
ATOM 2904 C C . GLN B 1 68 ? 6.918 -24.906 12.797 1 46.97 68 GLN B C 1
ATOM 2906 O O . GLN B 1 68 ? 7.242 -24.219 11.828 1 46.97 68 GLN B O 1
ATOM 2911 N N . SER B 1 69 ? 5.688 -25.094 13.234 1 50.22 69 SER B N 1
ATOM 2912 C CA . SER B 1 69 ? 4.598 -24.297 12.68 1 50.22 69 SER B CA 1
ATOM 2913 C C . SER B 1 69 ? 4.781 -22.812 13 1 50.22 69 SER B C 1
ATOM 2915 O O . SER B 1 69 ? 4.441 -21.953 12.18 1 50.22 69 SER B O 1
ATOM 2917 N N . LEU B 1 70 ? 5.398 -22.625 14.109 1 49.34 70 LEU B N 1
ATOM 2918 C CA . LEU B 1 70 ? 5.66 -21.25 14.516 1 49.34 70 LEU B CA 1
ATOM 2919 C C . LEU B 1 70 ? 6.617 -20.562 13.539 1 49.34 70 LEU B C 1
ATOM 2921 O O . LEU B 1 70 ? 6.566 -19.344 13.359 1 49.34 70 LEU B O 1
ATOM 2925 N N . ASP B 1 71 ? 7.324 -21.453 12.828 1 54.38 71 ASP B N 1
ATOM 2926 C CA . ASP B 1 71 ? 8.297 -20.875 11.922 1 54.38 71 ASP B CA 1
ATOM 2927 C C . ASP B 1 71 ? 7.699 -20.672 10.531 1 54.38 71 ASP B C 1
ATOM 2929 O O . ASP B 1 71 ? 8.398 -20.25 9.602 1 54.38 71 ASP B O 1
ATOM 2933 N N . ASP B 1 72 ? 6.438 -20.969 10.57 1 70.31 72 ASP B N 1
ATOM 2934 C CA . ASP B 1 72 ? 5.832 -20.875 9.25 1 70.31 72 ASP B CA 1
ATOM 2935 C C . ASP B 1 72 ? 5.426 -19.438 8.938 1 70.31 72 ASP B C 1
ATOM 2937 O O . ASP B 1 72 ? 4.535 -18.875 9.586 1 70.31 72 ASP B O 1
ATOM 2941 N N . GLU B 1 73 ? 6.117 -18.781 7.988 1 82.75 73 GLU B N 1
ATOM 2942 C CA . GLU B 1 73 ? 5.91 -17.406 7.562 1 82.75 73 GLU B CA 1
ATOM 2943 C C . GLU B 1 73 ? 4.477 -17.188 7.086 1 82.75 73 GLU B C 1
ATOM 2945 O O . GLU B 1 73 ? 4.004 -16.062 7.02 1 82.75 73 GLU B O 1
ATOM 2950 N N . TYR B 1 74 ? 3.719 -18.281 6.852 1 85.12 74 TYR B N 1
ATOM 2951 C CA . TYR B 1 74 ? 2.387 -18.141 6.277 1 85.12 74 TYR B CA 1
ATOM 2952 C C . TYR B 1 74 ? 1.31 -18.391 7.328 1 85.12 74 TYR B C 1
ATOM 2954 O O . TYR B 1 74 ? 0.147 -18.031 7.129 1 85.12 74 TYR B O 1
ATOM 2962 N N . GLU B 1 75 ? 1.58 -19 8.414 1 70.88 75 GLU B N 1
ATOM 2963 C CA . GLU B 1 75 ? 0.612 -19.359 9.445 1 70.88 75 GLU B CA 1
ATOM 2964 C C . GLU B 1 75 ? 0.016 -18.109 10.094 1 70.88 75 GLU B C 1
ATOM 2966 O O . GLU B 1 75 ? -1.171 -18.078 10.43 1 70.88 75 GLU B O 1
ATOM 2971 N N . THR B 1 76 ? 0.824 -17.109 10.18 1 60.62 76 THR B N 1
ATOM 2972 C CA . THR B 1 76 ? 0.373 -15.906 10.867 1 60.62 76 THR B CA 1
ATOM 2973 C C . THR B 1 76 ? -0.722 -15.211 10.062 1 60.62 76 THR B C 1
ATOM 2975 O O . THR B 1 76 ? -1.567 -14.516 10.633 1 60.62 76 THR B O 1
ATOM 2978 N N . LEU B 1 77 ? -0.76 -15.352 8.844 1 62.75 77 LEU B N 1
ATOM 2979 C CA . LEU B 1 77 ? -1.686 -14.617 7.988 1 62.75 77 LEU B CA 1
ATOM 2980 C C . LEU B 1 77 ? -2.922 -15.461 7.68 1 62.75 77 LEU B C 1
ATOM 2982 O O . LEU B 1 77 ? -3.961 -14.922 7.289 1 62.75 77 LEU B O 1
ATOM 2986 N N . SER B 1 78 ? -2.752 -16.719 8.055 1 60.38 78 SER B N 1
ATOM 2987 C CA . SER B 1 78 ? -3.803 -17.609 7.594 1 60.38 78 SER B CA 1
ATOM 2988 C C . SER B 1 78 ? -5.078 -17.438 8.406 1 60.38 78 SER B C 1
ATOM 2990 O O . SER B 1 78 ? -5.055 -17.547 9.641 1 60.38 78 SER B O 1
ATOM 2992 N N . GLY B 1 79 ? -6.078 -17.047 7.691 1 62.91 79 GLY B N 1
ATOM 2993 C CA . GLY B 1 79 ? -7.406 -16.938 8.273 1 62.91 79 GLY B CA 1
ATOM 2994 C C . GLY B 1 79 ? -7.652 -15.609 8.961 1 62.91 79 GLY B C 1
ATOM 2995 O O . GLY B 1 79 ? -8.789 -15.273 9.297 1 62.91 79 GLY B O 1
ATOM 2996 N N . LEU B 1 80 ? -6.605 -14.812 9.258 1 67.19 80 LEU B N 1
ATOM 2997 C CA . LEU B 1 80 ? -6.773 -13.562 9.984 1 67.19 80 LEU B CA 1
ATOM 2998 C C . LEU B 1 80 ? -6.977 -12.391 9.023 1 67.19 80 LEU B C 1
ATOM 3000 O O . LEU B 1 80 ? -7.773 -11.492 9.297 1 67.19 80 LEU B O 1
ATOM 3004 N N . GLN B 1 81 ? -6.262 -12.438 7.965 1 80.38 81 GLN B N 1
ATOM 3005 C CA . GLN B 1 81 ? -6.359 -11.375 6.969 1 80.38 81 GLN B CA 1
ATOM 3006 C C . GLN B 1 81 ? -6.156 -11.922 5.559 1 80.38 81 GLN B C 1
ATOM 3008 O O . GLN B 1 81 ? -5.371 -12.852 5.355 1 80.38 81 GLN B O 1
ATOM 3013 N N . ASP B 1 82 ? -6.914 -11.359 4.68 1 90.75 82 ASP B N 1
ATOM 3014 C CA . ASP B 1 82 ? -6.719 -11.719 3.279 1 90.75 82 ASP B CA 1
ATOM 3015 C C . ASP B 1 82 ? -5.336 -11.297 2.791 1 90.75 82 ASP B C 1
ATOM 3017 O O . ASP B 1 82 ? -4.816 -10.258 3.205 1 90.75 82 ASP B O 1
ATOM 3021 N N . PRO B 1 83 ? -4.758 -12.148 1.979 1 95.19 83 PRO B N 1
ATOM 3022 C CA . PRO B 1 83 ? -3.482 -11.734 1.396 1 95.19 83 PRO B CA 1
ATOM 3023 C C . PRO B 1 83 ? -3.609 -10.469 0.543 1 95.19 83 PRO B C 1
ATOM 3025 O O . PRO B 1 83 ? -4.617 -10.289 -0.144 1 95.19 83 PRO B O 1
ATOM 3028 N N . ARG B 1 84 ? -2.703 -9.617 0.667 1 96.25 84 ARG B N 1
ATOM 3029 C CA . ARG B 1 84 ? -2.568 -8.438 -0.18 1 96.25 84 ARG B CA 1
ATOM 3030 C C . ARG B 1 84 ? -1.379 -8.578 -1.125 1 96.25 84 ARG B C 1
ATOM 3032 O O . ARG B 1 84 ? -0.23 -8.391 -0.717 1 96.25 84 ARG B O 1
ATOM 3039 N N . VAL B 1 85 ? -1.746 -8.82 -2.365 1 97.94 85 VAL B N 1
ATOM 3040 C CA . VAL B 1 85 ? -0.721 -9.219 -3.324 1 97.94 85 VAL B CA 1
ATOM 3041 C C . VAL B 1 85 ? -0.519 -8.102 -4.352 1 97.94 85 VAL B C 1
ATOM 3043 O O . VAL B 1 85 ? -1.487 -7.57 -4.895 1 97.94 85 VAL B O 1
ATOM 3046 N N . LEU B 1 86 ? 0.701 -7.738 -4.539 1 98.56 86 LEU B N 1
ATOM 3047 C CA . LEU B 1 86 ? 1.062 -6.797 -5.598 1 98.56 86 LEU B CA 1
ATOM 3048 C C . LEU B 1 86 ? 1.67 -7.531 -6.789 1 98.56 86 LEU B C 1
ATOM 3050 O O . LEU B 1 86 ? 2.631 -8.289 -6.633 1 98.56 86 LEU B O 1
ATOM 3054 N N . ILE B 1 87 ? 1.134 -7.305 -7.938 1 98.81 87 ILE B N 1
ATOM 3055 C CA . ILE B 1 87 ? 1.66 -7.879 -9.172 1 98.81 87 ILE B CA 1
ATOM 3056 C C . ILE B 1 87 ? 2.326 -6.785 -10.008 1 98.81 87 ILE B C 1
ATOM 3058 O O . ILE B 1 87 ? 1.747 -5.715 -10.211 1 98.81 87 ILE B O 1
ATOM 3062 N N . THR B 1 88 ? 3.543 -7.039 -10.445 1 98.44 88 THR B N 1
ATOM 3063 C CA . THR B 1 88 ? 4.223 -6.109 -11.336 1 98.44 88 THR B CA 1
ATOM 3064 C C . THR B 1 88 ? 5.09 -6.859 -12.344 1 98.44 88 THR B C 1
ATOM 3066 O O . THR B 1 88 ? 5.109 -8.094 -12.352 1 98.44 88 THR B O 1
ATOM 3069 N N . THR B 1 89 ? 5.723 -6.156 -13.273 1 98.56 89 THR B N 1
ATOM 3070 C CA . THR B 1 89 ? 6.477 -6.738 -14.383 1 98.56 89 THR B CA 1
ATOM 3071 C C . THR B 1 89 ? 7.926 -6.254 -14.359 1 98.56 89 THR B C 1
ATOM 3073 O O . THR B 1 89 ? 8.297 -5.418 -13.539 1 98.56 89 THR B O 1
ATOM 3076 N N . SER B 1 90 ? 8.703 -6.887 -15.234 1 97.12 90 SER B N 1
ATOM 3077 C CA . SER B 1 90 ? 9.977 -6.273 -15.594 1 97.12 90 SER B CA 1
ATOM 3078 C C . SER B 1 90 ? 9.773 -4.898 -16.219 1 97.12 90 SER B C 1
ATOM 3080 O O . SER B 1 90 ? 8.648 -4.535 -16.578 1 97.12 90 SER B O 1
ATOM 3082 N N . ARG B 1 91 ? 10.812 -4.133 -16.219 1 95.06 91 ARG B N 1
ATOM 3083 C CA . ARG B 1 91 ? 10.703 -2.799 -16.797 1 95.06 91 ARG B CA 1
ATOM 3084 C C . ARG B 1 91 ? 10.43 -2.875 -18.297 1 95.06 91 ARG B C 1
ATOM 3086 O O . ARG B 1 91 ? 10.859 -3.816 -18.969 1 95.06 91 ARG B O 1
ATOM 3093 N N . SER B 1 92 ? 9.727 -1.886 -18.828 1 96 92 SER B N 1
ATOM 3094 C CA . SER B 1 92 ? 9.383 -1.769 -20.234 1 96 92 SER B CA 1
ATOM 3095 C C . SER B 1 92 ? 8.734 -3.049 -20.75 1 96 92 SER B C 1
ATOM 3097 O O . SER B 1 92 ? 9.211 -3.645 -21.719 1 96 92 SER B O 1
ATOM 3099 N N . PRO B 1 93 ? 7.703 -3.451 -20.188 1 97.88 93 PRO B N 1
ATOM 3100 C CA . PRO B 1 93 ? 7.062 -4.711 -20.562 1 97.88 93 PRO B CA 1
ATOM 3101 C C . PRO B 1 93 ? 6.438 -4.656 -21.969 1 97.88 93 PRO B C 1
ATOM 3103 O O . PRO B 1 93 ? 5.945 -3.604 -22.375 1 97.88 93 PRO B O 1
ATOM 3106 N N . SER B 1 94 ? 6.457 -5.781 -22.656 1 97.88 94 SER B N 1
ATOM 3107 C CA . SER B 1 94 ? 5.672 -5.934 -23.875 1 97.88 94 SER B CA 1
ATOM 3108 C C . SER B 1 94 ? 4.176 -5.918 -23.578 1 97.88 94 SER B C 1
ATOM 3110 O O . SER B 1 94 ? 3.77 -6.047 -22.422 1 97.88 94 SER B O 1
ATOM 3112 N N . SER B 1 95 ? 3.387 -5.734 -24.625 1 97.19 95 SER B N 1
ATOM 3113 C CA . SER B 1 95 ? 1.937 -5.824 -24.484 1 97.19 95 SER B CA 1
ATOM 3114 C C . SER B 1 95 ? 1.513 -7.188 -23.938 1 97.19 95 SER B C 1
ATOM 3116 O O . SER B 1 95 ? 0.569 -7.285 -23.156 1 97.19 95 SER B O 1
ATOM 3118 N N . ARG B 1 96 ? 2.229 -8.148 -24.312 1 97.31 96 ARG B N 1
ATOM 3119 C CA . ARG B 1 96 ? 1.9 -9.5 -23.891 1 97.31 96 ARG B CA 1
ATOM 3120 C C . ARG B 1 96 ? 2.156 -9.695 -22.391 1 97.31 96 ARG B C 1
ATOM 3122 O O . ARG B 1 96 ? 1.337 -10.281 -21.688 1 97.31 96 ARG B O 1
ATOM 3129 N N . LEU B 1 97 ? 3.242 -9.18 -21.969 1 98.44 97 LEU B N 1
ATOM 3130 C CA . LEU B 1 97 ? 3.551 -9.281 -20.547 1 98.44 97 LEU B CA 1
ATOM 3131 C C . LEU B 1 97 ? 2.545 -8.492 -19.719 1 98.44 97 LEU B C 1
ATOM 3133 O O . LEU B 1 97 ? 2.129 -8.945 -18.641 1 98.44 97 LEU B O 1
ATOM 3137 N N . GLN B 1 98 ? 2.158 -7.348 -20.203 1 97.81 98 GLN B N 1
ATOM 3138 C CA . GLN B 1 98 ? 1.143 -6.547 -19.531 1 97.81 98 GLN B CA 1
ATOM 3139 C C . GLN B 1 98 ? -0.186 -7.293 -19.453 1 97.81 98 GLN B C 1
ATOM 3141 O O . GLN B 1 98 ? -0.832 -7.324 -18.406 1 97.81 98 GLN B O 1
ATOM 3146 N N . GLY B 1 99 ? -0.558 -7.891 -20.562 1 96.88 99 GLY B N 1
ATOM 3147 C CA . GLY B 1 99 ? -1.769 -8.695 -20.594 1 96.88 99 GLY B CA 1
ATOM 3148 C C . GLY B 1 99 ? -1.735 -9.859 -19.625 1 96.88 99 GLY B C 1
ATOM 3149 O O . GLY B 1 99 ? -2.715 -10.125 -18.922 1 96.88 99 GLY B O 1
ATOM 3150 N N . PHE B 1 100 ? -0.617 -10.5 -19.609 1 98.25 100 PHE B N 1
ATOM 3151 C CA . PHE B 1 100 ? -0.452 -11.633 -18.703 1 98.25 100 PHE B CA 1
ATOM 3152 C C . PHE B 1 100 ? -0.572 -11.195 -17.25 1 98.25 100 PHE B C 1
ATOM 3154 O O . PHE B 1 100 ? -1.204 -11.875 -16.453 1 98.25 100 PHE B O 1
ATOM 3161 N N . SER B 1 101 ? 0.028 -10.07 -16.875 1 98.38 101 SER B N 1
ATOM 3162 C CA . SER B 1 101 ? -0.073 -9.555 -15.516 1 98.38 101 SER B CA 1
ATOM 3163 C C . SER B 1 101 ? -1.521 -9.258 -15.141 1 98.38 101 SER B C 1
ATOM 3165 O O . SER B 1 101 ? -1.939 -9.5 -14.008 1 98.38 101 SER B O 1
ATOM 3167 N N . LYS B 1 102 ? -2.289 -8.789 -16.031 1 96.38 102 LYS B N 1
ATOM 3168 C CA . LYS B 1 102 ? -3.705 -8.523 -15.789 1 96.38 102 LYS B CA 1
ATOM 3169 C C . LYS B 1 102 ? -4.48 -9.828 -15.602 1 96.38 102 LYS B C 1
ATOM 3171 O O . LYS B 1 102 ? -5.398 -9.891 -14.781 1 96.38 102 LYS B O 1
ATOM 3176 N N . ASP B 1 103 ? -4.145 -10.812 -16.375 1 96.75 103 ASP B N 1
ATOM 3177 C CA . ASP B 1 103 ? -4.77 -12.125 -16.219 1 96.75 103 ASP B CA 1
ATOM 3178 C C . ASP B 1 103 ? -4.453 -12.727 -14.852 1 96.75 103 ASP B C 1
ATOM 3180 O O . ASP B 1 103 ? -5.309 -13.367 -14.242 1 96.75 103 ASP B O 1
ATOM 3184 N N . LEU B 1 104 ? -3.238 -12.516 -14.422 1 98.19 104 LEU B N 1
ATOM 3185 C CA . LEU B 1 104 ? -2.863 -13 -13.094 1 98.19 104 LEU B CA 1
ATOM 3186 C C . LEU B 1 104 ? -3.689 -12.312 -12.016 1 98.19 104 LEU B C 1
ATOM 3188 O O . LEU B 1 104 ? -4.066 -12.938 -11.023 1 98.19 104 LEU B O 1
ATOM 3192 N N . ARG B 1 105 ? -3.902 -11.055 -12.203 1 97.5 105 ARG B N 1
ATOM 3193 C CA . ARG B 1 105 ? -4.738 -10.32 -11.258 1 97.5 105 ARG B CA 1
ATOM 3194 C C . ARG B 1 105 ? -6.148 -10.898 -11.211 1 97.5 105 ARG B C 1
ATOM 3196 O O . ARG B 1 105 ? -6.762 -10.977 -10.148 1 97.5 105 ARG B O 1
ATOM 3203 N N . LEU B 1 106 ? -6.684 -11.305 -12.352 1 95.12 106 LEU B N 1
ATOM 3204 C CA . LEU B 1 106 ? -8 -11.93 -12.391 1 95.12 106 LEU B CA 1
ATOM 3205 C C . LEU B 1 106 ? -7.996 -13.266 -11.656 1 95.12 106 LEU B C 1
ATOM 3207 O O . LEU B 1 106 ? -8.984 -13.641 -11.031 1 95.12 106 LEU B O 1
ATOM 3211 N N . LEU B 1 107 ? -6.895 -13.852 -11.773 1 96.62 107 LEU B N 1
ATOM 3212 C CA . LEU B 1 107 ? -6.711 -15.141 -11.109 1 96.62 107 LEU B CA 1
ATOM 3213 C C . LEU B 1 107 ? -6.723 -14.977 -9.594 1 96.62 107 LEU B C 1
ATOM 3215 O O . LEU B 1 107 ? -7.324 -15.789 -8.891 1 96.62 107 LEU B O 1
ATOM 3219 N N . MET B 1 108 ? -6.121 -13.953 -9.078 1 97.25 108 MET B N 1
ATOM 3220 C CA . MET B 1 108 ? -5.98 -13.672 -7.652 1 97.25 108 MET B CA 1
ATOM 3221 C C . MET B 1 108 ? -6.906 -12.539 -7.227 1 97.25 108 MET B C 1
ATOM 3223 O O . MET B 1 108 ? -6.57 -11.367 -7.383 1 97.25 108 MET B O 1
ATOM 3227 N N . PRO B 1 109 ? -7.93 -12.867 -6.535 1 94.81 109 PRO B N 1
ATOM 3228 C CA . PRO B 1 109 ? -9 -11.883 -6.336 1 94.81 109 PRO B CA 1
ATOM 3229 C C . PRO B 1 109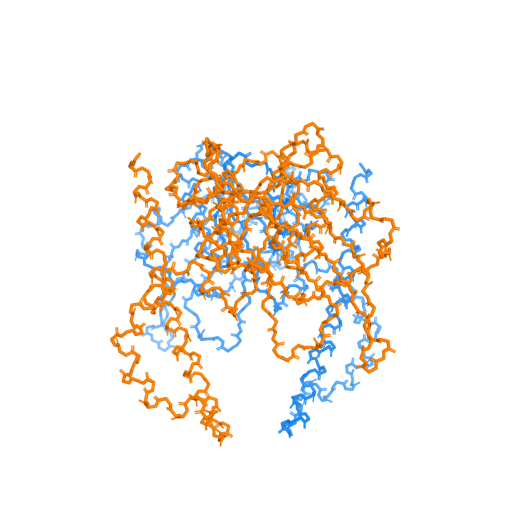 ? -8.578 -10.719 -5.449 1 94.81 109 PRO B C 1
ATOM 3231 O O . PRO B 1 109 ? -9.195 -9.648 -5.488 1 94.81 109 PRO B O 1
ATOM 3234 N N . THR B 1 110 ? -7.539 -10.836 -4.648 1 95.69 110 THR B N 1
ATOM 3235 C CA . THR B 1 110 ? -7.164 -9.773 -3.721 1 95.69 110 THR B CA 1
ATOM 3236 C C . THR B 1 110 ? -5.891 -9.07 -4.188 1 95.69 110 THR B C 1
ATOM 3238 O O . THR B 1 110 ? -5.293 -8.297 -3.441 1 95.69 110 THR B O 1
ATOM 3241 N N . ALA B 1 111 ? -5.516 -9.344 -5.426 1 97.88 111 ALA B N 1
ATOM 3242 C CA . ALA B 1 111 ? -4.281 -8.773 -5.957 1 97.88 111 ALA B CA 1
ATOM 3243 C C . ALA B 1 111 ? -4.547 -7.434 -6.645 1 97.88 111 ALA B C 1
ATOM 3245 O O . ALA B 1 111 ? -5.684 -7.133 -7.012 1 97.88 111 ALA B O 1
ATOM 3246 N N . THR B 1 112 ? -3.523 -6.68 -6.695 1 97.25 112 THR B N 1
ATOM 3247 C CA . THR B 1 112 ? -3.51 -5.457 -7.492 1 97.25 112 THR B CA 1
ATOM 3248 C C . THR B 1 112 ? -2.301 -5.434 -8.422 1 97.25 112 THR B C 1
ATOM 3250 O O . THR B 1 112 ? -1.227 -5.922 -8.07 1 97.25 112 THR B O 1
ATOM 3253 N N . VAL B 1 113 ? -2.541 -4.875 -9.609 1 97.75 113 VAL B N 1
ATOM 3254 C CA . VAL B 1 113 ? -1.459 -4.754 -10.578 1 97.75 113 VAL B CA 1
ATOM 3255 C C . VAL B 1 113 ? -0.938 -3.32 -10.602 1 97.75 113 VAL B C 1
ATOM 3257 O O . VAL B 1 113 ? -1.721 -2.367 -10.555 1 97.75 113 VAL B O 1
ATOM 3260 N N . ILE B 1 114 ? 0.342 -3.189 -10.602 1 97.25 114 ILE B N 1
ATOM 3261 C CA . ILE B 1 114 ? 0.915 -1.86 -10.781 1 97.25 114 ILE B CA 1
ATOM 3262 C C . IL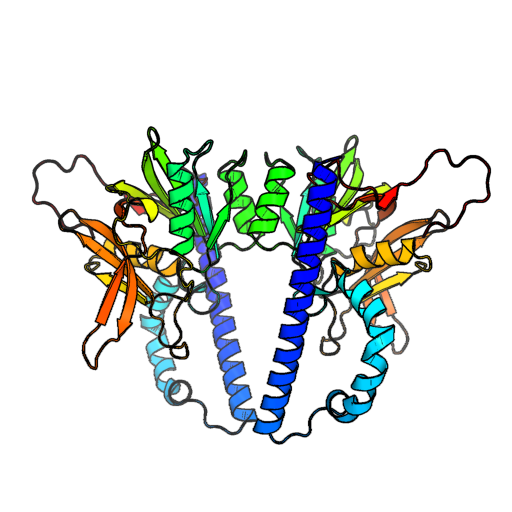E B 1 114 ? 1.908 -1.879 -11.938 1 97.25 114 ILE B C 1
ATOM 3264 O O . ILE B 1 114 ? 2.611 -2.871 -12.148 1 97.25 114 ILE B O 1
ATOM 3268 N N . ASN B 1 115 ? 1.85 -0.789 -12.672 1 95.81 115 ASN B N 1
ATOM 3269 C CA . ASN B 1 115 ? 2.926 -0.597 -13.641 1 95.81 115 ASN B CA 1
ATOM 3270 C C . ASN B 1 115 ? 4.266 -0.365 -12.945 1 95.81 115 ASN B C 1
ATOM 3272 O O . ASN B 1 115 ? 4.363 0.444 -12.023 1 95.81 115 ASN B O 1
ATOM 3276 N N . ARG B 1 116 ? 5.227 -0.972 -13.43 1 96.38 116 ARG B N 1
ATOM 3277 C CA . ARG B 1 116 ? 6.551 -0.926 -12.812 1 96.38 116 ARG B CA 1
ATOM 3278 C C . ARG B 1 116 ? 7.141 0.478 -12.891 1 96.38 116 ARG B C 1
ATOM 3280 O O . ARG B 1 116 ? 7.789 0.937 -11.945 1 96.38 116 ARG B O 1
ATOM 3287 N N . GLY B 1 117 ? 7.008 1.1 -13.914 1 94.56 117 GLY B N 1
ATOM 3288 C CA . GLY B 1 117 ? 7.594 2.418 -14.086 1 94.56 117 GLY B CA 1
ATOM 3289 C C . GLY B 1 117 ? 9.094 2.438 -13.852 1 94.56 117 GLY B C 1
ATOM 3290 O O . GLY B 1 117 ? 9.828 1.626 -14.422 1 94.56 117 GLY B O 1
ATOM 3291 N N . THR B 1 118 ? 9.555 3.4 -13.047 1 96.06 118 THR B N 1
ATOM 3292 C CA . THR B 1 118 ? 10.984 3.551 -12.805 1 96.06 118 THR B CA 1
ATOM 3293 C C . THR B 1 118 ? 11.383 2.906 -11.477 1 96.06 118 THR B C 1
ATOM 3295 O O . THR B 1 118 ? 12.531 3.018 -11.047 1 96.06 118 THR B O 1
ATOM 3298 N N . MET B 1 119 ? 10.484 2.252 -10.875 1 97 119 MET B N 1
ATOM 3299 C CA . MET B 1 119 ? 10.734 1.706 -9.539 1 97 119 MET B CA 1
ATOM 3300 C C . MET B 1 119 ? 11.703 0.53 -9.609 1 97 119 MET B C 1
ATOM 3302 O O . MET B 1 119 ? 11.562 -0.351 -10.461 1 97 119 MET B O 1
ATOM 3306 N N . THR B 1 120 ? 12.695 0.523 -8.734 1 97.44 120 THR B N 1
ATOM 3307 C CA . THR B 1 120 ? 13.562 -0.634 -8.547 1 97.44 120 THR B CA 1
ATOM 3308 C C . THR B 1 120 ? 12.867 -1.695 -7.695 1 97.44 120 THR B C 1
ATOM 3310 O O . THR B 1 120 ? 11.836 -1.43 -7.086 1 97.44 120 THR B O 1
ATOM 3313 N N . LEU B 1 121 ? 13.422 -2.9 -7.684 1 97.06 121 LEU B N 1
ATOM 3314 C CA . LEU B 1 121 ? 12.898 -3.936 -6.801 1 97.06 121 LEU B CA 1
ATOM 3315 C C . LEU B 1 121 ? 13.016 -3.516 -5.34 1 97.06 121 LEU B C 1
ATOM 3317 O O . LEU B 1 121 ? 12.164 -3.861 -4.52 1 97.06 121 LEU B O 1
ATOM 3321 N N . GLN B 1 122 ? 14.047 -2.777 -5.02 1 96.94 122 GLN B N 1
ATOM 3322 C CA . GLN B 1 122 ? 14.219 -2.238 -3.676 1 96.94 122 GLN B CA 1
ATOM 3323 C C . GLN B 1 122 ? 13.078 -1.291 -3.316 1 96.94 122 GLN B C 1
ATOM 3325 O O . GLN B 1 122 ? 12.531 -1.355 -2.211 1 96.94 122 GLN B O 1
ATOM 3330 N N . ASP B 1 123 ? 12.727 -0.419 -4.262 1 96.75 123 ASP B N 1
ATOM 3331 C CA . ASP B 1 123 ? 11.609 0.498 -4.066 1 96.75 123 ASP B CA 1
ATOM 3332 C C . ASP B 1 123 ? 10.305 -0.266 -3.822 1 96.75 123 ASP B C 1
ATOM 3334 O O . ASP B 1 123 ? 9.555 0.056 -2.898 1 96.75 123 ASP B O 1
ATOM 3338 N N . LEU B 1 124 ? 10.094 -1.291 -4.602 1 97.31 124 LEU B N 1
ATOM 3339 C CA . LEU B 1 124 ? 8.867 -2.07 -4.527 1 97.31 124 LEU B CA 1
ATOM 3340 C C . LEU B 1 124 ? 8.734 -2.758 -3.174 1 97.31 124 LEU B C 1
ATOM 3342 O O . LEU B 1 124 ? 7.668 -2.723 -2.555 1 97.31 124 LEU B O 1
ATOM 3346 N N . VAL B 1 125 ? 9.82 -3.367 -2.709 1 97.56 125 VAL B N 1
ATOM 3347 C CA . VAL B 1 125 ? 9.789 -4.078 -1.434 1 97.56 125 VAL B CA 1
ATOM 3348 C C . VAL B 1 125 ? 9.602 -3.082 -0.291 1 97.56 125 VAL B C 1
ATOM 3350 O O . VAL B 1 125 ? 8.852 -3.34 0.65 1 97.56 125 VAL B O 1
ATOM 3353 N N . ARG B 1 126 ? 10.211 -1.956 -0.404 1 95.81 126 ARG B N 1
ATOM 3354 C CA . ARG B 1 126 ? 10.094 -0.913 0.609 1 95.81 126 ARG B CA 1
ATOM 3355 C C . ARG B 1 126 ? 8.648 -0.431 0.729 1 95.81 126 ARG B C 1
ATOM 3357 O O . ARG B 1 126 ? 8.102 -0.354 1.833 1 95.81 126 ARG B O 1
ATOM 3364 N N . VAL B 1 127 ? 8.062 -0.12 -0.39 1 96.38 127 VAL B N 1
ATOM 3365 C CA . VAL B 1 127 ? 6.695 0.387 -0.389 1 96.38 127 VAL B CA 1
ATOM 3366 C C . VAL B 1 127 ? 5.738 -0.71 0.068 1 96.38 127 VAL B C 1
ATOM 3368 O O . VAL B 1 127 ? 4.793 -0.446 0.816 1 96.38 127 VAL B O 1
ATOM 3371 N N . ALA B 1 128 ? 5.984 -1.915 -0.387 1 97.44 128 ALA B N 1
ATOM 3372 C CA . ALA B 1 128 ? 5.133 -3.037 -0.004 1 97.44 128 ALA B CA 1
ATOM 3373 C C . ALA B 1 128 ? 5.129 -3.232 1.51 1 97.44 128 ALA B C 1
ATOM 3375 O O . ALA B 1 128 ? 4.07 -3.391 2.119 1 97.44 128 ALA B O 1
ATOM 3376 N N . ASN B 1 129 ? 6.305 -3.193 2.107 1 95.62 129 ASN B N 1
ATOM 3377 C CA . ASN B 1 129 ? 6.41 -3.334 3.555 1 95.62 129 ASN B CA 1
ATOM 3378 C C . ASN B 1 129 ? 5.711 -2.188 4.281 1 95.62 129 ASN B C 1
ATOM 3380 O O . ASN B 1 129 ? 4.988 -2.412 5.254 1 95.62 129 ASN B O 1
ATOM 3384 N N . ALA B 1 130 ? 5.859 -1.042 3.754 1 94.44 130 ALA B N 1
ATOM 3385 C CA . ALA B 1 130 ? 5.301 0.14 4.406 1 94.44 130 ALA B CA 1
ATOM 3386 C C . ALA B 1 130 ? 3.779 0.146 4.324 1 94.44 130 ALA B C 1
ATOM 3388 O O . ALA B 1 130 ? 3.105 0.713 5.188 1 94.44 130 ALA B O 1
ATOM 3389 N N . THR B 1 131 ? 3.264 -0.465 3.314 1 94.31 131 THR B N 1
ATOM 3390 C CA . THR B 1 131 ? 1.824 -0.378 3.088 1 94.31 131 THR B CA 1
ATOM 3391 C C . THR B 1 131 ? 1.136 -1.681 3.488 1 94.31 131 THR B C 1
ATOM 3393 O O . THR B 1 131 ? -0.059 -1.858 3.238 1 94.31 131 THR B O 1
ATOM 3396 N N . GLY B 1 132 ? 1.828 -2.609 3.975 1 92.69 132 GLY B N 1
ATOM 3397 C CA . GLY B 1 132 ? 1.243 -3.801 4.566 1 92.69 132 GLY B CA 1
ATOM 3398 C C . GLY B 1 132 ? 0.902 -4.871 3.545 1 92.69 132 GLY B C 1
ATOM 3399 O O . GLY B 1 132 ? -0.001 -5.68 3.764 1 92.69 132 GLY B O 1
ATOM 3400 N N . LEU B 1 133 ? 1.557 -4.891 2.416 1 96.25 133 LEU B N 1
ATOM 3401 C CA . LEU B 1 133 ? 1.391 -5.973 1.449 1 96.25 133 LEU B CA 1
ATOM 3402 C C . LEU B 1 133 ? 2.023 -7.262 1.962 1 96.25 133 LEU B C 1
ATOM 3404 O O . LEU B 1 133 ? 3.021 -7.223 2.686 1 96.25 133 LEU B O 1
ATOM 3408 N N . THR B 1 134 ? 1.416 -8.383 1.573 1 96 134 THR B N 1
ATOM 3409 C CA . THR B 1 134 ? 1.902 -9.664 2.072 1 96 134 THR B CA 1
ATOM 3410 C C . THR B 1 134 ? 2.832 -10.32 1.058 1 96 134 THR B C 1
ATOM 3412 O O . THR B 1 13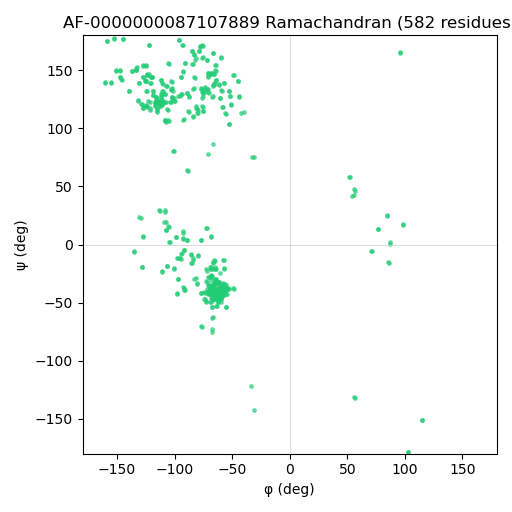4 ? 3.725 -11.086 1.431 1 96 134 THR B O 1
ATOM 3415 N N . ASP B 1 135 ? 2.562 -10 -0.221 1 97.88 135 ASP B N 1
ATOM 3416 C CA . ASP B 1 135 ? 3.342 -10.664 -1.262 1 97.88 135 ASP B CA 1
ATOM 3417 C C . ASP B 1 135 ? 3.549 -9.742 -2.463 1 97.88 135 ASP B C 1
ATOM 3419 O O . ASP B 1 135 ? 2.713 -8.891 -2.746 1 97.88 135 ASP B O 1
ATOM 3423 N N . ILE B 1 136 ? 4.68 -9.945 -3.131 1 98.56 136 ILE B N 1
ATOM 3424 C CA . ILE B 1 136 ? 4.926 -9.375 -4.449 1 98.56 136 ILE B CA 1
ATOM 3425 C C . ILE B 1 136 ? 5.07 -10.492 -5.477 1 98.56 136 ILE B C 1
ATOM 3427 O O . ILE B 1 136 ? 5.812 -11.453 -5.258 1 98.56 136 ILE B O 1
ATOM 3431 N N . VAL B 1 137 ? 4.309 -10.406 -6.535 1 98.88 137 VAL B N 1
ATOM 3432 C CA . VAL B 1 137 ? 4.457 -11.281 -7.699 1 98.88 137 VAL B CA 1
ATOM 3433 C C . VAL B 1 137 ? 5.082 -10.5 -8.852 1 98.88 137 VAL B C 1
ATOM 3435 O O . VAL B 1 137 ? 4.496 -9.531 -9.344 1 98.88 137 VAL B O 1
ATOM 3438 N N . HIS B 1 138 ? 6.25 -10.938 -9.234 1 98.69 138 HIS B N 1
ATOM 3439 C CA . HIS B 1 138 ? 7.031 -10.281 -10.281 1 98.69 138 HIS B CA 1
ATOM 3440 C C . HIS B 1 138 ? 7.125 -11.164 -11.523 1 98.69 138 HIS B C 1
ATOM 3442 O O . HIS B 1 138 ? 7.625 -12.289 -11.453 1 98.69 138 HIS B O 1
ATOM 3448 N N . VAL B 1 139 ? 6.633 -10.648 -12.68 1 98.75 139 VAL B N 1
ATOM 3449 C CA . VAL B 1 139 ? 6.684 -11.422 -13.922 1 98.75 139 VAL B CA 1
ATOM 3450 C C . VAL B 1 139 ? 7.68 -10.781 -14.883 1 98.75 139 VAL B C 1
ATOM 3452 O O . VAL B 1 139 ? 7.746 -9.555 -15 1 98.75 139 VAL B O 1
ATOM 3455 N N . HIS B 1 140 ? 8.391 -11.625 -15.5 1 98.06 140 HIS B N 1
ATOM 3456 C CA . HIS B 1 140 ? 9.461 -11.242 -16.406 1 98.06 140 HIS B CA 1
ATOM 3457 C C . HIS B 1 140 ? 9.266 -11.867 -17.781 1 98.06 140 HIS B C 1
ATOM 34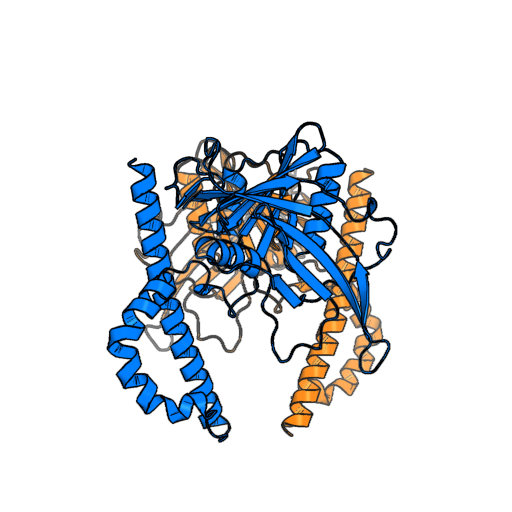59 O O . HIS B 1 140 ? 8.609 -12.906 -17.906 1 98.06 140 HIS B O 1
ATOM 3465 N N . GLU B 1 141 ? 9.828 -11.172 -18.828 1 98.31 141 GLU B N 1
ATOM 3466 C CA . GLU B 1 141 ? 9.75 -11.711 -20.172 1 98.31 141 GLU B CA 1
ATOM 3467 C C . GLU B 1 141 ? 11.125 -11.773 -20.828 1 98.31 141 GLU B C 1
ATOM 3469 O O . GLU B 1 141 ? 12.062 -11.117 -20.375 1 98.31 141 GLU B O 1
ATOM 3474 N N . HIS B 1 142 ? 11.219 -12.625 -21.688 1 97.25 142 HIS B N 1
ATOM 3475 C CA . HIS B 1 142 ? 12.344 -12.695 -22.609 1 97.25 142 HIS B CA 1
ATOM 3476 C C . HIS B 1 142 ? 11.875 -12.594 -24.062 1 97.25 142 HIS B C 1
ATOM 3478 O O . HIS B 1 142 ? 11.109 -13.438 -24.531 1 97.25 142 HIS B O 1
ATOM 3484 N N . ARG B 1 143 ? 12.305 -11.562 -24.75 1 95.62 143 ARG B N 1
ATOM 3485 C CA . ARG B 1 143 ? 11.953 -11.32 -26.141 1 95.62 143 ARG B CA 1
ATOM 3486 C C . ARG B 1 143 ? 10.445 -11.312 -26.344 1 95.62 143 ARG B C 1
ATOM 3488 O O . ARG B 1 143 ? 9.93 -11.961 -27.25 1 95.62 143 ARG B O 1
ATOM 3495 N N . GLY B 1 144 ? 9.766 -10.703 -25.438 1 95.25 144 GLY B N 1
ATOM 3496 C CA . GLY B 1 144 ? 8.336 -10.477 -25.578 1 95.25 144 GLY B CA 1
ATOM 3497 C C . GLY B 1 144 ? 7.496 -11.625 -25.078 1 95.25 144 GLY B C 1
ATOM 3498 O O . GLY B 1 144 ? 6.27 -11.594 -25.172 1 95.25 144 GLY B O 1
ATOM 3499 N N . THR B 1 145 ? 8.148 -12.664 -24.547 1 96.25 145 THR B N 1
ATOM 3500 C CA . THR B 1 145 ? 7.43 -13.82 -24.016 1 96.25 145 THR B CA 1
ATOM 3501 C C . THR B 1 145 ? 7.621 -13.938 -22.516 1 96.25 145 THR B C 1
ATOM 3503 O O . THR B 1 145 ? 8.758 -13.945 -22.016 1 96.25 145 THR B O 1
ATOM 3506 N N . PRO B 1 146 ? 6.473 -13.93 -21.812 1 98.38 146 PRO B N 1
ATOM 3507 C CA . PRO B 1 146 ? 6.648 -14.172 -20.391 1 98.38 146 PRO B CA 1
ATOM 3508 C C . PRO B 1 146 ? 7.469 -15.43 -20.094 1 98.38 146 PRO B C 1
ATOM 3510 O O . PRO B 1 146 ? 7.152 -16.516 -20.609 1 98.38 146 PRO B O 1
ATOM 3513 N N . SER B 1 147 ? 8.539 -15.312 -19.266 1 98.5 147 SER B N 1
ATOM 3514 C CA . SER B 1 147 ? 9.5 -16.406 -19.172 1 98.5 147 SER B CA 1
ATOM 3515 C C . SER B 1 147 ? 9.727 -16.797 -17.703 1 98.5 147 SER B C 1
ATOM 3517 O O . SER B 1 147 ? 10.227 -17.875 -17.422 1 98.5 147 SER B O 1
ATOM 3519 N N . ALA B 1 148 ? 9.391 -15.906 -16.781 1 98.69 148 ALA B N 1
ATOM 3520 C CA . ALA B 1 148 ? 9.641 -16.219 -15.375 1 98.69 148 ALA B CA 1
ATOM 3521 C C . ALA B 1 148 ? 8.641 -15.523 -14.469 1 98.69 148 ALA B C 1
ATOM 3523 O O . ALA B 1 148 ? 8.102 -14.477 -14.82 1 98.69 148 ALA B O 1
ATOM 3524 N N . LEU B 1 149 ? 8.336 -16.125 -13.359 1 98.81 149 LEU B N 1
ATOM 3525 C CA . LEU B 1 149 ? 7.488 -15.617 -12.289 1 98.81 149 LEU B CA 1
ATOM 3526 C C . LEU B 1 149 ? 8.156 -15.797 -10.93 1 98.81 149 LEU B C 1
ATOM 3528 O O . LEU B 1 149 ? 8.609 -16.891 -10.594 1 98.81 149 LEU B O 1
ATOM 3532 N N . THR B 1 150 ? 8.312 -14.727 -10.227 1 98.69 150 THR B N 1
ATOM 3533 C CA . THR B 1 150 ? 8.906 -14.766 -8.898 1 98.69 150 THR B CA 1
ATOM 3534 C C . THR B 1 150 ? 7.914 -14.273 -7.844 1 98.69 150 THR B C 1
ATOM 3536 O O . THR B 1 150 ? 7.246 -13.258 -8.039 1 98.69 150 THR B O 1
ATOM 3539 N N . ILE B 1 151 ? 7.723 -15.039 -6.793 1 98.69 151 ILE B N 1
ATOM 3540 C CA . ILE B 1 151 ? 6.832 -14.703 -5.688 1 98.69 151 ILE B CA 1
ATOM 3541 C C . ILE B 1 151 ? 7.656 -14.453 -4.422 1 98.69 151 ILE B C 1
ATOM 3543 O O . ILE B 1 151 ? 8.422 -15.312 -3.996 1 98.69 151 ILE B O 1
ATOM 3547 N N . SER B 1 152 ? 7.516 -13.297 -3.818 1 98.38 152 SER B N 1
ATOM 3548 C CA . SER B 1 152 ? 8.188 -12.969 -2.568 1 98.38 152 SER B CA 1
ATOM 3549 C C . SER B 1 152 ? 7.188 -12.711 -1.449 1 98.38 152 SER B C 1
ATOM 3551 O O . SER B 1 152 ? 6.32 -11.844 -1.574 1 98.38 152 SER B O 1
ATOM 3553 N N . HIS B 1 153 ? 7.301 -13.523 -0.434 1 96.69 153 HIS B N 1
ATOM 3554 C CA . HIS B 1 153 ? 6.516 -13.273 0.769 1 96.69 153 HIS B CA 1
ATOM 3555 C C . HIS B 1 153 ? 7.195 -12.258 1.675 1 96.69 153 HIS B C 1
ATOM 3557 O O . HIS B 1 153 ? 8.406 -12.328 1.896 1 96.69 153 HIS B O 1
ATOM 3563 N N . LEU B 1 154 ? 6.461 -11.352 2.143 1 94.94 154 LEU B N 1
ATOM 3564 C CA . LEU B 1 154 ? 7.016 -10.234 2.91 1 94.94 154 LEU B CA 1
ATOM 3565 C C . LEU B 1 154 ? 6.715 -10.398 4.395 1 94.94 154 LEU B C 1
ATOM 3567 O O . LEU B 1 154 ? 5.758 -11.086 4.77 1 94.94 154 LEU B O 1
ATOM 3571 N N . PRO B 1 155 ? 7.531 -9.781 5.219 1 93.5 155 PRO B N 1
ATOM 3572 C CA . PRO B 1 155 ? 8.617 -8.836 4.938 1 93.5 155 PRO B CA 1
ATOM 3573 C C . PRO B 1 155 ? 9.969 -9.531 4.781 1 93.5 155 PRO B C 1
ATOM 3575 O O . PRO B 1 155 ? 10.953 -8.898 4.391 1 93.5 155 PRO B O 1
ATOM 3578 N N . HIS B 1 156 ? 10.133 -10.867 4.992 1 90 156 HIS B N 1
ATOM 3579 C CA . HIS B 1 156 ? 11.469 -11.445 5.082 1 90 156 HIS B CA 1
ATOM 3580 C C . HIS B 1 156 ? 11.633 -12.617 4.125 1 90 156 HIS B C 1
ATOM 3582 O O . HIS B 1 156 ? 12.695 -13.242 4.074 1 90 156 HIS B O 1
ATOM 3588 N N . GLY B 1 157 ? 10.719 -12.844 3.334 1 93.25 157 GLY B N 1
ATOM 3589 C CA . GLY B 1 157 ? 10.719 -14.023 2.486 1 93.25 157 GLY B CA 1
ATOM 3590 C C . GLY B 1 157 ? 9.789 -15.117 2.99 1 93.25 157 GLY B C 1
ATOM 3591 O O . GLY B 1 157 ? 9.078 -14.922 3.979 1 93.25 157 GLY B O 1
ATOM 3592 N N . PRO B 1 158 ? 9.789 -16.234 2.232 1 95.12 158 PRO B N 1
ATOM 3593 C CA . PRO B 1 158 ? 10.727 -16.625 1.185 1 95.12 158 PRO B CA 1
ATOM 3594 C C . PRO B 1 158 ? 10.391 -16.031 -0.177 1 95.12 158 PRO B C 1
ATOM 3596 O O . PRO B 1 158 ? 9.336 -15.406 -0.335 1 95.12 158 PRO B O 1
ATOM 3599 N N . THR B 1 159 ? 11.383 -16.125 -1.095 1 97.88 159 THR B N 1
ATOM 3600 C CA . THR B 1 159 ? 11.172 -15.82 -2.506 1 97.88 159 THR B CA 1
ATOM 3601 C C . THR B 1 159 ? 11.328 -17.078 -3.359 1 97.88 159 THR B C 1
ATOM 3603 O O . THR B 1 159 ? 12.359 -17.75 -3.291 1 97.88 159 THR B O 1
ATOM 3606 N N . ILE B 1 160 ? 10.32 -17.422 -4.078 1 98.06 160 ILE B N 1
ATOM 3607 C CA . ILE B 1 160 ? 10.359 -18.578 -4.965 1 98.06 160 ILE B CA 1
ATOM 3608 C C . ILE B 1 160 ? 10.305 -18.109 -6.422 1 98.06 160 ILE B C 1
ATOM 3610 O O . ILE B 1 160 ? 9.555 -17.188 -6.758 1 98.06 160 ILE B O 1
ATOM 3614 N N . SER B 1 161 ? 11.086 -18.797 -7.277 1 98.19 161 SER B N 1
ATOM 3615 C CA . SER B 1 161 ? 11.148 -18.438 -8.688 1 98.19 161 SER B CA 1
ATOM 3616 C C . SER B 1 161 ? 10.727 -19.609 -9.57 1 98.19 161 SER B C 1
ATOM 3618 O O . SER B 1 161 ? 11.086 -20.766 -9.305 1 98.19 161 SER B O 1
ATOM 3620 N N . PHE B 1 162 ? 9.969 -19.297 -10.602 1 98.38 162 PHE B N 1
ATOM 3621 C CA . PHE B 1 162 ? 9.477 -20.266 -11.578 1 98.38 162 PHE B CA 1
ATOM 3622 C C . PHE B 1 162 ? 9.875 -19.859 -12.992 1 98.38 162 PHE B C 1
ATOM 3624 O O . PHE B 1 162 ? 9.844 -18.672 -13.328 1 98.38 162 PHE B O 1
ATOM 3631 N N . SER B 1 163 ? 10.242 -20.859 -13.805 1 98.25 163 SER B N 1
ATOM 3632 C CA . SER B 1 163 ? 10.203 -20.641 -15.242 1 98.25 163 SER B CA 1
ATOM 3633 C C . SER B 1 163 ? 8.805 -20.844 -15.805 1 98.25 163 SER B C 1
ATOM 3635 O O . SER B 1 163 ? 8.055 -21.688 -15.312 1 98.25 163 SER B O 1
ATOM 3637 N N . LEU B 1 164 ? 8.445 -20.031 -16.781 1 98.62 164 LEU B N 1
ATOM 3638 C CA . LEU B 1 164 ? 7.129 -20.125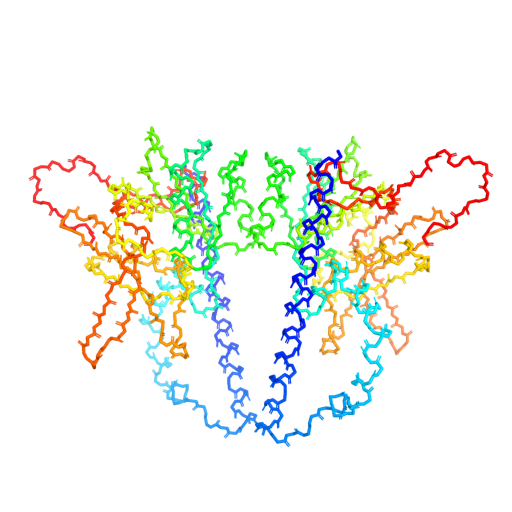 -17.406 1 98.62 164 LEU B CA 1
ATOM 3639 C C . LEU B 1 164 ? 7.223 -20.719 -18.797 1 98.62 164 LEU B C 1
ATOM 3641 O O . LEU B 1 164 ? 8.141 -20.391 -19.562 1 98.62 164 LEU B O 1
ATOM 3645 N N . HIS B 1 165 ? 6.289 -21.609 -19.047 1 97.62 165 HIS B N 1
ATOM 3646 C CA . HIS B 1 165 ? 6.176 -22.25 -20.344 1 97.62 165 HIS B CA 1
ATOM 3647 C C . HIS B 1 165 ? 4.723 -22.328 -20.797 1 97.62 165 HIS B C 1
ATOM 3649 O O . HIS B 1 165 ? 3.809 -22.344 -19.969 1 97.62 165 HIS B O 1
ATOM 3655 N N . ASN B 1 166 ? 4.484 -22.281 -22.062 1 97 166 ASN B N 1
ATOM 3656 C CA . ASN B 1 166 ? 3.156 -22.453 -22.641 1 97 166 ASN B CA 1
ATOM 3657 C C . ASN B 1 166 ? 2.158 -21.453 -22.062 1 97 166 ASN B C 1
ATOM 3659 O O . ASN B 1 166 ? 1.053 -21.812 -21.672 1 97 166 ASN B O 1
ATOM 3663 N N . VAL B 1 167 ? 2.6 -20.203 -22.031 1 98.19 167 VAL B N 1
ATOM 3664 C CA . VAL B 1 167 ? 1.757 -19.156 -21.453 1 98.19 167 VAL B CA 1
ATOM 3665 C C . VAL B 1 167 ? 0.645 -18.797 -22.422 1 98.19 167 VAL B C 1
ATOM 3667 O O . VAL B 1 167 ? 0.916 -18.328 -23.531 1 98.19 167 VAL B O 1
ATOM 3670 N N . LYS B 1 168 ? -0.562 -19.078 -22.031 1 96.94 168 LYS B N 1
ATOM 3671 C CA . LYS B 1 168 ? -1.744 -18.656 -22.766 1 96.94 168 LYS B CA 1
ATOM 3672 C C . LYS B 1 168 ? -2.58 -17.672 -21.953 1 96.94 168 LYS B C 1
ATOM 3674 O O . LYS B 1 168 ? -3.131 -18.047 -20.906 1 96.94 168 LYS B O 1
ATOM 3679 N N . THR B 1 169 ? -2.631 -16.469 -22.469 1 95.75 169 THR B N 1
ATOM 3680 C CA . THR B 1 169 ? -3.496 -15.477 -21.844 1 95.75 169 THR B CA 1
ATOM 3681 C C . THR B 1 169 ? -4.961 -15.742 -22.188 1 95.75 169 THR B C 1
ATOM 3683 O O . THR B 1 169 ? -5.262 -16.594 -23.016 1 95.75 169 THR B O 1
ATOM 3686 N N . ARG B 1 170 ? -5.812 -15.055 -21.562 1 94.19 170 ARG B N 1
ATOM 3687 C CA . ARG B 1 170 ? -7.242 -15.18 -21.844 1 94.19 170 ARG B CA 1
ATOM 3688 C C . ARG B 1 170 ? -7.543 -14.945 -23.312 1 94.19 170 ARG B C 1
ATOM 3690 O O . ARG B 1 170 ? -8.375 -15.641 -23.906 1 94.19 170 ARG B O 1
ATOM 3697 N N . GLN B 1 171 ? -6.793 -14.062 -23.891 1 91.19 171 GLN B N 1
ATOM 3698 C CA . GLN B 1 171 ? -7.008 -13.711 -25.297 1 91.19 171 GLN B CA 1
ATOM 3699 C C . GLN B 1 171 ? -6.559 -14.836 -26.219 1 91.19 171 GLN B C 1
ATOM 3701 O O . GLN B 1 171 ? -7.043 -14.953 -27.344 1 91.19 171 GLN B O 1
ATOM 3706 N N . ASP B 1 172 ? -5.688 -15.68 -25.75 1 93.38 172 ASP B N 1
ATOM 3707 C CA . ASP B 1 172 ? -5.129 -16.766 -26.562 1 93.38 172 ASP B CA 1
ATOM 3708 C C . ASP B 1 172 ? -6.043 -17.984 -26.531 1 93.38 172 ASP B C 1
ATOM 3710 O O . ASP B 1 172 ? -5.895 -18.891 -27.359 1 93.38 172 ASP B O 1
ATOM 3714 N N . LEU B 1 173 ? -6.957 -17.953 -25.531 1 93 173 LEU B N 1
ATOM 3715 C CA . LEU B 1 173 ? -7.766 -19.156 -25.328 1 93 173 LEU B CA 1
ATOM 3716 C C . LEU B 1 173 ? -9.008 -19.109 -26.219 1 93 173 LEU B C 1
ATOM 3718 O O . LEU B 1 173 ? -9.812 -18.188 -26.125 1 93 173 LEU B O 1
ATOM 3722 N N . PRO B 1 174 ? -9.156 -19.984 -27.203 1 85.88 174 PRO B N 1
ATOM 3723 C CA . PRO B 1 174 ? -10.25 -19.953 -28.172 1 85.88 174 PRO B CA 1
ATOM 3724 C C . PRO B 1 174 ? -11.625 -19.953 -27.516 1 85.88 174 PRO B C 1
ATOM 3726 O O . PRO B 1 174 ? -12.531 -19.266 -27.969 1 85.88 174 PRO B O 1
ATOM 3729 N N . ASN B 1 175 ? -11.898 -20.672 -26.422 1 80.25 175 ASN B N 1
ATOM 3730 C CA . ASN B 1 175 ? -13.219 -20.812 -25.812 1 80.25 175 ASN B CA 1
ATOM 3731 C C . ASN B 1 175 ? -13.281 -20.141 -24.438 1 80.25 175 ASN B C 1
ATOM 3733 O O . ASN B 1 175 ? -14.094 -20.531 -23.594 1 80.25 175 ASN B O 1
ATOM 3737 N N . ALA B 1 176 ? -12.445 -19.141 -24.375 1 77.88 176 ALA B N 1
ATOM 3738 C CA . ALA B 1 176 ? -12.453 -18.5 -23.062 1 77.88 176 ALA B CA 1
ATOM 3739 C C . ALA B 1 176 ? -13.672 -17.594 -22.891 1 77.88 176 ALA B C 1
ATOM 3741 O O . ALA B 1 176 ? -14.133 -16.984 -23.859 1 77.88 176 ALA B O 1
ATOM 3742 N N . LEU B 1 177 ? -14.305 -17.719 -21.766 1 74.94 177 LEU B N 1
ATOM 3743 C CA . LEU B 1 177 ? -15.422 -16.828 -21.438 1 74.94 177 LEU B CA 1
ATOM 3744 C C . LEU B 1 177 ? -15.031 -15.367 -21.625 1 74.94 177 LEU B C 1
ATOM 3746 O O . LEU B 1 177 ? -13.969 -14.938 -21.156 1 74.94 177 LEU B O 1
ATOM 3750 N N . ARG B 1 178 ? -15.867 -14.859 -22.516 1 73.31 178 ARG B N 1
ATOM 3751 C CA . ARG B 1 178 ? -15.648 -13.43 -22.766 1 73.31 178 ARG B CA 1
ATOM 3752 C C . ARG B 1 178 ? -16.578 -12.586 -21.891 1 73.31 178 ARG B C 1
ATOM 3754 O O . ARG B 1 178 ? -17.641 -13.055 -21.469 1 73.31 178 ARG B O 1
ATOM 3761 N N . GLY B 1 179 ? -16.125 -11.445 -21.406 1 74 179 GLY B N 1
ATOM 3762 C CA . GLY B 1 179 ? -16.922 -10.555 -20.594 1 74 179 GLY B CA 1
ATOM 3763 C C . GLY B 1 179 ? -16.406 -10.422 -19.172 1 74 179 GLY B C 1
ATOM 3764 O O . GLY B 1 179 ? -15.219 -10.625 -18.922 1 74 179 GLY B O 1
ATOM 3765 N N . ASN B 1 180 ? -17.391 -10.141 -18.234 1 80.12 180 ASN B N 1
ATOM 3766 C CA . ASN B 1 180 ? -17.016 -9.891 -16.844 1 80.12 180 ASN B CA 1
ATOM 3767 C C . ASN B 1 180 ? -16.797 -11.195 -16.078 1 80.12 180 ASN B C 1
ATOM 3769 O O . ASN B 1 180 ? -17.656 -12.078 -16.094 1 80.12 180 ASN B O 1
ATOM 3773 N N . ILE B 1 181 ? -15.711 -11.391 -15.625 1 85.31 181 ILE B N 1
ATOM 3774 C CA . ILE B 1 181 ? -15.344 -12.586 -14.867 1 85.31 181 ILE B CA 1
ATOM 3775 C C . ILE B 1 181 ? -15.492 -12.32 -13.375 1 85.31 181 ILE B C 1
ATOM 3777 O O . ILE B 1 181 ? -15.047 -11.289 -12.867 1 85.31 181 ILE B O 1
ATOM 3781 N N . SER B 1 182 ? -16.203 -13.266 -12.781 1 81.75 182 SER B N 1
ATOM 3782 C CA . SER B 1 182 ? -16.375 -13.172 -11.336 1 81.75 182 SER B CA 1
ATOM 3783 C C . SER B 1 182 ? -15.031 -13.141 -10.617 1 81.75 182 SER B C 1
ATOM 3785 O O . SER B 1 182 ? -14.109 -13.875 -10.984 1 81.75 182 SER B O 1
ATOM 3787 N N . GLU B 1 183 ? -14.953 -12.289 -9.602 1 88.25 183 GLU B N 1
ATOM 3788 C CA . GLU B 1 183 ? -13.734 -12.242 -8.789 1 88.25 183 GLU B CA 1
ATOM 3789 C C . GLU B 1 183 ? -13.969 -12.844 -7.41 1 88.25 183 GLU B C 1
ATOM 3791 O O . GLU B 1 183 ? -13.312 -12.461 -6.438 1 88.25 183 GLU B O 1
ATOM 3796 N N . SER B 1 184 ? -14.906 -13.789 -7.414 1 90.19 184 SER B N 1
ATOM 3797 C CA . SER B 1 184 ? -15.156 -14.492 -6.16 1 90.19 184 SER B CA 1
ATOM 3798 C C . SER B 1 184 ? -13.938 -15.297 -5.727 1 90.19 184 SER B C 1
ATOM 3800 O O . SER B 1 184 ? -13.102 -15.672 -6.555 1 90.19 184 SER B O 1
ATOM 3802 N N . TYR B 1 185 ? -13.883 -15.508 -4.449 1 93.94 185 TYR B N 1
ATOM 3803 C CA . TYR B 1 185 ? -12.789 -16.344 -3.957 1 93.94 185 TYR B CA 1
ATOM 3804 C C . TYR B 1 185 ? -12.859 -17.734 -4.559 1 93.94 185 TYR B C 1
ATOM 3806 O O . TYR B 1 185 ? -13.883 -18.406 -4.473 1 93.94 185 TYR B O 1
ATOM 3814 N N . PRO B 1 186 ? -11.812 -18.203 -5.164 1 95.56 186 PRO B N 1
ATOM 3815 C CA . PRO B 1 186 ? -11.859 -19.5 -5.871 1 95.56 186 PRO B CA 1
ATOM 3816 C C . PRO B 1 186 ? -11.633 -20.688 -4.945 1 95.56 186 PRO B C 1
ATOM 3818 O O . PRO B 1 186 ? -11.016 -20.547 -3.887 1 95.56 186 PRO B O 1
ATOM 3821 N N . HIS B 1 187 ? -12.18 -21.828 -5.438 1 94.62 187 HIS B N 1
ATOM 3822 C CA . HIS B 1 187 ? -11.727 -23.109 -4.906 1 94.62 187 HIS B CA 1
ATOM 3823 C C . HIS B 1 187 ? -10.352 -23.469 -5.461 1 94.62 187 HIS B C 1
ATOM 3825 O O . HIS B 1 187 ? -10.156 -23.484 -6.676 1 94.62 187 HIS B O 1
ATOM 3831 N N . LEU B 1 188 ? -9.438 -23.781 -4.543 1 96.62 188 LEU B N 1
ATOM 3832 C CA . LEU B 1 188 ? -8.094 -24.156 -4.977 1 96.62 188 LEU B CA 1
ATOM 3833 C C . LEU B 1 188 ? -7.953 -25.672 -5.027 1 96.62 188 LEU B C 1
ATOM 3835 O O . LEU B 1 188 ? -8.305 -26.359 -4.074 1 96.62 188 LEU B O 1
ATOM 3839 N N . ILE B 1 189 ? -7.508 -26.125 -6.129 1 97.25 189 ILE B N 1
ATOM 3840 C CA . ILE B 1 189 ? -7.238 -27.547 -6.293 1 97.25 189 ILE B CA 1
ATOM 3841 C C . ILE B 1 189 ? -5.742 -27.766 -6.512 1 97.25 189 ILE B C 1
ATOM 3843 O O . ILE B 1 189 ? -5.168 -27.25 -7.477 1 97.25 189 ILE B O 1
ATOM 3847 N N . PHE B 1 190 ? -5.16 -28.453 -5.621 1 98 190 PHE B N 1
ATOM 3848 C CA . PHE B 1 190 ? -3.768 -28.859 -5.754 1 98 190 PHE B CA 1
ATOM 3849 C C . PHE B 1 190 ? -3.67 -30.359 -5.977 1 98 190 PHE B C 1
ATOM 3851 O O . PHE B 1 190 ? -4.129 -31.156 -5.145 1 98 190 PHE B O 1
ATOM 3858 N N . ASP B 1 191 ? -3.078 -30.734 -7.074 1 97.94 191 ASP B N 1
ATOM 3859 C CA . ASP B 1 191 ? -2.99 -32.156 -7.43 1 97.94 191 ASP B CA 1
ATOM 3860 C C . ASP B 1 191 ? -1.539 -32.562 -7.648 1 97.94 191 ASP B C 1
ATOM 3862 O O . ASP B 1 191 ? -0.853 -32.031 -8.516 1 97.94 191 ASP B O 1
ATOM 3866 N N . GLY B 1 192 ? -1.035 -33.531 -6.844 1 96.12 192 GLY B N 1
ATOM 3867 C CA . GLY B 1 192 ? 0.259 -34.125 -7.109 1 96.12 192 GLY B CA 1
ATOM 3868 C C . GLY B 1 192 ? 1.382 -33.531 -6.285 1 96.12 192 GLY B C 1
ATOM 3869 O O . GLY B 1 192 ? 2.557 -33.688 -6.621 1 96.12 192 GLY B O 1
ATOM 3870 N N . PHE B 1 193 ? 1.058 -32.844 -5.25 1 96.56 193 PHE B N 1
ATOM 3871 C CA . PHE B 1 193 ? 2.062 -32.219 -4.395 1 96.56 193 PHE B CA 1
ATOM 3872 C C . PHE B 1 193 ? 2.295 -33.062 -3.141 1 96.56 193 PHE B C 1
ATOM 3874 O O . PHE B 1 193 ? 1.903 -32.656 -2.043 1 96.56 193 PHE B O 1
ATOM 3881 N N . SER B 1 194 ? 3.049 -34.062 -3.225 1 93.5 194 SER B N 1
ATOM 3882 C CA . SER B 1 194 ? 3.098 -35.031 -2.127 1 93.5 194 SER B CA 1
ATOM 3883 C C . SER B 1 194 ? 4.449 -34.969 -1.419 1 93.5 194 SER B C 1
ATOM 3885 O O . SER B 1 194 ? 4.566 -35.406 -0.269 1 93.5 194 SER B O 1
ATOM 3887 N N . THR B 1 195 ? 5.496 -34.5 -2.094 1 94.19 195 THR B N 1
ATOM 3888 C CA . THR B 1 195 ? 6.82 -34.438 -1.485 1 94.19 195 THR B CA 1
ATOM 3889 C C . THR B 1 195 ? 6.922 -33.25 -0.546 1 94.19 195 THR B C 1
ATOM 3891 O O . THR B 1 195 ? 6.02 -32.406 -0.499 1 94.19 195 THR B O 1
ATOM 3894 N N . GLU B 1 196 ? 7.992 -33.156 0.224 1 93.12 196 GLU B N 1
ATOM 3895 C CA . GLU B 1 196 ? 8.227 -32 1.094 1 93.12 196 GLU B CA 1
ATOM 3896 C C . GLU B 1 196 ? 8.328 -30.719 0.286 1 93.12 196 GLU B C 1
ATOM 3898 O O . GLU B 1 196 ? 7.742 -29.703 0.66 1 93.12 196 GLU B O 1
ATOM 3903 N N . LEU B 1 197 ? 9.07 -30.781 -0.776 1 94.12 197 LEU B N 1
ATOM 3904 C CA . LEU B 1 197 ? 9.18 -29.625 -1.647 1 94.12 197 LEU B CA 1
ATOM 3905 C C . LEU B 1 197 ? 7.828 -29.266 -2.254 1 94.12 197 LEU B C 1
ATOM 3907 O O . LEU B 1 197 ? 7.484 -28.078 -2.367 1 94.12 197 LEU B O 1
ATOM 3911 N N . GLY B 1 198 ? 7.113 -30.328 -2.652 1 96.06 198 GLY B N 1
ATOM 3912 C CA . GLY B 1 198 ? 5.785 -30.094 -3.193 1 96.06 198 GLY B CA 1
ATOM 3913 C C . GLY B 1 198 ? 4.863 -29.359 -2.234 1 96.06 198 GLY B C 1
ATOM 3914 O O . GLY B 1 198 ? 4.176 -28.422 -2.625 1 96.06 198 GLY B O 1
ATOM 3915 N N . LYS B 1 199 ? 4.922 -29.766 -1.041 1 95.88 199 LYS B N 1
ATOM 3916 C CA . LYS B 1 199 ? 4.098 -29.141 -0.012 1 95.88 199 LYS B CA 1
ATOM 3917 C C . LYS B 1 199 ? 4.551 -27.703 0.252 1 95.88 199 LYS B C 1
ATOM 3919 O O . LYS B 1 199 ? 3.723 -26.828 0.505 1 95.88 199 LYS B O 1
ATOM 3924 N N . ARG B 1 200 ? 5.844 -27.484 0.216 1 95.94 200 ARG B N 1
ATOM 3925 C CA . ARG B 1 200 ? 6.402 -26.141 0.399 1 95.94 200 ARG B CA 1
ATOM 3926 C C . ARG B 1 200 ? 5.926 -25.203 -0.695 1 95.94 200 ARG B C 1
ATOM 3928 O O . ARG B 1 200 ? 5.496 -24.078 -0.409 1 95.94 200 ARG B O 1
ATOM 3935 N N . VAL B 1 201 ? 5.941 -25.672 -1.896 1 97.5 201 VAL B N 1
ATOM 3936 C CA . VAL B 1 201 ? 5.504 -24.875 -3.045 1 97.5 201 VAL B CA 1
ATOM 3937 C C . VAL B 1 201 ? 3.998 -24.641 -2.961 1 97.5 201 VAL B C 1
ATOM 3939 O O . VAL B 1 201 ? 3.531 -23.516 -3.188 1 97.5 201 VAL B O 1
ATOM 3942 N N . GLN B 1 202 ? 3.291 -25.688 -2.602 1 97.38 202 GLN B N 1
ATOM 3943 C CA . GLN B 1 202 ? 1.849 -25.562 -2.43 1 97.38 202 GLN B CA 1
ATOM 3944 C C . GLN B 1 202 ? 1.512 -24.5 -1.388 1 97.38 202 GLN B C 1
ATOM 3946 O O . GLN B 1 202 ? 0.591 -23.703 -1.582 1 97.38 202 GLN B O 1
ATOM 3951 N N . ARG B 1 203 ? 2.256 -24.484 -0.353 1 94.5 203 ARG B N 1
ATOM 3952 C CA . ARG B 1 203 ? 2.021 -23.516 0.718 1 94.5 203 ARG B CA 1
ATOM 3953 C C . ARG B 1 203 ? 2.184 -22.094 0.214 1 94.5 203 ARG B C 1
ATOM 3955 O O . ARG B 1 203 ? 1.351 -21.219 0.502 1 94.5 203 ARG B O 1
ATOM 3962 N N . VAL B 1 204 ? 3.193 -21.844 -0.547 1 96.75 204 VAL B N 1
ATOM 3963 C CA . VAL B 1 204 ? 3.463 -20.516 -1.095 1 96.75 204 VAL B CA 1
ATOM 3964 C C . VAL B 1 204 ? 2.324 -20.094 -2.023 1 96.75 204 VAL B C 1
ATOM 3966 O O . VAL B 1 204 ? 1.779 -19 -1.894 1 96.75 204 VAL B O 1
ATOM 3969 N N . LEU B 1 205 ? 1.93 -20.984 -2.85 1 97.88 205 LEU B N 1
ATOM 3970 C CA . LEU B 1 205 ? 0.924 -20.672 -3.859 1 97.88 205 LEU B CA 1
ATOM 3971 C C . LEU B 1 205 ? -0.448 -20.5 -3.221 1 97.88 205 LEU B C 1
ATOM 3973 O O . LEU B 1 205 ? -1.188 -19.578 -3.578 1 97.88 205 LEU B O 1
ATOM 3977 N N . GLN B 1 206 ? -0.744 -21.328 -2.289 1 95.81 206 GLN B N 1
ATOM 3978 C CA . GLN B 1 206 ? -2.043 -21.297 -1.624 1 95.81 206 GLN B CA 1
ATOM 3979 C C . GLN B 1 206 ? -2.27 -19.969 -0.906 1 95.81 206 GLN B C 1
ATOM 3981 O O . GLN B 1 206 ? -3.391 -19.469 -0.883 1 95.81 206 GLN B O 1
ATOM 3986 N N . HIS B 1 207 ? -1.275 -19.391 -0.432 1 94.94 207 HIS B N 1
ATOM 3987 C CA . HIS B 1 207 ? -1.416 -18.219 0.425 1 94.94 207 HIS B CA 1
ATOM 3988 C C . HIS B 1 207 ? -1.437 -16.938 -0.396 1 94.94 207 HIS B C 1
ATOM 3990 O O . HIS B 1 207 ? -1.533 -15.836 0.16 1 94.94 207 HIS B O 1
ATOM 3996 N N . LEU B 1 208 ? -1.404 -17.094 -1.689 1 97.19 208 LEU B N 1
ATOM 3997 C CA . LEU B 1 208 ? -1.679 -15.961 -2.562 1 97.19 208 LEU B CA 1
ATOM 3998 C C . LEU B 1 208 ? -3.178 -15.711 -2.672 1 97.19 208 LEU B C 1
ATOM 4000 O O . LEU B 1 208 ? -3.602 -14.672 -3.191 1 97.19 208 LEU B O 1
ATOM 4004 N N . PHE B 1 209 ? -3.953 -16.641 -2.145 1 95.88 209 PHE B N 1
ATOM 4005 C CA . PHE B 1 209 ? -5.406 -16.594 -2.248 1 95.88 209 PHE B CA 1
ATOM 4006 C C . PHE B 1 209 ? -6.047 -16.547 -0.865 1 95.88 209 PHE B C 1
ATOM 4008 O O . PHE B 1 209 ? -5.543 -17.156 0.08 1 95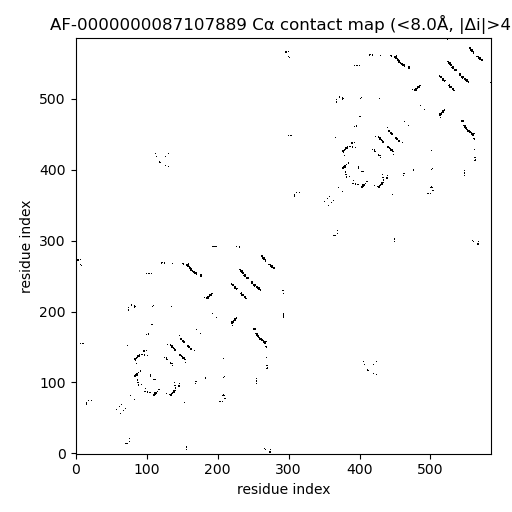.88 209 PHE B O 1
ATOM 4015 N N . PRO B 1 210 ? -7.137 -15.797 -0.827 1 92.62 210 PRO B N 1
ATOM 4016 C CA . PRO B 1 210 ? -7.84 -15.805 0.456 1 92.62 210 PRO B CA 1
ATOM 4017 C C . PRO B 1 210 ? -8.492 -17.156 0.759 1 92.62 210 PRO B C 1
ATOM 4019 O O . PRO B 1 210 ? -8.922 -17.859 -0.16 1 92.62 210 PRO B O 1
ATOM 4022 N N . PRO B 1 211 ? -8.5 -17.406 2.066 1 87.62 211 PRO B N 1
ATOM 4023 C CA . PRO B 1 211 ? -9.188 -18.656 2.416 1 87.62 211 PRO B CA 1
ATOM 4024 C C . PRO B 1 211 ? -10.695 -18.562 2.236 1 87.62 211 PRO B C 1
ATOM 4026 O O . PRO B 1 211 ? -11.281 -17.484 2.369 1 87.62 211 PRO B O 1
ATOM 4029 N N . ARG B 1 212 ? -11.266 -19.625 1.835 1 85.06 212 ARG B N 1
ATOM 4030 C CA . ARG B 1 212 ? -12.719 -19.688 1.758 1 85.06 212 ARG B CA 1
ATOM 4031 C C . ARG B 1 212 ? -13.32 -20.172 3.078 1 85.06 212 ARG B C 1
ATOM 4033 O O . ARG B 1 212 ? -12.766 -21.047 3.732 1 85.06 212 ARG B O 1
ATOM 4040 N N . ASP B 1 213 ? -14.289 -19.328 3.41 1 73.06 213 ASP B N 1
ATOM 4041 C CA . ASP B 1 213 ? -15 -19.719 4.621 1 73.06 213 ASP B CA 1
ATOM 4042 C C . ASP B 1 213 ? -16.234 -20.562 4.281 1 73.06 213 ASP B C 1
ATOM 4044 O O . ASP B 1 213 ? -16.766 -20.469 3.176 1 73.06 213 ASP B O 1
ATOM 4048 N N . SER B 1 214 ? -16.453 -21.453 5.289 1 65.94 214 SER B N 1
ATOM 4049 C CA . SER B 1 214 ? -17.578 -22.359 5.113 1 65.94 214 SER B CA 1
ATOM 4050 C C . SER B 1 214 ? -18.875 -21.578 4.91 1 65.94 214 SER B C 1
ATOM 4052 O O . SER B 1 214 ? -19.828 -22.109 4.328 1 65.94 214 SER B O 1
ATOM 4054 N N . SER B 1 215 ? -18.844 -20.375 5.344 1 67.25 215 SER B N 1
ATOM 4055 C CA . SER B 1 215 ? -20.062 -19.578 5.262 1 67.25 215 SER B CA 1
ATOM 4056 C C . SER B 1 215 ? -20.219 -18.938 3.887 1 67.25 215 SER B C 1
ATOM 4058 O O . SER B 1 215 ? -21.297 -18.469 3.531 1 67.25 215 SER B O 1
ATOM 4060 N N . MET B 1 216 ? -19.188 -19.047 3.254 1 69.5 216 MET B N 1
ATOM 4061 C CA . MET B 1 216 ? -19.25 -18.406 1.942 1 69.5 216 MET B CA 1
ATOM 4062 C C . MET B 1 216 ? -20.109 -19.219 0.978 1 69.5 216 MET B C 1
ATOM 4064 O O . MET B 1 216 ? -20.094 -20.453 1.029 1 69.5 216 MET B O 1
ATOM 4068 N N . ARG B 1 217 ? -20.984 -18.406 0.253 1 65.12 217 ARG B N 1
ATOM 4069 C CA . ARG B 1 217 ? -21.734 -19.062 -0.81 1 65.12 217 ARG B CA 1
ATOM 4070 C C . ARG B 1 217 ? -20.828 -19.891 -1.696 1 65.12 217 ARG B C 1
ATOM 4072 O O . ARG B 1 217 ? -19.625 -19.609 -1.814 1 65.12 217 ARG B O 1
ATOM 4079 N N . ALA B 1 218 ? -21.453 -20.969 -2.117 1 66.06 218 ALA B N 1
ATOM 4080 C CA . ALA B 1 218 ? -20.688 -21.844 -3.008 1 66.06 218 ALA B CA 1
ATOM 4081 C C . ALA B 1 218 ? -20.125 -21.062 -4.188 1 66.06 218 ALA B C 1
ATOM 4083 O O . ALA B 1 218 ? -20.859 -20.359 -4.887 1 66.06 218 ALA B O 1
ATOM 4084 N N . GLY B 1 219 ? -18.797 -20.734 -4.203 1 76.88 219 GLY B N 1
ATOM 4085 C CA . GLY B 1 219 ? -18.172 -20.141 -5.363 1 76.88 219 GLY B CA 1
ATOM 4086 C C . GLY B 1 219 ? -18.125 -21.062 -6.57 1 76.88 219 GLY B C 1
ATOM 4087 O O . GLY B 1 219 ? -18.219 -22.281 -6.43 1 76.88 219 GLY B O 1
ATOM 4088 N N . ASN B 1 220 ? -18.234 -20.5 -7.77 1 88.94 220 ASN B N 1
ATOM 4089 C CA . ASN B 1 220 ? -18.203 -21.266 -9.016 1 88.94 220 ASN B CA 1
ATOM 4090 C C . ASN B 1 220 ? -16.875 -21.109 -9.742 1 88.94 220 ASN B C 1
ATOM 4092 O O . ASN B 1 220 ? -16.781 -21.391 -10.938 1 88.94 220 ASN B O 1
ATOM 4096 N N . ARG B 1 221 ? -15.953 -20.609 -9 1 94.12 221 ARG B N 1
ATOM 4097 C CA . ARG B 1 221 ? -14.633 -20.344 -9.562 1 94.12 221 ARG B CA 1
ATOM 4098 C C . ARG B 1 221 ? -13.594 -21.297 -9 1 94.12 221 ARG B C 1
ATOM 4100 O O . ARG B 1 221 ? -13.555 -21.562 -7.793 1 94.12 221 ARG B O 1
ATOM 4107 N N . THR B 1 222 ? -12.789 -21.891 -9.914 1 95.25 222 THR B N 1
ATOM 4108 C CA . THR B 1 222 ? -11.766 -22.828 -9.461 1 95.25 222 THR B CA 1
ATOM 4109 C C . THR B 1 222 ? -10.414 -22.5 -10.078 1 95.25 222 THR B C 1
ATOM 4111 O O . THR B 1 222 ? -10.328 -22.156 -11.258 1 95.25 222 THR B O 1
ATOM 4114 N N . VAL B 1 223 ? -9.367 -22.578 -9.32 1 97.62 223 VAL B N 1
ATOM 4115 C CA . VAL B 1 223 ? -7.98 -22.516 -9.766 1 97.62 223 VAL B CA 1
ATOM 4116 C C . VAL B 1 223 ? -7.277 -23.828 -9.461 1 97.62 223 VAL B C 1
ATOM 4118 O O . VAL B 1 223 ? -7.258 -24.281 -8.32 1 97.62 223 VAL B O 1
ATOM 4121 N N . THR B 1 224 ? -6.773 -24.406 -10.5 1 98.5 224 THR B N 1
ATOM 4122 C CA . THR B 1 224 ? -6.156 -25.719 -10.367 1 98.5 224 THR B CA 1
ATOM 4123 C C . THR B 1 224 ? -4.648 -25.641 -10.578 1 98.5 224 THR B C 1
ATOM 4125 O O . THR B 1 224 ? -4.188 -25.062 -11.562 1 98.5 224 THR B O 1
ATOM 4128 N N . PHE B 1 225 ? -3.926 -26.141 -9.672 1 98.75 225 PHE B N 1
ATOM 4129 C CA . PHE B 1 225 ? -2.496 -26.406 -9.773 1 98.75 225 PHE B CA 1
ATOM 4130 C C . PHE B 1 225 ? -2.223 -27.891 -9.859 1 98.75 225 PHE B C 1
ATOM 4132 O O . PHE B 1 225 ? -2.355 -28.609 -8.867 1 98.75 225 PHE B O 1
ATOM 4139 N N . LYS B 1 226 ? -1.851 -28.344 -11.008 1 98.56 226 LYS B N 1
ATOM 4140 C CA . LYS B 1 226 ? -1.643 -29.781 -11.211 1 98.56 226 LYS B CA 1
ATOM 4141 C C . LYS B 1 226 ? -0.185 -30.078 -11.547 1 98.56 226 LYS B C 1
ATOM 4143 O O . LYS B 1 226 ? 0.368 -29.516 -12.492 1 98.56 226 LYS B O 1
ATOM 4148 N N . ARG B 1 227 ? 0.401 -30.906 -10.812 1 97.5 227 ARG B N 1
ATOM 4149 C CA . ARG B 1 227 ? 1.747 -31.375 -11.141 1 97.5 227 ARG B CA 1
ATOM 4150 C C . ARG B 1 227 ? 1.736 -32.281 -12.367 1 97.5 227 ARG B C 1
ATOM 4152 O O . ARG B 1 227 ? 0.935 -33.219 -12.453 1 97.5 227 ARG B O 1
ATOM 4159 N N . LEU B 1 228 ? 2.598 -31.984 -13.266 1 96.19 228 LEU B N 1
ATOM 4160 C CA . LEU B 1 228 ? 2.752 -32.812 -14.469 1 96.19 228 LEU B CA 1
ATOM 4161 C C . LEU B 1 228 ? 3.881 -33.812 -14.289 1 96.19 228 LEU B C 1
ATOM 4163 O O . LEU B 1 228 ? 4.586 -33.781 -13.281 1 96.19 228 LEU B O 1
ATOM 4167 N N . GLU B 1 229 ? 4.09 -34.656 -15.227 1 91.88 229 GLU B N 1
ATOM 4168 C CA . GLU B 1 229 ? 5.059 -35.75 -15.164 1 91.88 229 GLU B CA 1
ATOM 4169 C C . GLU B 1 229 ? 6.484 -35.219 -15.07 1 91.88 229 GLU B C 1
ATOM 4171 O O . GLU B 1 229 ? 7.34 -35.812 -14.422 1 91.88 229 GLU B O 1
ATOM 4176 N N . ASP B 1 230 ? 6.715 -34.094 -15.633 1 90.19 230 ASP B N 1
ATOM 4177 C CA . ASP B 1 230 ? 8.07 -33.562 -15.648 1 90.19 230 ASP B CA 1
ATOM 4178 C C . ASP B 1 230 ? 8.305 -32.625 -14.445 1 90.19 230 ASP B C 1
ATOM 4180 O O . ASP B 1 230 ? 9.258 -31.859 -14.438 1 90.19 230 ASP B O 1
ATOM 4184 N N . ASP B 1 231 ? 7.402 -32.625 -13.508 1 92.12 231 ASP B N 1
ATOM 4185 C CA . ASP B 1 231 ? 7.473 -31.906 -12.234 1 92.12 231 ASP B CA 1
ATOM 4186 C C . ASP B 1 231 ? 7.188 -30.422 -12.43 1 92.12 231 ASP B C 1
ATOM 4188 O O . ASP B 1 231 ? 7.477 -29.609 -11.555 1 92.12 231 ASP B O 1
ATOM 4192 N N . SER B 1 232 ? 6.672 -30.141 -13.617 1 96.56 232 SER B N 1
ATOM 4193 C CA . SER B 1 232 ? 6.121 -28.797 -13.797 1 96.56 232 SER B CA 1
ATOM 4194 C C . SER B 1 232 ? 4.691 -28.719 -13.266 1 96.56 232 SER B C 1
ATOM 4196 O O . SER B 1 232 ? 4.086 -29.734 -12.93 1 96.56 232 SER B O 1
ATOM 4198 N N . ILE B 1 233 ? 4.23 -27.5 -13.062 1 98.56 233 ILE B N 1
ATOM 4199 C CA . ILE B 1 233 ? 2.893 -27.25 -12.539 1 98.56 233 ILE B CA 1
ATOM 4200 C C . ILE B 1 233 ? 2.029 -26.594 -13.617 1 98.56 233 ILE B C 1
ATOM 4202 O O . ILE B 1 233 ? 2.365 -25.516 -14.125 1 98.56 233 ILE B O 1
ATOM 4206 N N . GLU B 1 234 ? 0.982 -27.281 -13.953 1 98.69 234 GLU B N 1
ATOM 4207 C CA . GLU B 1 234 ? -0.003 -26.656 -14.836 1 98.69 234 GLU B CA 1
ATOM 4208 C C . GLU B 1 234 ? -1.028 -25.859 -14.039 1 98.69 234 GLU B C 1
ATOM 4210 O O . GLU B 1 234 ? -1.629 -26.375 -13.094 1 98.69 234 GLU B O 1
ATOM 4215 N N . VAL B 1 235 ? -1.22 -24.594 -14.414 1 98.69 235 VAL B N 1
ATOM 4216 C CA . VAL B 1 235 ? -2.176 -23.703 -13.758 1 98.69 235 VAL B CA 1
ATOM 4217 C C . VAL B 1 235 ? -3.336 -23.406 -14.703 1 98.69 235 VAL B C 1
ATOM 4219 O O . VAL B 1 235 ? -3.123 -22.938 -15.82 1 98.69 235 VAL B O 1
ATOM 4222 N N . ARG B 1 236 ? -4.523 -23.672 -14.258 1 97.5 236 ARG B N 1
ATOM 4223 C CA . ARG B 1 236 ? -5.727 -23.391 -15.039 1 97.5 236 ARG B CA 1
ATOM 4224 C C . ARG B 1 236 ? -6.777 -22.688 -14.18 1 97.5 236 ARG B C 1
ATOM 4226 O O . ARG B 1 236 ? -6.844 -22.906 -12.969 1 97.5 236 ARG B O 1
ATOM 4233 N N . HIS B 1 237 ? -7.551 -21.969 -14.789 1 96.88 237 HIS B N 1
ATOM 4234 C CA . HIS B 1 237 ? -8.602 -21.156 -14.18 1 96.88 237 HIS B CA 1
ATOM 4235 C C . HIS B 1 237 ? -9.945 -21.391 -14.859 1 96.88 237 HIS B C 1
ATOM 4237 O O . HIS B 1 237 ? -10.078 -21.203 -16.078 1 96.88 237 HIS B O 1
ATOM 4243 N N . HIS B 1 238 ? -10.953 -21.859 -14.023 1 95.31 238 HIS B N 1
ATOM 4244 C CA . HIS B 1 238 ? -12.242 -22.219 -14.602 1 95.31 238 HIS B CA 1
ATOM 4245 C C . HIS B 1 238 ? -13.398 -21.625 -13.797 1 95.31 238 HIS B C 1
ATOM 4247 O O . HIS B 1 238 ? -13.266 -21.406 -12.594 1 95.31 238 HIS B O 1
ATOM 4253 N N . LEU B 1 239 ? -14.422 -21.375 -14.547 1 93.06 239 LEU B N 1
ATOM 4254 C CA . LEU B 1 239 ? -15.75 -21.25 -13.961 1 93.06 239 LEU B CA 1
ATOM 4255 C C . LEU B 1 239 ? -16.578 -22.5 -14.203 1 93.06 239 LEU B C 1
ATOM 4257 O O . LEU B 1 239 ? -16.453 -23.141 -15.25 1 93.06 239 LEU B O 1
ATOM 4261 N N . TYR B 1 240 ? -17.312 -22.875 -13.211 1 90.25 240 TYR B N 1
ATOM 4262 C CA . TYR B 1 240 ? -18.156 -24.047 -13.438 1 90.25 240 TYR B CA 1
ATOM 4263 C C . TYR B 1 240 ? -19.625 -23.719 -13.164 1 90.25 240 TYR B C 1
ATOM 4265 O O . TYR B 1 240 ? -19.922 -22.797 -12.414 1 90.25 240 TYR B O 1
ATOM 4273 N N . VAL B 1 241 ? -20.5 -24.328 -13.914 1 87.5 241 VAL B N 1
ATOM 4274 C CA . VAL B 1 241 ? -21.938 -24.234 -13.734 1 87.5 241 VAL B CA 1
ATOM 4275 C C . VAL B 1 241 ? -22.531 -25.625 -13.586 1 87.5 241 VAL B C 1
ATOM 4277 O O . VAL B 1 241 ? -22.188 -26.547 -14.344 1 87.5 241 VAL B O 1
ATOM 4280 N N . ARG B 1 242 ? -23.344 -25.656 -12.539 1 86.88 242 ARG B N 1
ATOM 4281 C CA . ARG B 1 242 ? -24.047 -26.922 -12.352 1 86.88 242 ARG B CA 1
ATOM 4282 C C . ARG B 1 242 ? -25.25 -27.031 -13.281 1 86.88 242 ARG B C 1
ATOM 4284 O O . ARG B 1 242 ? -26.125 -26.172 -13.258 1 86.88 242 ARG B O 1
ATOM 4291 N N . THR B 1 243 ? -25.234 -27.922 -14.148 1 86.5 243 THR B N 1
ATOM 4292 C CA . THR B 1 243 ? -26.312 -28.094 -15.109 1 86.5 243 THR B CA 1
ATOM 4293 C C . THR B 1 243 ? -27.234 -29.234 -14.68 1 86.5 243 THR B C 1
ATOM 4295 O O . THR B 1 243 ? -28.344 -29.359 -15.195 1 86.5 243 THR B O 1
ATOM 4298 N N . GLY B 1 244 ? -26.828 -30.109 -13.875 1 83.56 244 GLY B N 1
ATOM 4299 C CA . GLY B 1 244 ? -27.625 -31.203 -13.352 1 83.56 244 GLY B CA 1
ATOM 4300 C C . GLY B 1 244 ? -27.156 -31.688 -11.984 1 83.56 244 GLY B C 1
ATOM 4301 O O . GLY B 1 244 ? -26.266 -31.062 -11.375 1 83.56 244 GLY B O 1
ATOM 4302 N N . TYR B 1 245 ? -27.891 -32.625 -11.484 1 81.31 245 TYR B N 1
ATOM 4303 C CA . TYR B 1 245 ? -27.578 -33.156 -10.164 1 81.31 245 TYR B CA 1
ATOM 4304 C C . TYR B 1 245 ? -26.125 -33.594 -10.07 1 81.31 245 TYR B C 1
ATOM 4306 O O . TYR B 1 245 ? -25.438 -33.281 -9.086 1 81.31 245 TYR B O 1
ATOM 4314 N N . ASP B 1 246 ? -25.625 -34.188 -11.164 1 82.94 246 ASP B N 1
ATOM 4315 C CA . ASP B 1 246 ? -24.234 -34.656 -11.133 1 82.94 246 ASP B CA 1
ATOM 4316 C C . ASP B 1 246 ? -23.453 -34.156 -12.344 1 82.94 246 ASP B C 1
ATOM 4318 O O . ASP B 1 246 ? -22.547 -34.844 -12.828 1 82.94 246 ASP B O 1
ATOM 4322 N N . GLN B 1 247 ? -23.984 -33.062 -12.898 1 87.5 247 GLN B N 1
ATOM 4323 C CA . GLN B 1 247 ? -23.328 -32.594 -14.109 1 87.5 247 GLN B CA 1
ATOM 4324 C C . GLN B 1 247 ? -22.844 -31.156 -13.922 1 87.5 247 GLN B C 1
ATOM 4326 O O . GLN B 1 247 ? -23.578 -30.297 -13.43 1 87.5 247 GLN B O 1
ATOM 4331 N N . LEU B 1 248 ? -21.5 -31.094 -14.141 1 88.69 248 LEU B N 1
ATOM 4332 C CA . LEU B 1 248 ? -20.875 -29.781 -14.078 1 88.69 248 LEU B CA 1
ATOM 4333 C C . LEU B 1 248 ? -20.234 -29.422 -15.414 1 88.69 248 LEU B C 1
ATOM 4335 O O . LEU B 1 248 ? -19.641 -30.281 -16.078 1 88.69 248 LEU B O 1
ATOM 4339 N N . GLU B 1 249 ? -20.516 -28.203 -15.891 1 89.06 249 GLU B N 1
ATOM 4340 C CA . GLU B 1 249 ? -19.828 -27.672 -17.062 1 89.06 249 GLU B CA 1
ATOM 4341 C C . GLU B 1 249 ? -18.75 -26.672 -16.672 1 89.06 249 GLU B C 1
ATOM 4343 O O . GLU B 1 249 ? -18.984 -25.766 -15.867 1 89.06 249 GLU B O 1
ATOM 4348 N N . LEU B 1 250 ? -17.578 -26.969 -17.203 1 90.94 250 LEU B N 1
ATOM 4349 C CA . LEU B 1 250 ? -16.453 -26.094 -16.906 1 90.94 250 LEU B CA 1
ATOM 4350 C C . LEU B 1 250 ? -16.156 -25.172 -18.094 1 90.94 250 LEU B C 1
ATOM 4352 O O . LEU B 1 250 ? -16.219 -25.609 -19.25 1 90.94 250 LEU B O 1
ATOM 4356 N N . SER B 1 251 ? -15.984 -23.922 -17.797 1 91.75 251 SER B N 1
ATOM 4357 C CA . SER B 1 251 ? -15.508 -22.953 -18.781 1 91.75 251 SER B CA 1
ATOM 4358 C C . SER B 1 251 ? -14.164 -22.359 -18.359 1 91.75 251 SER B C 1
ATOM 4360 O O . SER B 1 251 ? -14.047 -21.781 -17.281 1 91.75 251 SER B O 1
ATOM 4362 N N . GLU B 1 252 ? -13.234 -22.547 -19.234 1 94.62 252 GLU B N 1
ATOM 4363 C CA . GLU B 1 252 ? -11.914 -22.016 -18.906 1 94.62 252 GLU B CA 1
ATOM 4364 C C . GLU B 1 252 ? -11.875 -20.5 -19.078 1 94.62 252 GLU B C 1
ATOM 4366 O O . GLU B 1 252 ? -12.344 -19.969 -20.078 1 94.62 252 GLU B O 1
ATOM 4371 N N . VAL B 1 253 ? -11.406 -19.844 -18.141 1 94.25 253 VAL B N 1
ATOM 4372 C CA . VAL B 1 253 ? -11.305 -18.375 -18.156 1 94.25 253 VAL B CA 1
ATOM 4373 C C . VAL B 1 253 ? -9.883 -17.969 -18.562 1 94.25 253 VAL B C 1
ATOM 4375 O O . VAL B 1 253 ? -9.703 -17.078 -19.391 1 94.25 253 VAL B O 1
ATOM 4378 N N . GLY B 1 254 ? -8.922 -18.656 -18.047 1 94.56 254 GLY B N 1
ATOM 4379 C CA . GLY B 1 254 ? -7.523 -18.281 -18.188 1 94.56 254 GLY B CA 1
ATOM 4380 C C . GLY B 1 254 ? -7.004 -17.484 -17.016 1 94.56 254 GLY B C 1
ATOM 4381 O O . GLY B 1 254 ? -7.777 -17.047 -16.156 1 94.56 254 GLY B O 1
ATOM 4382 N N . PRO B 1 255 ? -5.641 -17.359 -16.922 1 96.69 255 PRO B N 1
ATOM 4383 C CA . PRO B 1 255 ? -4.648 -17.844 -17.891 1 96.69 255 PRO B CA 1
ATOM 4384 C C . PRO B 1 255 ? -4.344 -19.328 -17.734 1 96.69 255 PRO B C 1
ATOM 4386 O O . PRO B 1 255 ? -4.758 -19.953 -16.75 1 96.69 255 PRO B O 1
ATOM 4389 N N . ARG B 1 256 ? -3.793 -19.891 -18.781 1 97.56 256 ARG B N 1
ATOM 4390 C CA . ARG B 1 256 ? -3.203 -21.219 -18.75 1 97.56 256 ARG B CA 1
ATOM 4391 C C . ARG B 1 256 ? -1.683 -21.156 -18.828 1 97.56 256 ARG B C 1
ATOM 4393 O O . ARG B 1 256 ? -1.137 -20.578 -19.781 1 97.56 256 ARG B O 1
ATOM 4400 N N . VAL B 1 257 ? -1.021 -21.703 -17.859 1 98.31 257 VAL B N 1
ATOM 4401 C CA . VAL B 1 257 ? 0.434 -21.609 -17.844 1 98.31 257 VAL B CA 1
ATOM 4402 C C . VAL B 1 257 ? 1.041 -22.859 -17.219 1 98.31 257 VAL B C 1
ATOM 4404 O O . VAL B 1 257 ? 0.435 -23.484 -16.344 1 98.31 257 VAL B O 1
ATOM 4407 N N . THR B 1 258 ? 2.15 -23.25 -17.734 1 98.62 258 THR B N 1
ATOM 4408 C CA . THR B 1 258 ? 2.994 -24.266 -17.094 1 98.62 258 THR B CA 1
ATOM 4409 C C . THR B 1 258 ? 4.199 -23.625 -16.422 1 98.62 258 THR B C 1
ATOM 4411 O O . THR B 1 258 ? 4.949 -22.875 -17.062 1 98.62 258 THR B O 1
ATOM 4414 N N . MET B 1 259 ? 4.316 -23.875 -15.117 1 98.25 259 MET B N 1
ATOM 4415 C CA . MET B 1 259 ? 5.438 -23.266 -14.406 1 98.25 259 MET B CA 1
ATOM 4416 C C . MET B 1 259 ? 6.297 -24.328 -13.734 1 98.25 259 MET B C 1
ATOM 4418 O O . MET B 1 259 ? 5.797 -25.391 -13.352 1 98.25 259 MET B O 1
ATOM 4422 N N . ARG B 1 260 ? 7.57 -24.047 -13.672 1 97.19 260 ARG B N 1
ATOM 4423 C CA . ARG B 1 260 ? 8.531 -24.938 -13.023 1 97.19 260 ARG B CA 1
ATOM 4424 C C . ARG B 1 260 ? 9.367 -24.188 -11.992 1 97.19 260 ARG B C 1
ATOM 4426 O O . ARG B 1 260 ? 10.102 -23.266 -12.344 1 97.19 260 ARG B O 1
ATOM 4433 N N . ALA B 1 261 ? 9.188 -24.641 -10.742 1 97.56 261 ALA B N 1
ATOM 4434 C CA . ALA B 1 261 ? 10.008 -24.031 -9.703 1 97.56 261 ALA B CA 1
ATOM 4435 C C . ALA B 1 261 ? 11.484 -24.344 -9.906 1 97.56 261 ALA B C 1
ATOM 4437 O O . ALA B 1 261 ? 11.852 -25.469 -10.25 1 97.56 261 ALA B O 1
ATOM 4438 N N . PHE B 1 262 ? 12.422 -23.281 -9.688 1 96 262 PHE B N 1
ATOM 4439 C CA . PHE B 1 262 ? 13.836 -23.625 -9.844 1 96 262 PHE B CA 1
ATOM 4440 C C . PHE B 1 262 ? 14.656 -23.047 -8.703 1 96 262 PHE B C 1
ATOM 4442 O O . PHE B 1 262 ? 15.836 -23.359 -8.555 1 96 262 PHE B O 1
ATOM 4449 N N . SER B 1 263 ? 13.977 -22.25 -7.859 1 96.44 263 SER B N 1
ATOM 4450 C CA . SER B 1 263 ? 14.734 -21.734 -6.719 1 96.44 263 SER B CA 1
ATOM 4451 C C . SER B 1 263 ? 13.805 -21.266 -5.609 1 96.44 263 SER B C 1
ATOM 4453 O O . SER B 1 263 ? 12.75 -20.688 -5.879 1 96.44 263 SER B O 1
ATOM 4455 N N . ILE B 1 264 ? 14.133 -21.547 -4.355 1 96.62 264 ILE B N 1
ATOM 4456 C CA . ILE B 1 264 ? 13.555 -20.953 -3.154 1 96.62 264 ILE B CA 1
ATOM 4457 C C . ILE B 1 264 ? 14.664 -20.359 -2.283 1 96.62 264 ILE B C 1
ATOM 4459 O O . ILE B 1 264 ? 15.586 -21.078 -1.883 1 96.62 264 ILE B O 1
ATOM 4463 N N . ARG B 1 265 ? 14.547 -19.078 -2.072 1 95.75 265 ARG B N 1
ATOM 4464 C CA . ARG B 1 265 ? 15.523 -18.375 -1.238 1 95.75 265 ARG B CA 1
ATOM 4465 C C . ARG B 1 265 ? 14.852 -17.734 -0.03 1 95.75 265 ARG B C 1
ATOM 4467 O O . ARG B 1 265 ? 13.75 -17.188 -0.142 1 95.75 265 ARG B O 1
ATOM 4474 N N . ASN B 1 266 ? 15.578 -17.734 1.107 1 91.5 266 ASN B N 1
ATOM 4475 C CA . ASN B 1 266 ? 15.062 -17.125 2.328 1 91.5 266 ASN B CA 1
ATOM 4476 C C . ASN B 1 266 ? 15.438 -15.648 2.412 1 91.5 266 ASN B C 1
ATOM 4478 O O . ASN B 1 266 ? 16.188 -15.242 3.299 1 91.5 266 ASN B O 1
ATOM 4482 N N . CYS B 1 267 ? 14.93 -14.938 1.505 1 93.38 267 CYS B N 1
ATOM 4483 C CA . CYS B 1 267 ? 15.07 -13.484 1.396 1 93.38 267 CYS B CA 1
ATOM 4484 C C . CYS B 1 267 ? 13.953 -12.891 0.542 1 93.38 267 CYS B C 1
ATOM 4486 O O . CYS B 1 267 ? 13.094 -13.617 0.043 1 93.38 267 CYS B O 1
ATOM 4488 N N . THR B 1 268 ? 13.969 -11.609 0.496 1 96.19 268 THR B N 1
ATOM 4489 C CA . THR B 1 268 ? 12.953 -10.945 -0.322 1 96.19 268 THR B CA 1
ATOM 4490 C C . THR B 1 268 ? 13.484 -10.68 -1.729 1 96.19 268 THR B C 1
ATOM 4492 O O . THR B 1 268 ? 14.664 -10.906 -2.004 1 96.19 268 THR B O 1
ATOM 4495 N N . LEU B 1 269 ? 12.656 -10.273 -2.562 1 96 269 LEU B N 1
ATOM 4496 C CA . LEU B 1 269 ? 12.797 -10.164 -4.012 1 96 269 LEU B CA 1
ATOM 4497 C C . LEU B 1 269 ? 14.031 -9.352 -4.375 1 96 269 LEU B C 1
ATOM 4499 O O . LEU B 1 269 ? 14.734 -9.672 -5.34 1 96 269 LEU B O 1
ATOM 4503 N N . GLU B 1 270 ? 14.328 -8.273 -3.594 1 94.38 270 GLU B N 1
ATOM 4504 C CA . GLU B 1 270 ? 15.391 -7.34 -3.953 1 94.38 270 GLU B CA 1
ATOM 4505 C C . GLU B 1 270 ? 16.75 -7.832 -3.455 1 94.38 270 GLU B C 1
ATOM 4507 O O . GLU B 1 270 ? 17.781 -7.309 -3.859 1 94.38 270 GLU B O 1
ATOM 4512 N N . GLU B 1 271 ? 16.672 -8.898 -2.65 1 88 271 GLU B N 1
ATOM 4513 C CA . GLU B 1 271 ? 17.906 -9.43 -2.061 1 88 271 GLU B CA 1
ATOM 4514 C C . GLU B 1 271 ? 18.391 -10.648 -2.826 1 88 271 GLU B C 1
ATOM 4516 O O . GLU B 1 271 ? 17.672 -11.625 -2.988 1 88 271 GLU B O 1
ATOM 4521 N N . ARG B 1 272 ? 19.594 -10.648 -3.332 1 77.38 272 ARG B N 1
ATOM 4522 C CA . ARG B 1 272 ? 20.141 -11.758 -4.117 1 77.38 272 ARG B CA 1
ATOM 4523 C C . ARG B 1 272 ? 20.938 -12.711 -3.24 1 77.38 272 ARG B C 1
ATOM 4525 O O . ARG B 1 272 ? 21.203 -13.844 -3.631 1 77.38 272 ARG B O 1
ATOM 4532 N N . GLU B 1 273 ? 21.219 -12.281 -2.043 1 79.38 273 GLU B N 1
ATOM 4533 C CA . GLU B 1 273 ? 22.203 -13.031 -1.259 1 79.38 273 GLU B CA 1
ATOM 4534 C C . GLU B 1 273 ? 21.531 -13.805 -0.128 1 79.38 273 GLU B C 1
ATOM 4536 O O . GLU B 1 273 ? 22.188 -14.258 0.802 1 79.38 273 GLU B O 1
ATOM 4541 N N . GLY B 1 274 ? 20.328 -14.016 -0.205 1 82.12 274 GLY B N 1
ATOM 4542 C CA . GLY B 1 274 ? 19.672 -14.773 0.849 1 82.12 274 GLY B CA 1
ATOM 4543 C C . GLY B 1 274 ? 20.016 -16.25 0.831 1 82.12 274 GLY B C 1
ATOM 4544 O O . GLY B 1 274 ? 20.438 -16.781 -0.198 1 82.12 274 GLY B O 1
ATOM 4545 N N . ASP B 1 275 ? 19.844 -16.906 1.896 1 88.19 275 ASP B N 1
ATOM 4546 C CA . ASP B 1 275 ? 20.094 -18.344 1.999 1 88.19 275 ASP B CA 1
ATOM 4547 C C . ASP B 1 275 ? 19.234 -19.125 1.014 1 88.19 275 ASP B C 1
ATOM 4549 O O . ASP B 1 275 ? 18.031 -18.891 0.92 1 88.19 275 ASP B O 1
ATOM 4553 N N . VAL B 1 276 ? 19.922 -20.031 0.324 1 91.69 276 VAL B N 1
ATOM 4554 C CA . VAL B 1 276 ? 19.219 -20.891 -0.623 1 91.69 276 VAL B CA 1
ATOM 4555 C C . VAL B 1 276 ? 18.531 -22.031 0.125 1 91.69 276 VAL B C 1
ATOM 4557 O O . VAL B 1 276 ? 19.188 -22.828 0.783 1 91.69 276 VAL B O 1
ATOM 4560 N N . GLU B 1 277 ? 17.25 -22.031 0.126 1 93.38 277 GLU B N 1
ATOM 4561 C CA . GLU B 1 277 ? 16.469 -23.141 0.682 1 93.38 277 GLU B CA 1
ATOM 4562 C C . GLU B 1 277 ? 16.438 -24.328 -0.277 1 93.38 277 GLU B C 1
ATOM 4564 O O . GLU B 1 277 ? 16.594 -25.469 0.142 1 93.38 277 GLU B O 1
ATOM 4569 N N . TRP B 1 278 ? 16.266 -24.031 -1.573 1 94.88 278 TRP B N 1
ATOM 4570 C CA . TRP B 1 278 ? 16.219 -25.047 -2.617 1 94.88 278 TRP B CA 1
ATOM 4571 C C . TRP B 1 278 ? 16.609 -24.469 -3.969 1 94.88 278 TRP B C 1
ATOM 4573 O O . TRP B 1 278 ? 16.25 -23.328 -4.281 1 94.88 278 TRP B O 1
ATOM 4583 N N . GLN B 1 279 ? 17.391 -25.188 -4.766 1 94.44 279 GLN B N 1
ATOM 4584 C CA . GLN B 1 279 ? 17.766 -24.812 -6.121 1 94.44 279 GLN B CA 1
ATOM 4585 C C . GLN B 1 279 ? 17.75 -26.031 -7.055 1 94.44 279 GLN B C 1
ATOM 4587 O O . GLN B 1 279 ? 18.234 -27.094 -6.703 1 94.44 279 GLN B O 1
ATOM 4592 N N . MET B 1 280 ? 17.141 -25.766 -8.109 1 91.12 280 MET B N 1
ATOM 4593 C CA . MET B 1 280 ? 17.109 -26.828 -9.109 1 91.12 280 MET B CA 1
ATOM 4594 C C . MET B 1 280 ? 18.516 -27.078 -9.664 1 91.12 280 MET B C 1
ATOM 4596 O O . MET B 1 280 ? 19.25 -26.141 -9.969 1 91.12 280 MET B O 1
ATOM 4600 N N . ASN B 1 281 ? 19 -28.25 -9.656 1 80.62 281 ASN B N 1
ATOM 4601 C CA . ASN B 1 281 ? 20.312 -28.609 -10.211 1 80.62 281 ASN B CA 1
ATOM 4602 C C . ASN B 1 281 ? 20.188 -29.047 -11.672 1 80.62 281 ASN B C 1
ATOM 4604 O O . ASN B 1 281 ? 19.344 -29.875 -12.008 1 80.62 281 ASN B O 1
ATOM 4608 N N . HIS B 1 282 ? 20.625 -28.281 -12.648 1 67.56 282 HIS B N 1
ATOM 4609 C CA . HIS B 1 282 ? 20.562 -28.578 -14.07 1 67.56 282 HIS B CA 1
ATOM 4610 C C . HIS B 1 282 ? 21.297 -29.875 -14.391 1 67.56 282 HIS B C 1
ATOM 4612 O O . HIS B 1 282 ? 20.969 -30.562 -15.359 1 67.56 282 HIS B O 1
ATOM 4618 N N . TYR B 1 283 ? 22.5 -29.984 -13.734 1 54.62 283 TYR B N 1
ATOM 4619 C CA . TYR B 1 283 ? 23.391 -31.047 -14.172 1 54.62 283 TYR B CA 1
ATOM 4620 C C . TYR B 1 283 ? 22.828 -32.406 -13.82 1 54.62 283 TYR B C 1
ATOM 4622 O O . TYR B 1 283 ? 23.547 -33.438 -13.867 1 54.62 283 TYR B O 1
ATOM 4630 N N . THR B 1 284 ? 21.656 -32.438 -13.336 1 50.28 284 THR B N 1
ATOM 4631 C CA . THR B 1 284 ? 21.312 -33.812 -13.047 1 50.28 284 THR B CA 1
ATOM 4632 C C . THR B 1 284 ? 21.188 -34.625 -14.336 1 50.28 284 THR B C 1
ATOM 4634 O O . THR B 1 284 ? 20.328 -34.344 -15.172 1 50.28 284 THR B O 1
ATOM 4637 N N . ARG B 1 285 ? 22.328 -35.219 -14.898 1 48.69 285 ARG B N 1
ATOM 4638 C CA . ARG B 1 285 ? 22.484 -36.188 -15.977 1 48.69 285 ARG B CA 1
ATOM 4639 C C . ARG B 1 285 ? 21.297 -37.125 -16.047 1 48.69 285 ARG B C 1
ATOM 4641 O O . ARG B 1 285 ? 20.156 -36.688 -16.203 1 48.69 285 ARG B O 1
ATOM 4648 N N . THR B 1 286 ? 21.719 -38.5 -16.391 1 47.12 286 THR B N 1
ATOM 4649 C CA . THR B 1 286 ? 21.172 -39.781 -16.859 1 47.12 286 THR B CA 1
ATOM 4650 C C . THR B 1 286 ? 20.141 -40.312 -15.875 1 47.12 286 THR B C 1
ATOM 4652 O O . THR B 1 286 ? 19.578 -41.375 -16.094 1 47.12 286 THR B O 1
ATOM 4655 N N . ALA B 1 287 ? 20.188 -39.906 -14.508 1 45.75 287 ALA B N 1
ATOM 4656 C CA . ALA B 1 287 ? 19.422 -40.844 -13.688 1 45.75 287 ALA B CA 1
ATOM 4657 C C . ALA B 1 287 ? 17.922 -40.625 -13.875 1 45.75 287 ALA B C 1
ATOM 4659 O O . ALA B 1 287 ? 17.484 -39.594 -14.336 1 45.75 287 ALA B O 1
ATOM 4660 N N . ARG B 1 288 ? 17.141 -41.562 -13.531 1 50.78 288 ARG B N 1
ATOM 4661 C CA . ARG B 1 288 ? 15.688 -41.688 -13.523 1 50.78 288 ARG B CA 1
ATOM 4662 C C . ARG B 1 288 ? 15.031 -40.406 -13.016 1 50.78 288 ARG B C 1
ATOM 4664 O O . ARG B 1 288 ? 15.539 -39.781 -12.078 1 50.78 288 ARG B O 1
ATOM 4671 N N . LYS B 1 289 ? 14.336 -39.719 -13.867 1 57.56 289 LYS B N 1
ATOM 4672 C CA . LYS B 1 289 ? 13.57 -38.469 -13.648 1 57.56 289 LYS B CA 1
ATOM 4673 C C . LYS B 1 289 ? 13.031 -38.406 -12.227 1 57.56 289 LYS B C 1
ATOM 4675 O O . LYS B 1 289 ? 12.133 -39.188 -11.859 1 57.56 289 LYS B O 1
ATOM 4680 N N . LYS B 1 290 ? 13.82 -38.125 -11.234 1 62.47 290 LYS B N 1
ATOM 4681 C CA . LYS B 1 290 ? 13.391 -38.031 -9.844 1 62.47 290 LYS B CA 1
ATOM 4682 C C . LYS B 1 290 ? 12.305 -36.969 -9.672 1 62.47 290 LYS B C 1
ATOM 4684 O O . LYS B 1 290 ? 12.391 -35.875 -10.266 1 62.47 290 LYS B O 1
ATOM 4689 N N . THR B 1 291 ? 11.094 -37.5 -9.195 1 74.5 291 THR B N 1
ATOM 4690 C CA . THR B 1 291 ? 9.984 -36.656 -8.797 1 74.5 291 THR B CA 1
ATOM 4691 C C . THR B 1 291 ? 10.43 -35.656 -7.734 1 74.5 291 THR B C 1
ATOM 4693 O O . THR B 1 291 ? 10.844 -36.031 -6.641 1 74.5 291 THR B O 1
ATOM 4696 N N . VAL B 1 292 ? 10.461 -34.375 -8.062 1 81.31 292 VAL B N 1
ATOM 4697 C CA . VAL B 1 292 ? 10.93 -33.344 -7.133 1 81.31 292 VAL B CA 1
ATOM 4698 C C . VAL B 1 292 ? 9.758 -32.781 -6.34 1 81.31 292 VAL B C 1
ATOM 4700 O O . VAL B 1 292 ? 9.875 -32.5 -5.145 1 81.31 292 VAL B O 1
ATOM 4703 N N . LEU B 1 293 ? 8.664 -32.656 -6.977 1 87.44 293 LEU B N 1
ATOM 4704 C CA . LEU B 1 293 ? 7.492 -32.125 -6.293 1 87.44 293 LEU B CA 1
ATOM 4705 C C . LEU B 1 293 ? 6.633 -33.25 -5.73 1 87.44 293 LEU B C 1
ATOM 4707 O O . LEU B 1 293 ? 6.574 -34.344 -6.312 1 87.44 293 LEU B O 1
#

Sequence (586 aa):
MLQARKQSRQRRDYLHRRALTLQESAVADRRARLRESLATGKPLPVDIANNARLRKDFSYDESAEALQSLDDEYETLSGLQDPRVLITTSRSPSSRLQGFSKDLRLLMPTATVINRGTMTLQDLVRVANATGLTDIVHVHEHRGTPSALTISHLPHGPTISFSLHNVKTRQDLPNALRGNISESYPHLIFDGFSTELGKRVQRVLQHLFPPRDSSMRAGNRTVTFKRLEDDSIEVRHHLYVRTGYDQLELSEVGPRVTMRAFSIRNCTLEEREGDVEWQMNHYTRTARKKTVLMLQARKQSRQRRDYLHRRALTLQESAVADRRARLRESLATGKPLPVDIANNARLRKDFSYDESAEALQSLDDEYETLSGLQDPRVLITTSRSPSSRLQGFSKDLRLLMPTATVINRGTMTLQDLVRVANATGLTDIVHVHEHRGTPSALTISHLPHGPTISFSLHNVKTRQDLPNALRGNISESYPHLIFDGFSTELGKRVQRVLQHLFPPRDSSMRAGNRTVTFKRLEDDSIEVRHHLYVRTGYDQLELSEVGPRVTMRAFSIRNCTLEEREGDVEWQMNHYTRTARKKTVL

=== Feature glossary ===
The record interleaves many kinds of information about one protein. Here is each kind framed as the question it answers.

Q: What does the local fold look like, residue by residue?
A: The Foldseek 3Di string encodes local tertiary geometry as a 20-letter alphabet — one character per residue — derived from the relative positions of nearby Cα atoms. Unlike the amino-acid sequence, 3Di is a direct function of the 3D structure, so two proteins with the same fold have similar 3Di strings even at low sequence identity.

Q: Which residues are in helices, strands, or loops?
A: The SS8 string is DSSP's per-residue secondary-structure call. α-helix (H) means an i→i+4 H-bond ladder; β-strand (E) means the residue participates in a β-sheet; 3₁₀ (G) and π (I) are tighter and wider helices; T/S are turns/bends; '-' is loop.

Q: How big and how compact is the whole molecule?
A: Radius of gyration (Rg) is the root-mean-square distance of Cα atoms from their centroid — a single number for overall size and compactness. A globular domain of N residues has Rg ≈ 2.2·N^0.38 Å; an extended or disordered chain has a much larger Rg. The Cα contact count is the number of residue pairs whose Cα atoms are within 8 Å and are more than four positions apart in sequence — a standard proxy for tertiary packing density. The bounding box is the smallest axis-aligned box enclosing all Cα atoms.

Q: Where is each backbone atom in 3D?
A: Structure coordinates are given as an mmCIF _atom_site loop: one row per atom with element, residue name, chain id, sequence number, and x/y/z position in Å. Only the four main-chain atoms per residue are included here; side chains are omitted to keep the record compact.

Q: What is the amino-acid chain?
A: Primary structure: the covalent order of the twenty standard amino acids along the backbone. Two proteins with the same sequence will (almost always) fold to the same structure; two with 30% identity often share a fold but not the details.

Q: What if only a Cα trace is available?
A: Three-state secondary structure (P-SEA) collapses the eight DSSP classes into helix (a), strand (b), and coil (c). P-SEA assigns these from Cα geometry alone — distances and angles — without requiring backbone oxygens, so it works on any Cα trace.

Q: What family and function is it annotated with?
A: Database cross-references. InterPro integrates a dozen domain/family signature databases into unified entries with residue-range hits. GO terms attach function/process/location labels with evidence codes. CATH codes position the fold in a four-level structural taxonomy. Organism is the NCBI-taxonomy species name.

Q: How confident is the AlphaFold model at each residue?
A: pLDDT is the predicted lDDT-Cα score: AlphaFold's confidence that the local environment of each residue (all inter-atomic distances within 15 Å) is correctly placed. It is a per-residue number between 0 and 100, with higher meaning more reliable.

Q: How mobile is each atom in the crystal?
A: B-factor (Debye–Waller factor) reflects atomic displacement in the crystal lattice. It is an experimental observable (units Å²), not a prediction; low values mean the atom is pinned down, high values mean it moves or is heterogeneous across the crystal.

Q: Which residues are buried vs exposed?
A: SASA measures how much of the protein is reachable by solvent. It is computed by rolling a water-sized probe over the atomic surface and summing the exposed area (Å²). Per-residue SASA distinguishes core (buried, low SASA) from surface (exposed, high SASA) residues; total SASA is a whole-molecule size measure.

Q: What do the diagnostic plots show?
A: Plot images: a contact map (which residues are close in 3D, as an N×N binary image), a Ramachandran scatter (backbone torsion angles, revealing secondary-structure composition at a glance), and — for AlphaFold structures — a PAE heatmap (pairwise prediction confidence).

Q: What known structures does this most resemble?
A: The Foldseek neighbor list gives the closest experimentally determined structures in the PDB, ranked by structural alignment. TM-score near 1 means near-identical fold; near 0.3 means only rough topology match. This is how one finds what a novel AlphaFold prediction most resembles in the solved-structure universe.

Q: Are the domains correctly placed relative to each other?
A: Predicted aligned error is AlphaFold's pairwise confidence. Unlike pLDDT (per-residue), PAE is per-residue-pair and captures whether two parts of the structure are correctly placed relative to each other. Units are ångströms of expected positional error.

Q: What do the rendered images show?
A: Structure images are PyMOL renders from six orthogonal camera directions. Cartoon representation draws helices as coils and strands as arrows; sticks shows the backbone as bonds; surface shows the solvent-excluded envelope. Rainbow coloring maps sequence position to hue (blue→red, N→C); chain coloring assigns a distinct color per polypeptide.

Q: What are the backbone torsion angles?
A: φ (phi) and ψ (psi) are the two rotatable backbone dihedrals per residue: φ is the C(i-1)–N–Cα–C torsion, ψ is the N–Cα–C–N(i+1) torsion, both in degrees on (−180°, 180°]. α-helical residues cluster near (−60°, −45°); β-strand residues near (−120°, +130°). A Ramachandran plot is simply a scatter of (φ, ψ) for every residue.